Protein AF-0000000072984215 (afdb_homodimer)

Nearest PDB structures (foldseek):
  2jg5-assembly1_B  TM=8.956E-01  e=1.017E-36  Staphylococcus aureus
  2q5r-assembly1_B  TM=8.956E-01  e=1.220E-29  Staphylococcus aureus
  2f02-assembly1_A  TM=8.841E-01  e=4.744E-29  Enterococcus faecalis V583
  3n1c-assembly1_B  TM=8.968E-01  e=7.173E-29  Escherichia coli K-12
  2jg1-assembly2_C  TM=8.681E-01  e=6.008E-29  Staphylococcus aureus subsp. aureus NCTC 8325

Secondary structure (DSSP, 8-state):
-EEEEESS-EEEEEEEES---TTSEEE-SEEEEEEE-HHHHHHHHHHHTT--EEEEEEEEHHHHHHHHHHHHHTT--EEEEEESS---EEEEEEETTTTEEEEEEPPPPBPPHHHHHHHHHHHTT--TT-EEEEES---BT--TTHHHHHHHHHHHHTPEEEEE--STHHHHGGGG--SEE--BHHHHHHHTT--S---HHHHHHHHHHHHHHT-SEEEEE-GGG-EEEEESS-EEEEPPPP---S--TTHHHHHHHHHHHHHHTT--HHHHHHHHHHHHHHHHTSSS---STT-HHHHTT--EEEPP-/-EEEEESS-EEEEEEEES---TTSEEE-SEEEEEEE-HHHHHHHHHHHTT--EEEEEEEEHHHHHHHHHHHHHTT--EEEEEESS---EEEEEEETTTTEEEEEEPPPPBPPHHHHHHHHHHHTT--TT-EEEEES---BT--TTHHHHHHHHHHHHTPEEEEE--STHHHHGGGG--SEE--BHHHHHHHTT--S---HHHHHHHHHHHHHHT-SEEEEE-GGG-EEEEESS-EEEEPPPP---S--TTHHHHHHHHHHHHHHTT--HHHHHHHHHHHHHHHHTSSS---STT-HHHHTT--EEEPP-

Foldseek 3Di:
DEEEEFQAWEKEKEFEFQDDDPPDDGDTDDIDIDTDTLSLLLQLLLVLLPHAYEYEYEAEDVQVVVSCVVCVVSVHHYDYQYDYDGRYYWYWYQHNNVRDIDTGDDATDADEPVSVVVRVVVLLPDAQVYEYEYADDHGHNDDPCVLVVSLVSCVVRNYAYEYHYLDLVVLVSLQSQHAEYEEEQVSLCVNVVHDDDSDPVNVVVSLVVSQVSHYQKYWYQHPQQAIWIDGPPWIKGKGAFDDDFDAQPSLSSQLVSQLVSCVVVVHDNQVSSLQSRLQSNQQRRDPHRDSCPPSVVGSVRMDMDIDDD/DEEEEFQAWEKEKEFEFQDDDPPDDGDTDDIDIDTDTLSLLLQLLLVLLPHAYEYEYEAEDVQVVVSCVVCVVSVHHYDYQYDYDGRYYWYWYQHNNVRDIDTGDDATDADDPVSVVVRVVVLLPDAQVYEYEYADDHGHNDDPCVLVVSLVSCVVRNYAYEYHYLDLVVLVSLQSQHAEYEEEQVSLCVNVVHDDDSDPVNVVVSLVVSQVSRYQKYWYQHPQQAIWIDGPPWIKGKGAFDDDFDAQPSLSSQLVSQLVSCVVVVHDNQVSSLQSRLQSNQQRRDPHRDSCPPSVVRSVRMDMDIDDD

Structure (mmCIF, N/CA/C/O backbone):
data_AF-0000000072984215-model_v1
#
loop_
_entity.id
_entity.type
_entity.pdbx_description
1 polymer 'Tagatose-6-phosphate kinase'
#
loop_
_atom_site.group_PDB
_atom_site.id
_atom_site.type_symbol
_atom_site.label_atom_id
_atom_site.label_alt_id
_atom_site.label_comp_id
_atom_site.label_asym_id
_atom_site.label_entity_id
_atom_site.label_seq_id
_atom_site.pdbx_PDB_ins_code
_atom_site.Cartn_x
_atom_site.Cartn_y
_atom_site.Cartn_z
_atom_site.occupancy
_atom_site.B_iso_or_equiv
_atom_site.auth_seq_id
_atom_site.auth_comp_id
_atom_site.auth_asym_id
_atom_site.auth_atom_id
_atom_site.pdbx_PDB_model_num
ATOM 1 N N . MET A 1 1 ? 2.762 -19.547 -28.453 1 96.94 1 MET A N 1
ATOM 2 C CA . MET A 1 1 ? 3.031 -18.531 -27.438 1 96.94 1 MET A CA 1
ATOM 3 C C . MET A 1 1 ? 2.498 -18.969 -26.078 1 96.94 1 MET A C 1
ATOM 5 O O . MET A 1 1 ? 1.474 -19.656 -26 1 96.94 1 MET A O 1
ATOM 9 N N . ILE A 1 2 ? 3.223 -18.703 -25.016 1 98.75 2 ILE A N 1
ATOM 10 C CA . ILE A 1 2 ? 2.711 -18.969 -23.672 1 98.75 2 ILE A CA 1
ATOM 11 C C . ILE A 1 2 ? 2.059 -17.719 -23.109 1 98.75 2 ILE A C 1
ATOM 13 O O . ILE A 1 2 ? 2.637 -16.625 -23.172 1 98.75 2 ILE A O 1
ATOM 17 N N . TYR A 1 3 ? 0.87 -17.844 -22.641 1 98.94 3 TYR A N 1
ATOM 18 C CA . TYR A 1 3 ? 0.176 -16.797 -21.875 1 98.94 3 TYR A CA 1
ATOM 19 C C . TYR A 1 3 ? 0.024 -17.203 -20.422 1 98.94 3 TYR A C 1
ATOM 21 O O . TYR A 1 3 ? -0.275 -18.359 -20.109 1 98.94 3 TYR A O 1
ATOM 29 N N . THR A 1 4 ? 0.344 -16.344 -19.562 1 98.94 4 THR A N 1
ATOM 30 C CA . THR A 1 4 ? 0.013 -16.531 -18.156 1 98.94 4 THR A CA 1
ATOM 31 C C . THR A 1 4 ? -1.201 -15.695 -17.766 1 98.94 4 THR A C 1
ATOM 33 O O . THR A 1 4 ? -1.37 -14.57 -18.25 1 98.94 4 THR A O 1
ATOM 36 N N . LEU A 1 5 ? -2.014 -16.266 -16.953 1 98.88 5 LEU A N 1
ATOM 37 C CA . LEU A 1 5 ? -3.252 -15.609 -16.531 1 98.88 5 LEU A CA 1
ATOM 38 C C . LEU A 1 5 ? -3.291 -15.43 -15.023 1 98.88 5 LEU A C 1
ATOM 40 O O . LEU A 1 5 ? -3.268 -16.422 -14.273 1 98.88 5 LEU A O 1
ATOM 44 N N . THR A 1 6 ? -3.283 -14.242 -14.57 1 98.75 6 THR A N 1
ATOM 45 C CA . THR A 1 6 ? -3.408 -13.891 -13.156 1 98.75 6 THR A CA 1
ATOM 46 C C . THR A 1 6 ? -4.734 -13.18 -12.898 1 98.75 6 THR A C 1
ATOM 48 O O . THR A 1 6 ? -4.918 -12.031 -13.297 1 98.75 6 THR A O 1
ATOM 51 N N . LEU A 1 7 ? -5.586 -13.812 -12.125 1 98.75 7 LEU A N 1
ATOM 52 C CA . LEU A 1 7 ? -6.934 -13.281 -11.945 1 98.75 7 LEU A CA 1
ATOM 53 C C . LEU A 1 7 ? -7.07 -12.602 -10.586 1 98.75 7 LEU A C 1
ATOM 55 O O . LEU A 1 7 ? -8.141 -12.078 -10.25 1 98.75 7 LEU A O 1
ATOM 59 N N . ASN A 1 8 ? -6.039 -12.656 -9.789 1 98.38 8 ASN A N 1
ATOM 60 C CA . ASN A 1 8 ? -6.027 -12.008 -8.484 1 98.38 8 ASN A CA 1
ATOM 61 C C . ASN A 1 8 ? -4.629 -11.523 -8.109 1 98.38 8 ASN A C 1
ATOM 63 O O . ASN A 1 8 ? -4.082 -11.922 -7.082 1 98.38 8 ASN A O 1
ATOM 67 N N . PRO A 1 9 ? -4.027 -10.609 -8.953 1 98.5 9 PRO A N 1
ATOM 68 C CA . PRO A 1 9 ? -2.689 -10.102 -8.641 1 98.5 9 PRO A CA 1
ATOM 69 C C . PRO A 1 9 ? -2.648 -9.312 -7.336 1 98.5 9 PRO A C 1
ATOM 71 O O . PRO A 1 9 ? -3.697 -8.984 -6.773 1 98.5 9 PRO A O 1
ATOM 74 N N . ALA A 1 10 ? -1.465 -9.062 -6.84 1 98.12 10 ALA A N 1
ATOM 75 C CA . ALA A 1 10 ? -1.315 -8.375 -5.559 1 98.12 10 ALA A CA 1
ATOM 76 C C . ALA A 1 10 ? -0.015 -7.578 -5.512 1 98.12 10 ALA A C 1
ATOM 78 O O . ALA A 1 10 ? 0.895 -7.812 -6.312 1 98.12 10 ALA A O 1
ATOM 79 N N . ILE A 1 11 ? 0.032 -6.574 -4.715 1 98.12 11 ILE A N 1
ATOM 80 C CA . ILE A 1 11 ? 1.27 -5.992 -4.211 1 98.12 11 ILE A CA 1
ATOM 81 C C . ILE A 1 11 ? 1.55 -6.52 -2.803 1 98.12 11 ILE A C 1
ATOM 83 O O . ILE A 1 11 ? 0.64 -6.609 -1.976 1 98.12 11 ILE A O 1
ATOM 87 N N . ASP A 1 12 ? 2.738 -6.957 -2.559 1 96.56 12 ASP A N 1
ATOM 88 C CA . ASP A 1 12 ? 3.154 -7.355 -1.22 1 96.56 12 ASP A CA 1
ATOM 89 C C . ASP A 1 12 ? 3.961 -6.25 -0.542 1 96.56 12 ASP A C 1
ATOM 91 O O . ASP A 1 12 ? 5.004 -5.832 -1.052 1 96.56 12 ASP A O 1
ATOM 95 N N . LEU A 1 13 ? 3.449 -5.762 0.535 1 97.69 13 LEU A N 1
ATOM 96 C CA . LEU A 1 13 ? 4.145 -4.809 1.391 1 97.69 13 LEU A CA 1
ATOM 97 C C . LEU A 1 13 ? 4.859 -5.52 2.535 1 97.69 13 LEU A C 1
ATOM 99 O O . LEU A 1 13 ? 4.215 -6.156 3.371 1 97.69 13 LEU A O 1
ATOM 103 N N . PHE A 1 14 ? 6.172 -5.43 2.531 1 95.38 14 PHE A N 1
ATOM 104 C CA . PHE A 1 14 ? 6.984 -6.004 3.596 1 95.38 14 PHE A CA 1
ATOM 105 C C . PHE A 1 14 ? 7.398 -4.93 4.598 1 95.38 14 PHE A C 1
ATOM 107 O O . PHE A 1 14 ? 7.898 -3.873 4.211 1 95.38 14 PHE A O 1
ATOM 114 N N . ILE A 1 15 ? 7.195 -5.203 5.844 1 97.69 15 ILE A N 1
ATOM 115 C CA . ILE A 1 15 ? 7.52 -4.238 6.891 1 97.69 15 ILE A CA 1
ATOM 116 C C . ILE A 1 15 ? 8.398 -4.898 7.949 1 97.69 15 ILE A C 1
ATOM 118 O O . ILE A 1 15 ? 8.141 -6.039 8.352 1 97.69 15 ILE A O 1
ATOM 122 N N . LYS A 1 16 ? 9.445 -4.289 8.305 1 97.31 16 LYS A N 1
ATOM 123 C CA . LYS A 1 16 ? 10.266 -4.68 9.445 1 97.31 16 LYS A CA 1
ATOM 124 C C . LYS A 1 16 ? 10.094 -3.705 10.609 1 97.31 16 LYS A C 1
ATOM 126 O O . LYS A 1 16 ? 10.203 -2.49 10.422 1 97.31 16 LYS A O 1
ATOM 131 N N . THR A 1 17 ? 9.758 -4.172 11.805 1 98.38 17 THR A N 1
ATOM 132 C CA . THR A 1 17 ? 9.547 -3.34 12.984 1 98.38 17 THR A CA 1
ATOM 133 C C . THR A 1 17 ? 10.086 -4.027 14.234 1 98.38 17 THR A C 1
ATOM 135 O O . THR A 1 17 ? 10.141 -5.258 14.305 1 98.38 17 THR A O 1
ATOM 138 N N . GLN A 1 18 ? 10.539 -3.23 15.195 1 97.94 18 GLN A N 1
ATOM 139 C CA . GLN A 1 18 ? 11.055 -3.801 16.438 1 97.94 18 GLN A CA 1
ATOM 140 C C . GLN A 1 18 ? 9.922 -4.375 17.281 1 97.94 18 GLN A C 1
ATOM 142 O O . GLN A 1 18 ? 10.055 -5.469 17.844 1 97.94 18 GLN A O 1
ATOM 147 N N . GLN A 1 19 ? 8.875 -3.617 17.359 1 97.25 19 GLN A N 1
ATOM 148 C CA . GLN A 1 19 ? 7.707 -4.004 18.141 1 97.25 19 GLN A CA 1
ATOM 149 C C . GLN A 1 19 ? 6.414 -3.668 17.406 1 97.25 19 GLN A C 1
ATOM 151 O O . GLN A 1 19 ? 6.41 -2.854 16.484 1 97.25 19 GLN A O 1
ATOM 156 N N . MET A 1 20 ? 5.395 -4.309 17.828 1 97.31 20 MET A N 1
ATOM 157 C CA . MET A 1 20 ? 4.055 -4.055 17.312 1 97.31 20 MET A CA 1
ATOM 158 C C . MET A 1 20 ? 3.008 -4.172 18.422 1 97.31 20 MET A C 1
ATOM 160 O O . MET A 1 20 ? 2.531 -5.266 18.719 1 97.31 20 MET A O 1
ATOM 164 N N . ALA A 1 21 ? 2.688 -3.061 19.031 1 96.75 21 ALA A N 1
ATOM 165 C CA . ALA A 1 21 ? 1.721 -3.016 20.125 1 96.75 21 ALA A CA 1
ATOM 166 C C . ALA A 1 21 ? 0.372 -2.49 19.641 1 96.75 21 ALA A C 1
ATOM 168 O O . ALA A 1 21 ? 0.311 -1.648 18.734 1 96.75 21 ALA A O 1
ATOM 169 N N . PRO A 1 22 ? -0.726 -3.012 20.219 1 95.81 22 PRO A N 1
ATOM 170 C CA . PRO A 1 22 ? -2.057 -2.535 19.828 1 95.81 22 PRO A CA 1
ATOM 171 C C . PRO A 1 22 ? -2.346 -1.123 20.328 1 95.81 22 PRO A C 1
ATOM 173 O O . PRO A 1 22 ? -1.803 -0.707 21.359 1 95.81 22 PRO A O 1
ATOM 176 N N . ASN A 1 23 ? -3.152 -0.365 19.656 1 93.25 23 ASN A N 1
ATOM 177 C CA . ASN A 1 23 ? -3.752 0.912 20.016 1 93.25 23 ASN A CA 1
ATOM 178 C C . ASN A 1 23 ? -2.689 1.971 20.297 1 93.25 23 ASN A C 1
ATOM 180 O O . ASN A 1 23 ? -2.842 2.785 21.203 1 93.25 23 ASN A O 1
ATOM 184 N N . THR A 1 24 ? -1.594 1.773 19.672 1 92.94 24 THR A N 1
ATOM 185 C CA . THR A 1 24 ? -0.51 2.75 19.688 1 92.94 24 THR A CA 1
ATOM 186 C C . THR A 1 24 ? 0.132 2.877 18.312 1 92.94 24 THR A C 1
ATOM 188 O O . THR A 1 24 ? -0.095 2.041 17.438 1 92.94 24 THR A O 1
ATOM 191 N N . VAL A 1 25 ? 0.783 3.945 18.078 1 93.5 25 VAL A N 1
ATOM 192 C CA . VAL A 1 25 ? 1.522 4.121 16.844 1 93.5 25 VAL A CA 1
ATOM 193 C C . VAL A 1 25 ? 2.854 3.375 16.922 1 93.5 25 VAL A C 1
ATOM 195 O O . VAL A 1 25 ? 3.654 3.617 17.828 1 93.5 25 VAL A O 1
ATOM 198 N N . ASN A 1 26 ? 3.051 2.387 16.047 1 97.06 26 ASN A N 1
ATOM 199 C CA . ASN A 1 26 ? 4.324 1.692 15.898 1 97.06 26 ASN A CA 1
ATOM 200 C C . ASN A 1 26 ? 5.125 2.238 14.719 1 97.06 26 ASN A C 1
ATOM 202 O O . ASN A 1 26 ? 4.812 1.949 13.562 1 97.06 26 ASN A O 1
ATOM 206 N N . ARG A 1 27 ? 6.125 3.027 15.023 1 97.5 27 ARG A N 1
ATOM 207 C CA . ARG A 1 27 ? 7.023 3.471 13.969 1 97.5 27 ARG A CA 1
ATOM 208 C C . ARG A 1 27 ? 7.969 2.352 13.547 1 97.5 27 ARG A C 1
ATOM 210 O O . ARG A 1 27 ? 8.672 1.775 14.375 1 97.5 27 ARG A O 1
ATOM 217 N N . THR A 1 28 ? 7.996 2.023 12.281 1 98.44 28 THR A N 1
ATOM 218 C CA . THR A 1 28 ? 8.68 0.828 11.797 1 98.44 28 THR A CA 1
ATOM 219 C C . THR A 1 28 ? 10.086 1.166 11.312 1 98.44 28 THR A C 1
ATOM 221 O O . THR A 1 28 ? 10.445 2.34 11.203 1 98.44 28 THR A O 1
ATOM 224 N N . ASP A 1 29 ? 10.867 0.119 11.07 1 97.88 29 ASP A N 1
ATOM 225 C CA . ASP A 1 29 ? 12.273 0.286 10.703 1 97.88 29 ASP A CA 1
ATOM 226 C C . ASP A 1 29 ? 12.43 0.463 9.195 1 97.88 29 ASP A C 1
ATOM 228 O O . ASP A 1 29 ? 13.242 1.27 8.742 1 97.88 29 ASP A O 1
ATOM 232 N N . SER A 1 30 ? 11.711 -0.316 8.492 1 96.69 30 SER A N 1
ATOM 233 C CA . SER A 1 30 ? 11.828 -0.302 7.039 1 96.69 30 SER A CA 1
ATOM 234 C C . SER A 1 30 ? 10.625 -0.979 6.383 1 96.69 30 SER A C 1
ATOM 236 O O . SER A 1 30 ? 9.844 -1.654 7.051 1 96.69 30 SER A O 1
ATOM 238 N N . TYR A 1 31 ? 10.555 -0.738 5.098 1 96.88 31 TYR A N 1
ATOM 239 C CA . TYR A 1 31 ? 9.516 -1.377 4.297 1 96.88 31 TYR A CA 1
ATOM 240 C C . TYR A 1 31 ? 9.984 -1.595 2.863 1 96.88 31 TYR A C 1
ATOM 242 O O . TYR A 1 31 ? 10.961 -0.978 2.422 1 96.88 31 TYR A O 1
ATOM 250 N N . ASP A 1 32 ? 9.328 -2.518 2.211 1 94.19 32 ASP A N 1
ATOM 251 C CA . ASP A 1 32 ? 9.555 -2.785 0.795 1 94.19 32 ASP A CA 1
ATOM 252 C C . ASP A 1 32 ? 8.266 -3.199 0.098 1 94.19 32 ASP A C 1
ATOM 254 O O . ASP A 1 32 ? 7.328 -3.682 0.744 1 94.19 32 ASP A O 1
ATOM 258 N N . VAL A 1 33 ? 8.195 -2.922 -1.184 1 96.31 33 VAL A N 1
ATOM 259 C CA . VAL A 1 33 ? 7.02 -3.201 -1.994 1 96.31 33 VAL A CA 1
ATOM 260 C C . VAL A 1 33 ? 7.398 -4.094 -3.174 1 96.31 33 VAL A C 1
ATOM 262 O O . VAL A 1 33 ? 8.391 -3.838 -3.859 1 96.31 33 VAL A O 1
ATOM 265 N N . GLN A 1 34 ? 6.602 -5.137 -3.385 1 94.88 34 GLN A N 1
ATOM 266 C CA . GLN A 1 34 ? 6.891 -6.051 -4.488 1 94.88 34 GLN A CA 1
ATOM 267 C C . GLN A 1 34 ? 5.617 -6.43 -5.234 1 94.8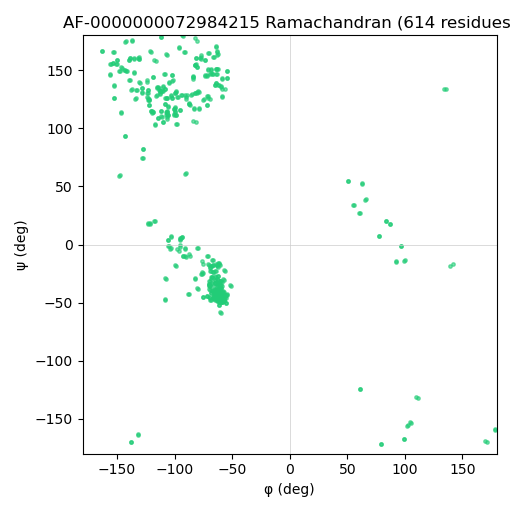8 34 GLN A C 1
ATOM 269 O O . GLN A 1 34 ? 4.582 -6.699 -4.617 1 94.88 34 GLN A O 1
ATOM 274 N N . ALA A 1 35 ? 5.715 -6.359 -6.59 1 96.88 35 ALA A N 1
ATOM 275 C CA . ALA A 1 35 ? 4.637 -6.938 -7.391 1 96.88 35 ALA A CA 1
ATOM 276 C C . ALA A 1 35 ? 4.57 -8.453 -7.207 1 96.88 35 ALA A C 1
ATOM 278 O O . ALA A 1 35 ? 5.602 -9.117 -7.117 1 96.88 35 ALA A O 1
ATOM 279 N N . ASN A 1 36 ? 3.348 -8.906 -7.082 1 95.5 36 ASN A N 1
ATOM 280 C CA . ASN A 1 36 ? 3.164 -10.344 -6.891 1 95.5 36 ASN A CA 1
ATOM 281 C C . ASN A 1 36 ? 1.928 -10.852 -7.629 1 95.5 36 ASN A C 1
ATOM 283 O O . ASN A 1 36 ? 1.178 -10.07 -8.211 1 95.5 36 ASN A O 1
ATOM 287 N N . GLY A 1 37 ? 1.731 -12.156 -7.598 1 96.5 37 GLY A N 1
ATOM 288 C CA . GLY A 1 37 ? 0.757 -12.953 -8.328 1 96.5 37 GLY A CA 1
ATOM 289 C C . GLY A 1 37 ? 1.353 -14.203 -8.945 1 96.5 37 GLY A C 1
ATOM 290 O O . GLY A 1 37 ? 2.395 -14.141 -9.602 1 96.5 37 GLY A O 1
ATOM 291 N N . LYS A 1 38 ? 0.629 -15.227 -8.734 1 97.69 38 LYS A N 1
ATOM 292 C CA . LYS A 1 38 ? 1.222 -16.484 -9.188 1 97.69 38 LYS A CA 1
ATOM 293 C C . LYS A 1 38 ? 1.538 -16.438 -10.68 1 97.69 38 LYS A C 1
ATOM 295 O O . LYS A 1 38 ? 2.635 -16.812 -11.102 1 97.69 38 LYS A O 1
ATOM 300 N N . GLY A 1 39 ? 0.593 -15.992 -11.461 1 98.44 39 GLY A N 1
ATOM 301 C CA . GLY A 1 39 ? 0.85 -15.867 -12.883 1 98.44 39 GLY A CA 1
ATOM 302 C C . GLY A 1 39 ? 1.941 -14.867 -13.211 1 98.44 39 GLY A C 1
ATOM 303 O O . GLY A 1 39 ? 2.721 -15.07 -14.141 1 98.44 39 GLY A O 1
ATOM 304 N N . VAL A 1 40 ? 1.969 -13.781 -12.523 1 98.56 40 VAL A N 1
ATOM 305 C CA . VAL A 1 40 ? 3.01 -12.766 -12.672 1 98.56 40 VAL A CA 1
ATOM 306 C C . VAL A 1 40 ? 4.379 -13.398 -12.43 1 98.56 40 VAL A C 1
ATOM 308 O O . VAL A 1 40 ? 5.305 -13.211 -13.227 1 98.56 40 VAL A O 1
ATOM 311 N N . ASN A 1 41 ? 4.48 -14.133 -11.359 1 98.12 41 ASN A N 1
ATOM 312 C CA . ASN A 1 41 ? 5.734 -14.797 -11.016 1 98.12 41 ASN A CA 1
ATOM 313 C C . ASN A 1 41 ? 6.152 -15.789 -12.094 1 98.12 41 ASN A C 1
ATOM 315 O O . ASN A 1 41 ? 7.32 -15.828 -12.484 1 98.12 41 ASN A O 1
ATOM 319 N N . VAL A 1 42 ? 5.211 -16.562 -12.578 1 98.75 42 VAL A N 1
ATOM 320 C CA . VAL A 1 42 ? 5.492 -17.547 -13.625 1 98.75 42 VAL A CA 1
ATOM 321 C C . VAL A 1 42 ? 6 -16.828 -14.875 1 98.75 42 VAL A C 1
ATOM 323 O O . VAL A 1 42 ? 6.965 -17.266 -15.5 1 98.75 42 VAL A O 1
ATOM 326 N N . SER A 1 43 ? 5.371 -15.719 -15.25 1 98.88 43 SER A N 1
ATOM 327 C CA . SER A 1 43 ? 5.781 -14.938 -16.406 1 98.88 43 SER A CA 1
ATOM 328 C C . SER A 1 43 ? 7.234 -14.484 -16.281 1 98.88 43 SER A C 1
ATOM 330 O O . SER A 1 43 ? 8.008 -14.594 -17.234 1 98.88 43 SER A O 1
ATOM 332 N N . CYS A 1 44 ? 7.574 -14 -15.125 1 98.62 44 CYS A N 1
ATOM 333 C CA . CYS A 1 44 ? 8.938 -13.523 -14.906 1 98.62 44 CYS A CA 1
ATOM 334 C C . CYS A 1 44 ? 9.938 -14.664 -15.039 1 98.62 44 CYS A C 1
ATOM 336 O O . CYS A 1 44 ? 10.992 -14.508 -15.656 1 98.62 44 CYS A O 1
ATOM 338 N N . ILE A 1 45 ? 9.625 -15.805 -14.469 1 98.69 45 ILE A N 1
ATOM 339 C CA . ILE A 1 45 ? 10.516 -16.953 -14.492 1 98.69 45 ILE A CA 1
ATOM 340 C C . ILE A 1 45 ? 10.68 -17.453 -15.93 1 98.69 45 ILE A C 1
ATOM 342 O O . ILE A 1 45 ? 11.797 -17.75 -16.375 1 98.69 45 ILE A O 1
ATOM 346 N N . LEU A 1 46 ? 9.547 -17.531 -16.703 1 98.88 46 LEU A N 1
ATOM 347 C CA . LEU A 1 46 ? 9.617 -17.922 -18.109 1 98.88 46 LEU A CA 1
ATOM 348 C C . LEU A 1 46 ? 10.562 -17 -18.875 1 98.88 46 LEU A C 1
ATOM 350 O O . LEU A 1 46 ? 11.43 -17.469 -19.609 1 98.88 46 LEU A O 1
ATOM 354 N N . LYS A 1 47 ? 10.406 -15.734 -18.625 1 98.81 47 LYS A N 1
ATOM 355 C CA . LYS A 1 47 ? 11.258 -14.766 -19.312 1 98.81 47 LYS A CA 1
ATOM 356 C C . LYS A 1 47 ? 12.727 -14.984 -18.969 1 98.81 47 LYS A C 1
ATOM 358 O O . LYS A 1 47 ? 13.586 -14.969 -19.859 1 98.81 47 LYS A O 1
ATOM 363 N N . ARG A 1 48 ? 13.016 -15.195 -17.734 1 98.31 48 ARG A N 1
ATOM 364 C CA . ARG A 1 48 ? 14.391 -15.398 -17.266 1 98.31 48 ARG A CA 1
ATOM 365 C C . ARG A 1 48 ? 14.977 -16.672 -17.859 1 98.31 48 ARG A C 1
ATOM 367 O O . ARG A 1 48 ? 16.203 -16.812 -17.984 1 98.31 48 ARG A O 1
ATOM 374 N N . ARG A 1 49 ? 14.148 -17.578 -18.25 1 98.31 49 ARG A N 1
ATOM 375 C CA . ARG A 1 49 ? 14.586 -18.844 -18.828 1 98.31 49 ARG A CA 1
ATOM 376 C C . ARG A 1 49 ? 14.602 -18.766 -20.344 1 98.31 49 ARG A C 1
ATOM 378 O O . ARG A 1 49 ? 14.688 -19.797 -21.016 1 98.31 49 ARG A O 1
ATOM 385 N N . GLY A 1 50 ? 14.359 -17.641 -20.875 1 98.31 50 GLY A N 1
ATOM 386 C CA . GLY A 1 50 ? 14.484 -17.406 -22.297 1 98.31 50 GLY A CA 1
ATOM 387 C C . GLY A 1 50 ? 13.227 -17.75 -23.078 1 98.31 50 GLY A C 1
ATOM 388 O O . GLY A 1 50 ? 13.281 -17.969 -24.281 1 98.31 50 GLY A O 1
ATOM 389 N N . VAL A 1 51 ? 12.102 -17.859 -22.422 1 98.62 51 VAL A N 1
ATOM 390 C CA . VAL A 1 51 ? 10.844 -18.172 -23.094 1 98.62 51 VAL A CA 1
ATOM 391 C C . VAL A 1 51 ? 9.961 -16.922 -23.141 1 98.62 51 VAL A C 1
ATOM 393 O O . VAL A 1 51 ? 9.555 -16.406 -22.094 1 98.62 51 VAL A O 1
ATOM 396 N N . ASP A 1 52 ? 9.719 -16.422 -24.281 1 98.31 52 ASP A N 1
ATOM 397 C CA . ASP A 1 52 ? 8.812 -15.289 -24.438 1 98.31 52 ASP A CA 1
ATOM 398 C C . ASP A 1 52 ? 7.387 -15.664 -24.031 1 98.31 52 ASP A C 1
ATOM 400 O O . ASP A 1 52 ? 6.922 -16.766 -24.312 1 98.31 52 ASP A O 1
ATOM 404 N N . ASN A 1 53 ? 6.746 -14.758 -23.344 1 98.81 53 ASN A N 1
ATOM 405 C CA . ASN A 1 53 ? 5.371 -14.961 -22.906 1 98.81 53 ASN A CA 1
ATOM 406 C C . ASN A 1 53 ? 4.629 -13.641 -22.75 1 98.81 53 ASN A C 1
ATOM 408 O O . ASN A 1 53 ? 5.234 -12.57 -22.828 1 98.81 53 ASN A O 1
ATOM 412 N N . THR A 1 54 ? 3.33 -13.719 -22.641 1 98.88 54 THR A N 1
ATOM 413 C CA . THR A 1 54 ? 2.471 -12.562 -22.391 1 98.88 54 THR A CA 1
ATOM 414 C C . THR A 1 54 ? 1.629 -12.781 -21.141 1 98.88 54 THR A C 1
ATOM 416 O O . THR A 1 54 ? 0.972 -13.812 -21 1 98.88 54 THR A O 1
ATOM 419 N N . ALA A 1 55 ? 1.716 -11.82 -20.25 1 98.94 55 ALA A N 1
ATOM 420 C CA . ALA A 1 55 ? 0.927 -11.906 -19.016 1 98.94 55 ALA A CA 1
ATOM 421 C C . ALA A 1 55 ? -0.435 -11.242 -19.203 1 98.94 55 ALA A C 1
ATOM 423 O O . ALA A 1 55 ? -0.519 -10.086 -19.641 1 98.94 55 ALA A O 1
ATOM 424 N N . LEU A 1 56 ? -1.481 -11.961 -18.906 1 98.94 56 LEU A N 1
ATOM 425 C CA . LEU A 1 56 ? -2.852 -11.461 -18.953 1 98.94 56 LEU A CA 1
ATOM 426 C C . LEU A 1 56 ? -3.492 -11.5 -17.578 1 98.94 56 LEU A C 1
ATOM 428 O O . LEU A 1 56 ? -3.047 -12.25 -16.703 1 98.94 56 LEU A O 1
ATOM 432 N N . GLY A 1 57 ? -4.484 -10.734 -17.406 1 98.81 57 GLY A N 1
ATOM 433 C CA . GLY A 1 57 ? -5.191 -10.805 -16.141 1 98.81 57 GLY A CA 1
ATOM 434 C C . GLY A 1 57 ? -6.195 -9.68 -15.945 1 98.81 57 GLY A C 1
ATOM 435 O O . GLY A 1 57 ? -6.605 -9.039 -16.922 1 98.81 57 GLY A O 1
ATOM 436 N N . VAL A 1 58 ? -6.688 -9.578 -14.703 1 98.88 58 VAL A N 1
ATOM 437 C CA . VAL A 1 58 ? -7.594 -8.516 -14.289 1 98.88 58 VAL A CA 1
ATOM 438 C C . VAL A 1 58 ? -7.102 -7.898 -12.977 1 98.88 58 VAL A C 1
ATOM 440 O O . VAL A 1 58 ? -6.305 -8.508 -12.258 1 98.88 58 VAL A O 1
ATOM 443 N N . GLY A 1 59 ? -7.566 -6.727 -12.695 1 98.5 59 GLY A N 1
ATOM 444 C CA . GLY A 1 59 ? -7.289 -6.016 -11.461 1 98.5 59 GLY A CA 1
ATOM 445 C C . GLY A 1 59 ? -7.93 -4.641 -11.406 1 98.5 59 GLY A C 1
ATOM 446 O O . GLY A 1 59 ? -8.977 -4.414 -12.008 1 98.5 59 GLY A O 1
ATOM 447 N N . ALA A 1 60 ? -7.391 -3.773 -10.523 1 98.38 60 ALA A N 1
ATOM 448 C CA . ALA A 1 60 ? -7.988 -2.449 -10.367 1 98.38 60 ALA A CA 1
ATOM 449 C C . ALA A 1 60 ? -6.973 -1.447 -9.828 1 98.38 60 ALA A C 1
ATOM 451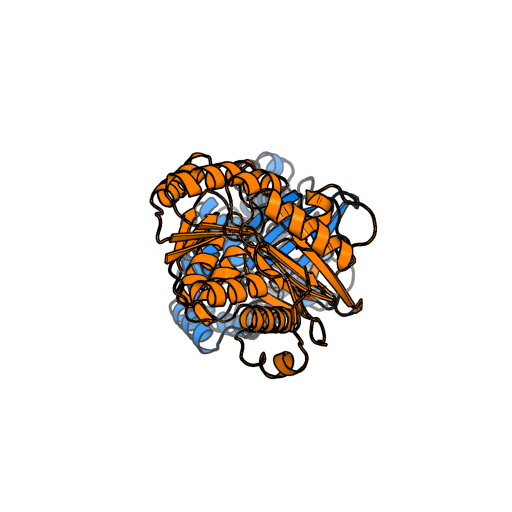 O O . ALA A 1 60 ? -6.047 -1.821 -9.102 1 98.38 60 ALA A O 1
ATOM 452 N N . GLY A 1 61 ? -7.098 -0.192 -10.273 1 97.5 61 GLY A N 1
ATOM 453 C CA . GLY A 1 61 ? -6.48 0.956 -9.625 1 97.5 61 GLY A CA 1
ATOM 454 C C . GLY A 1 61 ? -5.008 1.109 -9.961 1 97.5 61 GLY A C 1
ATOM 455 O O . GLY A 1 61 ? -4.488 0.403 -10.828 1 97.5 61 GLY A O 1
ATOM 456 N N . PHE A 1 62 ? -4.352 2.043 -9.258 1 97.81 62 PHE A N 1
ATOM 457 C CA . PHE A 1 62 ? -2.953 2.396 -9.461 1 97.81 62 PHE A CA 1
ATOM 458 C C . PHE A 1 62 ? -2.041 1.237 -9.078 1 97.81 62 PHE A C 1
ATOM 460 O O . PHE A 1 62 ? -0.932 1.113 -9.602 1 97.81 62 PHE A O 1
ATOM 467 N N . THR A 1 63 ? -2.572 0.389 -8.211 1 98.56 63 THR A N 1
ATOM 468 C CA . THR A 1 63 ? -1.794 -0.771 -7.793 1 98.56 63 THR A CA 1
ATOM 469 C C . THR A 1 63 ? -1.642 -1.765 -8.938 1 98.56 63 THR A C 1
ATOM 471 O O . THR A 1 63 ? -0.587 -2.385 -9.094 1 98.56 63 THR A O 1
ATOM 474 N N . LEU A 1 64 ? -2.674 -1.882 -9.742 1 98.69 64 LEU A N 1
ATOM 475 C CA . LEU A 1 64 ? -2.551 -2.727 -10.93 1 98.69 64 LEU A CA 1
ATOM 476 C C . LEU A 1 64 ? -1.566 -2.125 -11.922 1 98.69 64 LEU A C 1
ATOM 478 O O . LEU A 1 64 ? -0.8 -2.852 -12.562 1 98.69 64 LEU A O 1
ATOM 482 N N . ASP A 1 65 ? -1.615 -0.806 -12.07 1 98.44 65 ASP A N 1
ATOM 483 C CA . ASP A 1 65 ? -0.69 -0.128 -12.969 1 98.44 65 ASP A CA 1
ATOM 484 C C . ASP A 1 65 ? 0.76 -0.42 -12.594 1 98.44 65 ASP A C 1
ATOM 486 O O . ASP A 1 65 ? 1.604 -0.637 -13.461 1 98.44 65 ASP A O 1
ATOM 490 N N . TYR A 1 66 ? 1.023 -0.42 -11.359 1 98.5 66 TYR A N 1
ATOM 491 C CA . TYR A 1 66 ? 2.359 -0.74 -10.867 1 98.5 66 TYR A CA 1
ATOM 492 C C . TYR A 1 66 ? 2.773 -2.145 -11.289 1 98.5 66 TYR A C 1
ATOM 494 O O . TYR A 1 66 ? 3.9 -2.355 -11.75 1 98.5 66 TYR A O 1
ATOM 502 N N . ILE A 1 67 ? 1.87 -3.131 -11.148 1 98.69 67 ILE A N 1
ATOM 503 C CA . ILE A 1 67 ? 2.154 -4.523 -11.484 1 98.69 67 ILE A CA 1
ATOM 504 C C . ILE A 1 67 ? 2.41 -4.652 -12.984 1 98.69 67 ILE A C 1
ATOM 506 O O . ILE A 1 67 ? 3.359 -5.316 -13.406 1 98.69 67 ILE A O 1
ATOM 510 N N . ALA A 1 68 ? 1.589 -4.016 -13.797 1 98.75 68 ALA A N 1
ATOM 511 C CA . ALA A 1 68 ? 1.757 -4.035 -15.242 1 98.75 68 ALA A CA 1
ATOM 512 C C . ALA A 1 68 ? 3.09 -3.414 -15.656 1 98.75 68 ALA A C 1
ATOM 514 O O . ALA A 1 68 ? 3.799 -3.953 -16.5 1 98.75 68 ALA A O 1
ATOM 515 N N . ASP A 1 69 ? 3.445 -2.277 -15.047 1 98.25 69 ASP A N 1
ATOM 516 C CA . ASP A 1 69 ? 4.707 -1.604 -15.328 1 98.25 69 ASP A CA 1
ATOM 517 C C . ASP A 1 69 ? 5.898 -2.475 -14.922 1 98.25 69 ASP A C 1
ATOM 519 O O . ASP A 1 69 ? 6.918 -2.494 -15.617 1 98.25 69 ASP A O 1
ATOM 523 N N . PHE A 1 70 ? 5.766 -3.076 -13.828 1 98 70 PHE A N 1
ATOM 524 C CA . PHE A 1 70 ? 6.805 -3.986 -13.359 1 98 70 PHE A CA 1
ATOM 525 C C . PHE A 1 70 ? 7.09 -5.059 -14.406 1 98 70 PHE A C 1
ATOM 527 O O . PHE A 1 70 ? 8.25 -5.309 -14.75 1 98 70 PHE A O 1
ATOM 534 N N . LEU A 1 71 ? 6.008 -5.684 -14.875 1 98.75 71 LEU A N 1
ATOM 535 C CA . LEU A 1 71 ? 6.156 -6.711 -15.898 1 98.75 71 LEU A CA 1
ATOM 536 C C . LEU A 1 71 ? 6.848 -6.148 -17.141 1 98.75 71 LEU A C 1
ATOM 538 O O . LEU A 1 71 ? 7.727 -6.793 -17.703 1 98.75 71 LEU A O 1
ATOM 542 N N . THR A 1 72 ? 6.41 -4.973 -17.531 1 98.75 72 THR A N 1
ATOM 543 C CA . THR A 1 72 ? 7.043 -4.324 -18.672 1 98.75 72 THR A CA 1
ATOM 544 C C . THR A 1 72 ? 8.539 -4.145 -18.438 1 98.75 72 THR A C 1
ATOM 546 O O . THR A 1 72 ? 9.352 -4.41 -19.328 1 98.75 72 THR A O 1
ATOM 549 N N . GLN A 1 73 ? 8.898 -3.734 -17.266 1 97.69 73 GLN A N 1
ATOM 550 C CA . GLN A 1 73 ? 10.297 -3.533 -16.906 1 97.69 73 GLN A CA 1
ATOM 551 C C . GLN A 1 73 ? 11.062 -4.852 -16.922 1 97.69 73 GLN A C 1
ATOM 553 O O . GLN A 1 73 ? 12.258 -4.879 -17.203 1 97.69 73 GLN A O 1
ATOM 558 N N . GLN A 1 74 ? 10.359 -5.953 -16.625 1 97.56 74 GLN A N 1
ATOM 559 C CA . GLN A 1 74 ? 10.961 -7.281 -16.641 1 97.56 74 GLN A CA 1
ATOM 560 C C . GLN A 1 74 ? 11.039 -7.828 -18.062 1 97.56 74 GLN A C 1
ATOM 562 O O . GLN A 1 74 ? 11.508 -8.945 -18.281 1 97.56 74 GLN A O 1
ATOM 567 N N . GLY A 1 75 ? 10.516 -7.094 -19.062 1 98.44 75 GLY A N 1
ATOM 568 C CA . GLY A 1 75 ? 10.531 -7.527 -20.438 1 98.44 75 GLY A CA 1
ATOM 569 C C . GLY A 1 75 ? 9.383 -8.461 -20.781 1 98.44 75 GLY A C 1
ATOM 570 O O . GLY A 1 75 ? 9.469 -9.234 -21.734 1 98.44 75 GLY A O 1
ATOM 571 N N . VAL A 1 76 ? 8.344 -8.453 -20.016 1 98.81 76 VAL A N 1
ATOM 572 C CA . VAL A 1 76 ? 7.191 -9.312 -20.25 1 98.81 76 VAL A CA 1
ATOM 573 C C . VAL A 1 76 ? 6.027 -8.477 -20.797 1 98.81 76 VAL A C 1
ATOM 575 O O . VAL A 1 76 ? 5.41 -7.715 -20.047 1 98.81 76 VAL A O 1
ATOM 578 N N . PRO A 1 77 ? 5.707 -8.641 -22.094 1 98.81 77 PRO A N 1
ATOM 579 C CA . PRO A 1 77 ? 4.469 -8.016 -22.562 1 98.81 77 PRO A CA 1
ATOM 580 C C . PRO A 1 77 ? 3.25 -8.422 -21.734 1 98.81 77 PRO A C 1
ATOM 582 O O . PRO A 1 77 ? 3.156 -9.562 -21.281 1 98.81 77 PRO A O 1
ATOM 585 N N . ASN A 1 78 ? 2.32 -7.441 -21.531 1 98.81 78 ASN A N 1
ATOM 586 C CA . ASN A 1 78 ? 1.18 -7.762 -20.688 1 98.81 78 ASN A CA 1
ATOM 587 C C . ASN A 1 78 ? -0.037 -6.91 -21.031 1 98.81 78 ASN A C 1
ATOM 589 O O . ASN A 1 78 ? 0.095 -5.859 -21.672 1 98.81 78 ASN A O 1
ATOM 593 N N . HIS A 1 79 ? -1.121 -7.418 -20.703 1 98.75 79 HIS A N 1
ATOM 594 C CA . HIS A 1 79 ? -2.385 -6.699 -20.812 1 98.75 79 HIS A CA 1
ATOM 595 C C . HIS A 1 79 ? -3.346 -7.102 -19.703 1 98.75 79 HIS A C 1
ATOM 597 O O . HIS A 1 79 ? -3.793 -8.25 -19.656 1 98.75 79 HIS A O 1
ATOM 603 N N . PHE A 1 80 ? -3.643 -6.195 -18.828 1 98.81 80 PHE A N 1
ATOM 604 C CA . PHE A 1 80 ? -4.582 -6.414 -17.734 1 98.81 80 PHE A CA 1
ATOM 605 C C . PHE A 1 80 ? -5.84 -5.57 -17.922 1 98.81 80 PHE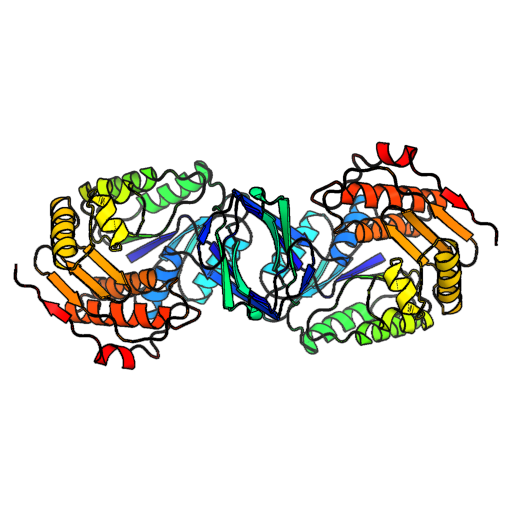 A C 1
ATOM 607 O O . PHE A 1 80 ? -5.75 -4.383 -18.25 1 98.81 80 PHE A O 1
ATOM 614 N N . TYR A 1 81 ? -6.953 -6.203 -17.812 1 98.81 81 TYR A N 1
ATOM 615 C CA . TYR A 1 81 ? -8.211 -5.469 -17.828 1 98.81 81 TYR A CA 1
ATOM 616 C C . TYR A 1 81 ? -8.539 -4.898 -16.453 1 98.81 81 TYR A C 1
ATOM 618 O O . TYR A 1 81 ? -8.422 -5.598 -15.453 1 98.81 81 TYR A O 1
ATOM 626 N N . LYS A 1 82 ? -8.867 -3.635 -16.453 1 97.88 82 LYS A N 1
ATOM 627 C CA . LYS A 1 82 ? -8.93 -2.889 -15.195 1 97.88 82 LYS A CA 1
ATOM 628 C C . LYS A 1 82 ? -10.375 -2.572 -14.82 1 97.88 82 LYS A C 1
ATOM 630 O O . LYS A 1 82 ? -11.172 -2.191 -15.672 1 97.88 82 LYS A O 1
ATOM 635 N N . ASP A 1 83 ? -10.719 -2.807 -13.539 1 97.88 83 ASP A N 1
ATOM 636 C CA . ASP A 1 83 ? -12 -2.418 -12.961 1 97.88 83 ASP A CA 1
ATOM 637 C C . ASP A 1 83 ? -11.828 -1.307 -11.93 1 97.88 83 ASP A C 1
ATOM 639 O O . ASP A 1 83 ? -10.734 -0.765 -11.773 1 97.88 83 ASP A O 1
ATOM 643 N N . ALA A 1 84 ? -13 -0.811 -11.312 1 95.31 84 ALA A N 1
ATOM 644 C CA . ALA A 1 84 ? -12.945 0.185 -10.25 1 95.31 84 ALA A CA 1
ATOM 645 C C . ALA A 1 84 ? -12.336 -0.401 -8.977 1 95.31 84 ALA A C 1
ATOM 647 O O . ALA A 1 84 ? -12.383 -1.613 -8.758 1 95.31 84 ALA A O 1
ATOM 648 N N . GLY A 1 85 ? -11.719 0.452 -8.25 1 95.31 85 GLY A N 1
ATOM 649 C CA . GLY A 1 85 ? -11.133 0.026 -6.992 1 95.31 85 GLY A CA 1
ATOM 650 C C . GLY A 1 85 ? -9.617 -0.093 -7.047 1 95.31 85 GLY A C 1
ATOM 651 O O . GLY A 1 85 ? -8.961 0.648 -7.781 1 95.31 85 GLY A O 1
ATOM 652 N N . PHE A 1 86 ? -9.086 -1.008 -6.145 1 97.5 86 PHE A N 1
ATOM 653 C CA . PHE A 1 86 ? -7.648 -1.209 -6.031 1 97.5 86 PHE A CA 1
ATOM 654 C C . PHE A 1 86 ? -7.309 -2.695 -6.023 1 97.5 86 PHE A C 1
ATOM 656 O O . PHE A 1 86 ? -8.023 -3.496 -5.414 1 97.5 86 PHE A O 1
ATOM 663 N N . THR A 1 87 ? -6.316 -3.051 -6.84 1 98.56 87 THR A N 1
ATOM 664 C CA . THR A 1 87 ? -5.715 -4.355 -6.605 1 98.56 87 THR A CA 1
ATOM 665 C C . THR A 1 87 ? -5.141 -4.441 -5.191 1 98.56 87 THR A C 1
ATOM 667 O O . THR A 1 87 ? -4.551 -3.479 -4.699 1 98.56 87 THR A O 1
ATOM 670 N N . ARG A 1 88 ? -5.262 -5.535 -4.625 1 98.56 88 ARG A N 1
ATOM 671 C CA . ARG A 1 88 ? -4.984 -5.746 -3.207 1 98.56 88 ARG A CA 1
ATOM 672 C C . ARG A 1 88 ? -3.51 -5.504 -2.896 1 98.56 88 ARG A C 1
ATOM 674 O O . ARG A 1 88 ? -2.641 -5.777 -3.727 1 98.56 88 ARG A O 1
ATOM 681 N N . ILE A 1 89 ? -3.262 -5 -1.69 1 98.62 89 ILE A N 1
ATOM 682 C CA . ILE A 1 89 ? -1.949 -4.891 -1.062 1 98.62 89 ILE A CA 1
ATOM 683 C C . ILE A 1 89 ? -1.891 -5.793 0.167 1 98.62 89 ILE A C 1
ATOM 685 O O . ILE A 1 89 ? -2.574 -5.543 1.163 1 98.62 89 ILE A O 1
ATOM 689 N N . ASN A 1 90 ? -1.138 -6.871 0.102 1 97.88 90 ASN A N 1
ATOM 690 C CA . ASN A 1 90 ? -0.908 -7.727 1.259 1 97.88 90 ASN A CA 1
ATOM 691 C C . ASN A 1 90 ? 0.171 -7.16 2.174 1 97.88 90 ASN A C 1
ATOM 693 O O . ASN A 1 90 ? 1.05 -6.422 1.723 1 97.88 90 ASN A O 1
ATOM 697 N N . VAL A 1 91 ? 0.084 -7.488 3.402 1 98.31 91 VAL A N 1
ATOM 698 C CA . VAL A 1 91 ? 1.035 -6.949 4.367 1 98.31 91 VAL A CA 1
ATOM 699 C C . VAL A 1 91 ? 1.758 -8.094 5.078 1 98.31 91 VAL A C 1
ATOM 701 O O . VAL A 1 91 ? 1.118 -8.977 5.648 1 98.31 91 VAL A O 1
ATOM 704 N N . PHE A 1 92 ? 3.021 -8.086 5.027 1 96 92 PHE A N 1
ATOM 705 C CA . PHE A 1 92 ? 3.896 -8.984 5.766 1 96 92 PHE A CA 1
ATOM 706 C C . PHE A 1 92 ? 4.773 -8.211 6.738 1 96 92 PHE A C 1
ATOM 708 O O . PHE A 1 92 ? 5.758 -7.586 6.336 1 96 92 PHE A O 1
ATOM 715 N N . ALA A 1 93 ? 4.441 -8.242 7.992 1 97.38 93 ALA A N 1
ATOM 716 C CA . ALA A 1 93 ? 5.16 -7.488 9.016 1 97.38 93 ALA A CA 1
ATOM 717 C C . ALA A 1 93 ? 6.023 -8.414 9.875 1 97.38 93 ALA A C 1
ATOM 719 O O . ALA A 1 93 ? 5.508 -9.281 10.57 1 97.38 93 ALA A O 1
ATOM 720 N N . ARG A 1 94 ? 7.273 -8.266 9.781 1 95.81 94 ARG A N 1
ATOM 721 C CA . ARG A 1 94 ? 8.219 -8.977 10.641 1 95.81 94 ARG A CA 1
ATOM 722 C C . ARG A 1 94 ? 8.477 -8.211 11.93 1 95.81 94 ARG A C 1
ATOM 724 O O . ARG A 1 94 ? 8.898 -7.051 11.898 1 95.81 94 ARG A O 1
ATOM 731 N N . VAL A 1 95 ? 8.211 -8.797 13.039 1 97.56 95 VAL A N 1
ATOM 732 C CA . VAL A 1 95 ? 8.484 -8.211 14.352 1 97.56 95 VAL A CA 1
ATOM 733 C C . VAL A 1 95 ? 9.773 -8.805 14.922 1 97.56 95 VAL A C 1
ATOM 735 O O . VAL A 1 95 ? 9.812 -9.977 15.305 1 97.56 95 VAL A O 1
ATOM 738 N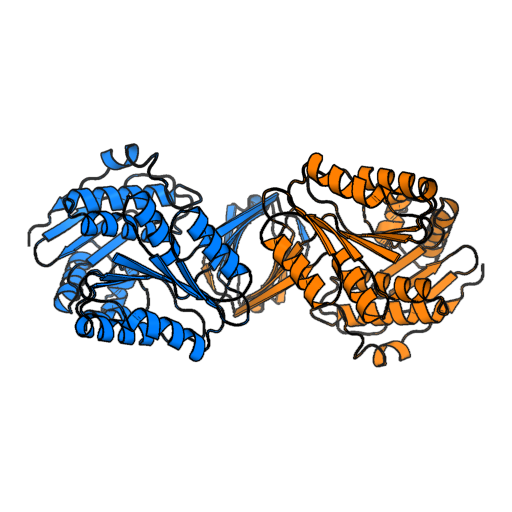 N . VAL A 1 96 ? 10.758 -8.039 15.133 1 96.75 96 VAL A N 1
ATOM 739 C CA . VAL A 1 96 ? 12.117 -8.492 15.422 1 96.75 96 VAL A CA 1
ATOM 740 C C . VAL A 1 96 ? 12.195 -9 16.859 1 96.75 96 VAL A C 1
ATOM 742 O O . VAL A 1 96 ? 12.719 -10.086 17.109 1 96.75 96 VAL A O 1
ATOM 745 N N . THR A 1 97 ? 11.625 -8.273 17.828 1 97.19 97 THR A N 1
ATOM 746 C CA . THR A 1 97 ? 11.805 -8.57 19.25 1 97.19 97 THR A CA 1
ATOM 747 C C . THR A 1 97 ? 11.219 -9.938 19.594 1 97.19 97 THR A C 1
ATOM 749 O O . THR A 1 97 ? 11.742 -10.648 20.453 1 97.19 97 THR A O 1
ATOM 752 N N . THR A 1 98 ? 10.148 -10.32 18.922 1 95.94 98 THR A N 1
ATOM 753 C CA . THR A 1 98 ? 9.492 -11.578 19.234 1 95.94 98 THR A CA 1
ATOM 754 C C . THR A 1 98 ? 9.781 -12.625 18.172 1 95.94 98 THR A C 1
ATOM 756 O O . THR A 1 98 ? 9.297 -13.758 18.25 1 95.94 98 THR A O 1
ATOM 759 N N . ASP A 1 99 ? 10.516 -12.258 17.172 1 94.06 99 ASP A N 1
ATOM 760 C CA . ASP A 1 99 ? 10.828 -13.133 16.047 1 94.06 99 ASP A CA 1
ATOM 761 C C . ASP A 1 99 ? 9.57 -13.766 15.461 1 94.06 99 ASP A C 1
ATOM 763 O O . ASP A 1 99 ? 9.477 -14.984 15.352 1 94.06 99 ASP A O 1
ATOM 767 N N . THR A 1 100 ? 8.609 -12.953 15.094 1 95.12 100 THR A N 1
ATOM 768 C CA . THR A 1 100 ? 7.34 -13.391 14.523 1 95.12 100 THR A CA 1
ATOM 769 C C . THR A 1 100 ? 7.012 -12.602 13.258 1 95.12 100 THR A C 1
ATOM 771 O O . THR A 1 100 ? 7.605 -11.555 13.008 1 95.12 100 THR A O 1
ATOM 774 N N . GLU A 1 101 ? 6.191 -13.156 12.492 1 94.81 101 GLU A N 1
ATOM 775 C CA . GLU A 1 101 ? 5.703 -12.508 11.281 1 94.81 101 GLU A CA 1
ATOM 776 C C . GLU A 1 101 ? 4.176 -12.516 11.227 1 94.81 101 GLU A C 1
ATOM 778 O O . GLU A 1 101 ? 3.543 -13.516 11.57 1 94.81 101 GLU A O 1
ATOM 783 N N . TYR A 1 102 ? 3.637 -11.438 10.898 1 96.81 102 TYR A N 1
ATOM 784 C CA . TYR A 1 102 ? 2.201 -11.32 10.672 1 96.81 102 TYR A CA 1
ATOM 785 C C . TYR A 1 102 ? 1.894 -11.148 9.195 1 96.81 102 TYR A C 1
ATOM 787 O O . TYR A 1 102 ? 2.379 -10.211 8.555 1 96.81 102 TYR A O 1
ATOM 795 N N . LYS A 1 103 ? 1.106 -12.094 8.672 1 96.75 103 LYS A N 1
ATOM 796 C CA . LYS A 1 103 ? 0.751 -12.078 7.254 1 96.75 103 LYS A CA 1
ATOM 797 C C . LYS A 1 103 ? -0.725 -11.742 7.062 1 96.75 103 LYS A C 1
ATOM 799 O O . LYS A 1 103 ? -1.599 -12.539 7.402 1 96.75 103 LYS A O 1
ATOM 804 N N . LEU A 1 104 ? -1.024 -10.539 6.621 1 98.25 104 LEU A N 1
ATOM 805 C CA . LEU A 1 104 ? -2.383 -10.133 6.285 1 98.25 104 LEU A CA 1
ATOM 806 C C . LEU A 1 104 ? -2.604 -10.172 4.777 1 98.25 104 LEU A C 1
ATOM 808 O O . LEU A 1 104 ? -2.012 -9.383 4.035 1 98.25 104 LEU A O 1
ATOM 812 N N . VAL A 1 105 ? -3.422 -11.062 4.32 1 97.62 105 VAL A N 1
ATOM 813 C CA . VAL A 1 105 ? -3.727 -11.234 2.902 1 97.62 105 VAL A CA 1
ATOM 814 C C . VAL A 1 105 ? -5.125 -10.695 2.605 1 97.62 105 VAL A C 1
ATOM 816 O O . VAL A 1 105 ? -6.121 -11.25 3.07 1 97.62 105 VAL A O 1
ATOM 819 N N . ASN A 1 106 ? -5.168 -9.586 1.854 1 98.44 106 ASN A N 1
ATOM 820 C CA . ASN A 1 106 ? -6.422 -8.906 1.566 1 98.44 106 ASN A CA 1
ATOM 821 C C . ASN A 1 106 ? -7.168 -9.57 0.411 1 98.44 106 ASN A C 1
ATOM 823 O O . ASN A 1 106 ? -6.559 -10.227 -0.43 1 98.44 106 ASN A O 1
ATOM 827 N N . PRO A 1 107 ? -8.445 -9.328 0.488 1 97.12 107 PRO A N 1
ATOM 828 C CA . PRO A 1 107 ? -9.195 -9.867 -0.649 1 97.12 107 PRO A CA 1
ATOM 829 C C . PRO A 1 107 ? -8.953 -9.086 -1.939 1 97.12 107 PRO A C 1
ATOM 831 O O . PRO A 1 107 ? -8.719 -7.879 -1.897 1 97.12 107 PRO A O 1
ATOM 834 N N . GLY A 1 108 ? -8.953 -9.75 -3.072 1 97.12 108 GLY A N 1
ATOM 835 C CA . GLY A 1 108 ? -8.859 -9.047 -4.348 1 97.12 108 GLY A CA 1
ATOM 836 C C . GLY A 1 108 ? -10.031 -8.133 -4.609 1 97.12 108 GLY A C 1
ATOM 837 O O . GLY A 1 108 ? -11.047 -8.195 -3.914 1 97.12 108 GLY A O 1
ATOM 838 N N . PRO A 1 109 ? -9.875 -7.199 -5.562 1 97.69 109 PRO A N 1
ATOM 839 C CA . PRO A 1 109 ? -10.961 -6.281 -5.898 1 97.69 109 PRO A CA 1
ATOM 840 C C . PRO A 1 109 ? -12.164 -6.992 -6.512 1 97.69 109 PRO A C 1
ATOM 842 O O . PRO A 1 109 ? -12.055 -8.141 -6.941 1 97.69 109 PRO A O 1
ATOM 845 N N . GLN A 1 110 ? -13.312 -6.277 -6.461 1 97.88 110 GLN A N 1
ATOM 846 C CA . GLN A 1 110 ? -14.484 -6.75 -7.195 1 97.88 110 GLN A CA 1
ATOM 847 C C . GLN A 1 110 ? -14.305 -6.566 -8.695 1 97.88 110 GLN A C 1
ATOM 849 O O . GLN A 1 110 ? -14.094 -5.445 -9.172 1 97.88 110 GLN A O 1
ATOM 854 N N . ILE A 1 111 ? -14.352 -7.629 -9.445 1 98.62 111 ILE A N 1
ATOM 855 C CA . ILE A 1 111 ? -14.25 -7.582 -10.898 1 98.62 111 ILE A CA 1
ATOM 856 C C . ILE A 1 111 ? -15.641 -7.75 -11.516 1 98.62 111 ILE A C 1
ATOM 858 O O . ILE A 1 111 ? -16.344 -8.719 -11.227 1 98.62 111 ILE A O 1
ATOM 862 N N . SER A 1 112 ? -16 -6.812 -12.359 1 98.62 112 SER A N 1
ATOM 863 C CA . SER A 1 112 ? -17.328 -6.84 -12.984 1 98.62 112 SER A CA 1
ATOM 864 C C . SER A 1 112 ? -17.406 -7.922 -14.055 1 98.62 112 SER A C 1
ATOM 866 O O . SER A 1 112 ? -16.375 -8.328 -14.609 1 98.62 112 SER A O 1
ATOM 868 N N . ALA A 1 113 ? -18.641 -8.312 -14.344 1 98.25 113 ALA A N 1
ATOM 869 C CA . ALA A 1 113 ? -18.859 -9.258 -15.438 1 98.25 113 ALA A CA 1
ATOM 870 C C . ALA A 1 113 ? -18.344 -8.695 -16.766 1 98.25 113 ALA A C 1
ATOM 872 O O . ALA A 1 113 ? -17.828 -9.438 -17.594 1 98.25 113 ALA A O 1
ATOM 873 N N . ASP A 1 114 ? -18.5 -7.406 -16.891 1 98.44 114 ASP A N 1
ATOM 874 C CA . ASP A 1 114 ? -18.047 -6.762 -18.125 1 98.44 114 ASP A CA 1
ATOM 875 C C . ASP A 1 114 ? -16.531 -6.875 -18.266 1 98.44 114 ASP A C 1
ATOM 877 O O . ASP A 1 114 ? -16.031 -7.242 -19.344 1 98.44 114 ASP A O 1
ATOM 881 N N . THR A 1 115 ? -15.812 -6.574 -17.25 1 98.62 115 THR A N 1
ATOM 882 C CA . THR A 1 115 ? -14.359 -6.668 -17.281 1 98.62 115 THR A CA 1
ATOM 883 C C . THR A 1 115 ? -13.914 -8.102 -17.547 1 98.62 115 THR A C 1
ATOM 885 O O . THR A 1 115 ? -13.023 -8.344 -18.359 1 98.62 115 THR A O 1
ATOM 888 N N . LEU A 1 116 ? -14.562 -9.023 -16.859 1 98.56 116 LEU A N 1
ATOM 889 C CA . LEU A 1 116 ? -14.219 -10.43 -17.031 1 98.56 116 LEU A CA 1
ATOM 890 C C . LEU A 1 116 ? -14.516 -10.883 -18.469 1 98.56 116 LEU A C 1
ATOM 892 O O . LEU A 1 116 ? -13.758 -11.664 -19.031 1 98.56 116 LEU A O 1
ATOM 896 N N . ASN A 1 117 ? -15.617 -10.398 -19 1 98.44 117 ASN A N 1
ATOM 897 C CA . ASN A 1 117 ? -15.992 -10.766 -20.359 1 98.44 117 ASN A CA 1
ATOM 898 C C . ASN A 1 117 ? -14.984 -10.234 -21.375 1 98.44 117 ASN A C 1
ATOM 900 O O . ASN A 1 117 ? -14.711 -10.891 -22.375 1 98.44 117 ASN A O 1
ATOM 904 N N . GLN A 1 118 ? -14.461 -9.086 -21.188 1 98.62 118 GLN A N 1
ATOM 905 C CA . GLN A 1 118 ? -13.438 -8.547 -22.062 1 98.62 118 GLN A CA 1
ATOM 906 C C . GLN A 1 118 ? -12.203 -9.445 -22.078 1 98.62 118 GLN A C 1
ATOM 908 O O . GLN A 1 118 ? -11.648 -9.734 -23.141 1 98.62 118 GLN A O 1
ATOM 913 N N . LEU A 1 119 ? -11.789 -9.828 -20.922 1 98.75 119 LEU A N 1
ATOM 914 C CA . LEU A 1 119 ? -10.664 -10.758 -20.828 1 98.75 119 LEU A CA 1
ATOM 915 C C . LEU A 1 119 ? -10.977 -12.07 -21.531 1 98.75 119 LEU A C 1
ATOM 917 O O . LEU A 1 119 ? -10.148 -12.594 -22.281 1 98.75 119 LEU A O 1
ATOM 921 N N . TYR A 1 120 ? -12.164 -12.578 -21.266 1 98.62 120 TYR A N 1
ATOM 922 C CA . TYR A 1 120 ? -12.562 -13.852 -21.859 1 98.62 120 TYR A CA 1
ATOM 923 C C . TYR A 1 120 ? -12.539 -13.766 -23.375 1 98.62 120 TYR A C 1
ATOM 925 O O . TYR A 1 120 ? -12.109 -14.703 -24.047 1 98.62 120 TYR A O 1
ATOM 933 N N . GLN A 1 121 ? -13.008 -12.68 -23.906 1 98.62 121 GLN A N 1
ATOM 934 C CA . GLN A 1 121 ? -12.992 -12.492 -25.359 1 98.62 121 GLN A CA 1
ATOM 935 C C . GLN A 1 121 ? -11.57 -12.594 -25.906 1 98.62 121 GLN A C 1
ATOM 937 O O . GLN A 1 121 ? -11.344 -13.195 -26.969 1 98.62 121 GLN A O 1
ATOM 942 N N . GLN A 1 122 ? -10.664 -11.992 -25.203 1 98.31 122 GLN A N 1
ATOM 943 C CA . GLN A 1 122 ? -9.266 -12.109 -25.609 1 98.31 122 GLN A CA 1
ATOM 944 C C . GLN A 1 122 ? -8.805 -13.562 -25.562 1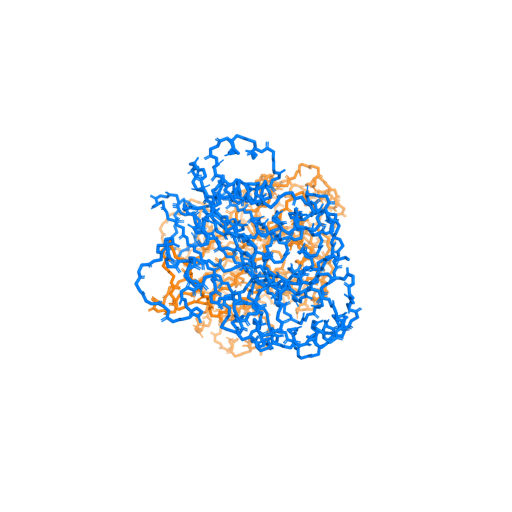 98.31 122 GLN A C 1
ATOM 946 O O . GLN A 1 122 ? -8.086 -14.016 -26.469 1 98.31 122 GLN A O 1
ATOM 951 N N . LEU A 1 123 ? -9.203 -14.289 -24.594 1 98.69 123 LEU A N 1
ATOM 952 C CA . LEU A 1 123 ? -8.781 -15.672 -24.406 1 98.69 123 LEU A CA 1
ATOM 953 C C . LEU A 1 123 ? -9.359 -16.562 -25.516 1 98.69 123 LEU A C 1
ATOM 955 O O . LEU A 1 123 ? -8.758 -17.578 -25.875 1 98.69 123 LEU A O 1
ATOM 959 N N . THR A 1 124 ? -10.508 -16.188 -26.031 1 98.5 124 THR A N 1
ATOM 960 C CA . THR A 1 124 ? -11.133 -16.969 -27.094 1 98.5 124 THR A CA 1
ATOM 961 C C . THR A 1 124 ? -10.297 -16.922 -28.375 1 98.5 124 THR A C 1
ATOM 963 O O . THR A 1 124 ? -10.523 -17.703 -29.297 1 98.5 124 THR A O 1
ATOM 966 N N . THR A 1 125 ? -9.352 -16.031 -28.422 1 98.38 125 THR A N 1
ATOM 967 C CA . THR A 1 125 ? -8.547 -15.898 -29.625 1 98.38 125 THR A CA 1
ATOM 968 C C . THR A 1 125 ? -7.359 -16.859 -29.594 1 98.38 125 THR A C 1
ATOM 970 O O . THR A 1 125 ? -6.648 -17 -30.594 1 98.38 125 THR A O 1
ATOM 973 N N . LEU A 1 126 ? -7.078 -17.516 -28.5 1 98.56 126 LEU A N 1
ATOM 974 C CA . LEU A 1 126 ? -5.969 -18.469 -28.406 1 98.56 126 LEU A CA 1
ATOM 975 C C . LEU A 1 126 ? -6.219 -19.688 -29.281 1 98.56 126 LEU A C 1
ATOM 977 O O . LEU A 1 126 ? -7.363 -20.109 -29.453 1 98.56 126 LEU A O 1
ATOM 981 N N . GLY A 1 127 ? -5.102 -20.188 -29.797 1 98.12 127 GLY A N 1
ATOM 982 C CA . GLY A 1 127 ? -5.223 -21.328 -30.703 1 98.12 127 GLY A CA 1
ATOM 983 C C . GLY A 1 127 ? -4.258 -22.453 -30.375 1 98.12 127 GLY A C 1
ATOM 984 O O . GLY A 1 127 ? -3.684 -22.484 -29.281 1 98.12 127 GLY A O 1
ATOM 985 N N . SER A 1 128 ? -4.07 -23.375 -31.359 1 97.75 128 SER A N 1
ATOM 986 C CA . SER A 1 128 ? -3.402 -24.641 -31.141 1 97.75 128 SER A CA 1
ATOM 987 C C . SER A 1 128 ? -1.918 -24.453 -30.844 1 97.75 128 SER A C 1
ATOM 989 O O . SER A 1 128 ? -1.271 -25.344 -30.281 1 97.75 128 SER A O 1
ATOM 991 N N . ASP A 1 129 ? -1.443 -23.281 -31.203 1 97.75 129 ASP A N 1
ATOM 992 C CA . ASP A 1 129 ? -0.019 -23.062 -30.984 1 97.75 129 ASP A CA 1
ATOM 993 C C . ASP A 1 129 ? 0.22 -22.359 -29.656 1 97.75 129 ASP A C 1
ATOM 995 O O . ASP A 1 129 ? 1.358 -22.031 -29.312 1 97.75 129 ASP A O 1
ATOM 999 N N . ASP A 1 130 ? -0.862 -22.141 -28.875 1 98.75 130 ASP A N 1
ATOM 1000 C CA . ASP A 1 130 ? -0.758 -21.344 -27.656 1 98.75 130 ASP A CA 1
ATOM 1001 C C . ASP A 1 130 ? -0.877 -22.219 -26.406 1 98.75 130 ASP A C 1
ATOM 1003 O O . ASP A 1 130 ? -1.515 -23.266 -26.438 1 98.75 130 ASP A O 1
ATOM 1007 N N . TRP A 1 131 ? -0.159 -21.812 -25.344 1 98.88 131 TRP A N 1
ATOM 1008 C CA . TRP A 1 131 ? -0.315 -22.328 -23.984 1 98.88 131 TRP A CA 1
ATOM 1009 C C . TRP A 1 131 ? -0.926 -21.266 -23.062 1 98.88 131 TRP A C 1
ATOM 1011 O O . TRP A 1 131 ? -0.582 -20.094 -23.156 1 98.88 131 TRP A O 1
ATOM 1021 N N . LEU A 1 132 ? -1.876 -21.656 -22.25 1 98.94 132 LEU A N 1
ATOM 1022 C CA . LEU A 1 132 ? -2.438 -20.781 -21.234 1 98.94 132 LEU A CA 1
ATOM 1023 C C . LEU A 1 132 ? -2.209 -21.344 -19.828 1 98.94 132 LEU A C 1
ATOM 1025 O O . LEU A 1 132 ? -2.719 -22.422 -19.5 1 98.94 132 LEU A O 1
ATOM 1029 N N . CYS A 1 133 ? -1.421 -20.656 -19.062 1 98.88 133 CYS A N 1
ATOM 1030 C CA . CYS A 1 133 ? -1.173 -21.031 -17.672 1 98.88 133 CYS A CA 1
ATOM 1031 C C . CYS A 1 133 ? -2.039 -20.219 -16.719 1 98.88 133 CYS A C 1
ATOM 1033 O O . CYS A 1 133 ? -1.829 -19.016 -16.562 1 98.88 133 CYS A O 1
ATOM 1035 N N . VAL A 1 134 ? -2.984 -20.828 -16.078 1 98.69 134 VAL A N 1
ATOM 1036 C CA . VAL A 1 134 ? -3.855 -20.188 -15.094 1 98.69 134 VAL A CA 1
ATOM 1037 C C . VAL A 1 134 ? -3.369 -20.516 -13.68 1 98.69 134 VAL A C 1
ATOM 1039 O O . VAL A 1 134 ? -3.387 -21.672 -13.258 1 98.69 134 VAL A O 1
ATOM 1042 N N . SER A 1 135 ? -2.945 -19.484 -13.031 1 97 135 SER A N 1
ATOM 1043 C CA . SER A 1 135 ? -2.334 -19.719 -11.727 1 97 135 SER A CA 1
ATOM 1044 C C . SER A 1 135 ? -2.93 -18.797 -10.664 1 97 135 SER A C 1
ATOM 1046 O O . SER A 1 135 ? -3.178 -17.609 -10.93 1 97 135 SER A O 1
ATOM 1048 N N . GLY A 1 136 ? -3.141 -19.391 -9.477 1 96 136 GLY A N 1
ATOM 1049 C CA . GLY A 1 136 ? -3.467 -18.562 -8.328 1 96 136 GLY A CA 1
ATOM 1050 C C . GLY A 1 136 ? -4.953 -18.531 -8.023 1 96 136 GLY A C 1
ATOM 1051 O O . GLY A 1 136 ? -5.715 -19.359 -8.523 1 96 136 GLY A O 1
ATOM 1052 N N . SER A 1 137 ? -5.371 -17.578 -7.148 1 96.5 137 SER A N 1
ATOM 1053 C CA . SER A 1 137 ? -6.75 -17.375 -6.719 1 96.5 137 SER A CA 1
ATOM 1054 C C . SER A 1 137 ? -7.469 -16.375 -7.609 1 96.5 137 SER A C 1
ATOM 1056 O O . SER A 1 137 ? -6.844 -15.734 -8.461 1 96.5 137 SER A O 1
ATOM 1058 N N . PHE A 1 138 ? -8.727 -16.391 -7.449 1 98 138 PHE A N 1
ATOM 1059 C CA . PHE A 1 138 ? -9.547 -15.469 -8.234 1 98 138 PHE A CA 1
ATOM 1060 C C . PHE A 1 138 ? -10.039 -14.305 -7.375 1 98 138 PHE A C 1
ATOM 1062 O O . PHE A 1 138 ? -10.398 -14.5 -6.211 1 98 138 PHE A O 1
ATOM 1069 N N . ALA A 1 139 ? -10.008 -13.109 -7.973 1 98.06 139 ALA A N 1
ATOM 1070 C CA . ALA A 1 139 ? -10.516 -11.93 -7.285 1 98.06 139 ALA A CA 1
ATOM 1071 C C . ALA A 1 139 ? -12.016 -12.055 -7.016 1 98.06 139 ALA A C 1
ATOM 1073 O O . ALA A 1 139 ? -12.672 -12.969 -7.527 1 98.06 139 ALA A O 1
ATOM 1074 N N . GLN A 1 140 ? -12.492 -11.078 -6.199 1 97.5 140 GLN A N 1
ATOM 1075 C CA . GLN A 1 140 ? -13.93 -11.047 -5.953 1 97.5 140 GLN A CA 1
ATOM 1076 C C . GLN A 1 140 ? -14.703 -10.805 -7.246 1 97.5 140 GLN A C 1
ATOM 1078 O O . GLN A 1 140 ? -14.266 -10.039 -8.102 1 97.5 140 GLN A O 1
ATOM 1083 N N . GLY A 1 141 ? -15.734 -11.5 -7.406 1 97.94 141 GLY A N 1
ATOM 1084 C CA . GLY A 1 141 ? -16.531 -11.367 -8.609 1 97.94 141 GLY A CA 1
ATOM 1085 C C . GLY A 1 141 ? -16.266 -12.445 -9.641 1 97.94 141 GLY A C 1
ATOM 1086 O O . GLY A 1 141 ? -17.031 -12.625 -10.586 1 97.94 141 GLY A O 1
ATOM 1087 N N . ILE A 1 142 ? -15.234 -13.18 -9.5 1 98.38 142 ILE A N 1
ATOM 1088 C CA . ILE A 1 142 ? -14.906 -14.281 -10.406 1 98.38 142 ILE A CA 1
ATOM 1089 C C . ILE A 1 142 ? -15.164 -15.617 -9.711 1 98.38 142 ILE A C 1
ATOM 1091 O O . ILE A 1 142 ? -14.445 -15.984 -8.781 1 98.38 142 ILE A O 1
ATOM 1095 N N . ALA A 1 143 ? -16.109 -16.281 -10.156 1 97.56 143 ALA A N 1
ATOM 1096 C CA . ALA A 1 143 ? -16.406 -17.594 -9.594 1 97.56 143 ALA A CA 1
ATOM 1097 C C . ALA A 1 143 ? -15.375 -18.641 -10.023 1 97.56 143 ALA A C 1
ATOM 1099 O O . ALA A 1 143 ? -14.898 -18.609 -11.164 1 97.56 143 ALA A O 1
ATOM 1100 N N . PRO A 1 144 ? -15.094 -19.562 -9.109 1 96.44 144 PRO A N 1
ATOM 1101 C CA . PRO A 1 144 ? -14.133 -20.609 -9.469 1 96.44 144 PRO A CA 1
ATOM 1102 C C . PRO A 1 144 ? -14.539 -21.375 -10.727 1 96.44 144 PRO A C 1
ATOM 1104 O O . PRO A 1 144 ? -13.68 -21.922 -11.422 1 96.44 144 PRO A O 1
ATOM 1107 N N . ALA A 1 145 ? -15.812 -21.375 -11.07 1 97.31 145 ALA A N 1
ATOM 1108 C CA . ALA A 1 145 ? -16.328 -22.047 -12.266 1 97.31 145 ALA A CA 1
ATOM 1109 C C . ALA A 1 145 ? -15.719 -21.453 -13.531 1 97.31 145 ALA A C 1
ATOM 1111 O O . ALA A 1 145 ? -15.797 -22.062 -14.602 1 97.31 145 ALA A O 1
ATOM 1112 N N . PHE A 1 146 ? -15.141 -20.312 -13.43 1 98.31 146 PHE A N 1
ATOM 1113 C CA . PHE A 1 146 ? -14.445 -19.719 -14.555 1 98.31 146 PHE A CA 1
ATOM 1114 C C . PHE A 1 146 ? -13.32 -20.625 -15.047 1 98.31 146 PHE A C 1
ATOM 1116 O O . PHE A 1 146 ? -13.031 -20.672 -16.25 1 98.31 146 PHE A O 1
ATOM 1123 N N . LEU A 1 147 ? -12.734 -21.344 -14.172 1 98 147 LEU A N 1
ATOM 1124 C CA . LEU A 1 147 ? -11.703 -22.312 -14.539 1 98 147 LEU A CA 1
ATOM 1125 C C . LEU A 1 147 ? -12.258 -23.375 -15.477 1 98 147 LEU A C 1
ATOM 1127 O O . LEU A 1 147 ? -11.578 -23.781 -16.422 1 98 147 LEU A O 1
ATOM 1131 N N . LEU A 1 148 ? -13.477 -23.781 -15.227 1 98.12 148 LEU A N 1
ATOM 1132 C CA . LEU A 1 148 ? -14.133 -24.781 -16.078 1 98.12 148 LEU A CA 1
ATOM 1133 C C . LEU A 1 148 ? -14.469 -24.188 -17.438 1 98.12 148 LEU A C 1
ATOM 1135 O O . LEU A 1 148 ? -14.406 -24.891 -18.453 1 98.12 148 LEU A O 1
ATOM 1139 N N . LYS A 1 149 ? -14.828 -22.922 -17.375 1 98.25 149 LYS A N 1
ATOM 1140 C CA . LYS A 1 149 ? -15.055 -22.234 -18.656 1 98.25 149 LYS A CA 1
ATOM 1141 C C . LYS A 1 149 ? -13.797 -22.234 -19.516 1 98.25 149 LYS A C 1
ATOM 1143 O O . LYS A 1 149 ? -13.867 -22.484 -20.719 1 98.25 149 LYS A O 1
ATOM 1148 N N . LEU A 1 150 ? -12.68 -22.016 -18.938 1 98.44 150 LEU A N 1
ATOM 1149 C CA . LEU A 1 150 ? -11.406 -22.047 -19.641 1 98.44 150 LEU A CA 1
ATOM 1150 C C . LEU A 1 150 ? -11.07 -23.469 -20.078 1 98.44 150 LEU A C 1
ATOM 1152 O O . LEU A 1 150 ? -10.547 -23.672 -21.188 1 98.44 150 LEU A O 1
ATOM 1156 N N . GLY A 1 151 ? -11.32 -24.422 -19.203 1 98.38 151 GLY A N 1
ATOM 1157 C CA . GLY A 1 151 ? -11.141 -25.812 -19.547 1 98.38 151 GLY A CA 1
ATOM 1158 C C . GLY A 1 151 ? -11.906 -26.219 -20.797 1 98.38 151 GLY A C 1
ATOM 1159 O O . GLY A 1 151 ? -11.359 -26.906 -21.672 1 98.38 151 GLY A O 1
ATOM 1160 N N . ALA A 1 152 ? -13.102 -25.75 -20.844 1 98.31 152 ALA A N 1
ATOM 1161 C CA . ALA A 1 152 ? -13.945 -26.094 -22 1 98.31 152 ALA A CA 1
ATOM 1162 C C . ALA A 1 152 ? -13.445 -25.406 -23.266 1 98.31 152 ALA A C 1
ATOM 1164 O O . ALA A 1 152 ? -13.523 -25.969 -24.359 1 98.31 152 ALA A O 1
ATOM 1165 N N . LEU A 1 153 ? -12.953 -24.281 -23.109 1 98.56 153 LEU A N 1
ATOM 1166 C CA . LEU A 1 153 ? -12.461 -23.484 -24.234 1 98.56 153 LEU A CA 1
ATOM 1167 C C . LEU A 1 153 ? -11.195 -24.094 -24.812 1 98.56 153 LEU A C 1
ATOM 1169 O O . LEU A 1 153 ? -10.945 -24 -26.016 1 98.56 153 LEU A O 1
ATOM 1173 N N . SER A 1 154 ? -10.375 -24.75 -24.016 1 98.56 154 SER A N 1
ATOM 1174 C CA . SER A 1 154 ? -9.062 -25.266 -24.391 1 98.56 154 SER A CA 1
ATOM 1175 C C . SER A 1 154 ? -9.156 -26.266 -25.531 1 98.56 154 SER A C 1
ATOM 1177 O O . SER A 1 154 ? -8.625 -26.047 -26.625 1 98.56 154 SER A O 1
ATOM 1179 N N . PRO A 1 155 ? -9.906 -27.375 -25.359 1 97.69 155 PRO A N 1
ATOM 1180 C CA . PRO A 1 155 ? -10.016 -28.312 -26.469 1 97.69 155 PRO A CA 1
ATOM 1181 C C . PRO A 1 155 ? -10.797 -27.75 -27.656 1 97.69 155 PRO A C 1
ATOM 1183 O O . PRO A 1 155 ? -10.547 -28.125 -28.797 1 97.69 155 PRO A O 1
ATOM 1186 N N . LYS A 1 156 ? -11.727 -26.812 -27.359 1 97.81 156 LYS A N 1
ATOM 1187 C CA . LYS A 1 156 ? -12.5 -26.203 -28.422 1 97.81 156 LYS A CA 1
ATOM 1188 C C . LYS A 1 156 ? -11.602 -25.406 -29.375 1 97.81 156 LYS A C 1
ATOM 1190 O O . LYS A 1 156 ? -11.727 -25.516 -30.594 1 97.81 156 LYS A O 1
ATOM 1195 N N . ASN A 1 157 ? -10.664 -24.672 -28.812 1 98.25 157 ASN A N 1
ATOM 1196 C CA . ASN A 1 157 ? -9.797 -23.797 -29.609 1 98.25 157 ASN A CA 1
ATOM 1197 C C . ASN A 1 157 ? -8.438 -24.438 -29.875 1 98.25 157 ASN A C 1
ATOM 1199 O O . ASN A 1 157 ? -7.676 -23.969 -30.719 1 98.25 157 ASN A O 1
ATOM 1203 N N . GLY A 1 158 ? -8.148 -25.453 -29.078 1 98.38 158 GLY A N 1
ATOM 1204 C CA . GLY A 1 158 ? -6.969 -26.266 -29.359 1 98.38 158 GLY A CA 1
ATOM 1205 C C . GLY A 1 158 ? -5.762 -25.844 -28.547 1 98.38 158 GLY A C 1
ATOM 1206 O O . GLY A 1 158 ? -4.684 -26.438 -28.672 1 98.38 158 GLY A O 1
ATOM 1207 N N . PHE A 1 159 ? -5.871 -24.797 -27.703 1 98.62 159 PHE A N 1
ATOM 1208 C CA . PHE A 1 159 ? -4.699 -24.391 -26.953 1 98.62 159 PHE A CA 1
ATOM 1209 C C . PHE A 1 159 ? -4.469 -25.328 -25.766 1 98.62 159 PHE A C 1
ATOM 1211 O O . PHE A 1 159 ? -5.375 -26.062 -25.359 1 98.62 159 PHE A O 1
ATOM 1218 N N . GLN A 1 160 ? -3.234 -25.359 -25.203 1 98.75 160 GLN A N 1
ATOM 1219 C CA . GLN A 1 160 ? -2.859 -26.188 -24.062 1 98.75 160 GLN A CA 1
ATOM 1220 C C . GLN A 1 160 ? -3.078 -25.438 -22.75 1 98.75 160 GLN A C 1
ATOM 1222 O O . GLN A 1 160 ? -2.627 -24.297 -22.594 1 98.75 160 GLN A O 1
ATOM 1227 N N . LEU A 1 161 ? -3.773 -26.094 -21.859 1 98.88 161 LEU A N 1
ATOM 1228 C CA . LEU A 1 161 ? -4.121 -25.469 -20.594 1 98.88 161 LEU A CA 1
ATOM 1229 C C . LEU A 1 161 ? -3.234 -25.984 -19.469 1 98.88 161 LEU A C 1
ATOM 1231 O O . LEU A 1 161 ? -3.016 -27.203 -19.359 1 98.88 161 LEU A O 1
ATOM 1235 N N . ILE A 1 162 ? -2.625 -25.094 -18.703 1 98.94 162 ILE A N 1
ATOM 1236 C CA . ILE A 1 162 ? -1.887 -25.406 -17.484 1 98.94 162 ILE A CA 1
ATOM 1237 C C . ILE A 1 162 ? -2.635 -24.828 -16.281 1 98.94 162 ILE A C 1
ATOM 1239 O O . ILE A 1 162 ? -3.043 -23.672 -16.281 1 98.94 162 ILE A O 1
ATOM 1243 N N . ILE A 1 163 ? -2.814 -25.641 -15.227 1 98.69 163 ILE A N 1
ATOM 1244 C CA . ILE A 1 163 ? -3.611 -25.234 -14.078 1 98.69 163 ILE A CA 1
ATOM 1245 C C . ILE A 1 163 ? -2.768 -25.312 -12.805 1 98.69 163 ILE A C 1
ATOM 1247 O O . ILE A 1 163 ? -2.258 -26.391 -12.469 1 98.69 163 ILE A O 1
ATOM 1251 N N . ASP A 1 164 ? -2.594 -24.266 -12.148 1 98 164 ASP A N 1
ATOM 1252 C CA . ASP A 1 164 ? -2.035 -24.172 -10.797 1 98 164 ASP A CA 1
ATOM 1253 C C . ASP A 1 164 ? -2.959 -23.375 -9.875 1 98 164 ASP A C 1
ATOM 1255 O O . ASP A 1 164 ? -2.773 -22.172 -9.68 1 98 164 ASP A O 1
ATOM 1259 N N . SER A 1 165 ? -3.936 -24 -9.352 1 94.75 165 SER A N 1
ATOM 1260 C CA . SER A 1 165 ? -4.953 -23.375 -8.508 1 94.75 165 SER A CA 1
ATOM 1261 C C . SER A 1 165 ? -5.391 -24.312 -7.387 1 94.75 165 SER A C 1
ATOM 1263 O O . SER A 1 165 ? -5.426 -25.531 -7.574 1 94.75 165 SER A O 1
ATOM 1265 N N . ALA A 1 166 ? -5.789 -23.766 -6.289 1 92 166 ALA A N 1
ATOM 1266 C CA . ALA A 1 166 ? -6.184 -24.562 -5.133 1 92 166 ALA A CA 1
ATOM 1267 C C . ALA A 1 166 ? -7.68 -24.859 -5.156 1 92 166 ALA A C 1
ATOM 1269 O O . ALA A 1 166 ? -8.195 -25.562 -4.281 1 92 166 ALA A O 1
ATOM 1270 N N . TYR A 1 167 ? -8.367 -24.328 -6.129 1 93.31 167 TYR A N 1
ATOM 1271 C CA . TYR A 1 167 ? -9.812 -24.5 -6.176 1 93.31 167 TYR A CA 1
ATOM 1272 C C . TYR A 1 167 ? -10.18 -25.953 -6.484 1 93.31 167 TYR A C 1
ATOM 1274 O O . TYR A 1 167 ? -9.531 -26.594 -7.309 1 93.31 167 TYR A O 1
ATOM 1282 N N . PRO A 1 168 ? -11.305 -26.375 -5.91 1 92.06 168 PRO A N 1
ATOM 1283 C CA . PRO A 1 168 ? -11.781 -27.734 -6.23 1 92.06 168 PRO A CA 1
ATOM 1284 C C . PRO A 1 168 ? -12.117 -27.891 -7.711 1 92.06 168 PRO A C 1
ATOM 1286 O O . PRO A 1 168 ? -12.031 -29 -8.242 1 92.06 168 PRO A O 1
ATOM 1289 N N . GLU A 1 169 ? -12.461 -26.859 -8.352 1 95.06 169 GLU A N 1
ATOM 1290 C CA . GLU A 1 169 ? -12.789 -26.875 -9.773 1 95.06 169 GLU A CA 1
ATOM 1291 C C . GLU A 1 169 ? -11.602 -27.344 -10.609 1 95.06 169 GLU A C 1
ATOM 1293 O O . GLU A 1 169 ? -11.773 -27.734 -11.766 1 95.06 169 GLU A O 1
ATOM 1298 N N . ALA A 1 170 ? -10.422 -27.312 -10.016 1 95.88 170 ALA A N 1
ATOM 1299 C CA . ALA A 1 170 ? -9.242 -27.812 -10.719 1 95.88 170 ALA A CA 1
ATOM 1300 C C . ALA A 1 170 ? -9.383 -29.297 -11.023 1 95.88 170 ALA A C 1
ATOM 1302 O O . ALA A 1 170 ? -8.93 -29.766 -12.07 1 95.88 170 ALA A O 1
ATOM 1303 N N . VAL A 1 171 ? -10.016 -30.016 -10.148 1 95.69 171 VAL A N 1
ATOM 1304 C CA . VAL A 1 171 ? -10.211 -31.453 -10.336 1 95.69 171 VAL A CA 1
ATOM 1305 C C . VAL A 1 171 ? -11.18 -31.688 -11.492 1 95.69 171 VAL A C 1
ATOM 1307 O O . VAL A 1 171 ? -10.914 -32.5 -12.375 1 95.69 171 VAL A O 1
ATOM 1310 N N . GLU A 1 172 ? -12.273 -30.969 -11.445 1 96.81 172 GLU A N 1
ATOM 1311 C CA . GLU A 1 172 ? -13.242 -31.094 -12.523 1 96.81 172 GLU A CA 1
ATOM 1312 C C . GLU A 1 172 ? -12.625 -30.719 -13.867 1 96.81 172 GLU A C 1
ATOM 1314 O O . GLU A 1 172 ? -12.992 -31.281 -14.906 1 96.81 172 GLU A O 1
ATOM 1319 N N . ALA A 1 173 ? -11.734 -29.844 -13.844 1 97.94 173 ALA A N 1
ATOM 1320 C CA . ALA A 1 173 ? -11.102 -29.344 -15.062 1 97.94 173 ALA A CA 1
ATOM 1321 C C . ALA A 1 173 ? -10.195 -30.406 -15.68 1 97.94 173 ALA A C 1
ATOM 1323 O O . ALA A 1 173 ? -9.812 -30.297 -16.844 1 97.94 173 ALA A O 1
ATOM 1324 N N . LEU A 1 174 ? -9.812 -31.453 -14.922 1 98.06 174 LEU A N 1
ATOM 1325 C CA . LEU A 1 174 ? -8.977 -32.531 -15.445 1 98.06 174 LEU A CA 1
ATOM 1326 C C . LEU A 1 174 ? -9.633 -33.188 -16.656 1 98.06 174 LEU A C 1
ATOM 1328 O O . LEU A 1 174 ? -8.945 -33.656 -17.562 1 98.06 174 LEU A O 1
ATOM 1332 N N . ALA A 1 175 ? -10.93 -33.156 -16.625 1 97.81 175 ALA A N 1
ATOM 1333 C CA . ALA A 1 175 ? -11.68 -33.812 -17.688 1 97.81 175 ALA A CA 1
ATOM 1334 C C . ALA A 1 175 ? -11.391 -33.156 -19.047 1 97.81 175 ALA A C 1
ATOM 1336 O O . ALA A 1 175 ? -11.609 -33.781 -20.094 1 97.81 175 ALA A O 1
ATOM 1337 N N . TYR A 1 176 ? -10.875 -31.969 -19.047 1 98.44 176 TYR A N 1
ATOM 1338 C CA . TYR A 1 176 ? -10.602 -31.234 -20.281 1 98.44 176 TYR A CA 1
ATOM 1339 C C . TYR A 1 176 ? -9.164 -31.469 -20.734 1 98.44 176 TYR A C 1
ATOM 1341 O O . TYR A 1 176 ? -8.672 -30.766 -21.625 1 98.44 176 TYR A O 1
ATOM 1349 N N . LYS A 1 177 ? -8.469 -32.344 -20.078 1 98.44 177 LYS A N 1
ATOM 1350 C CA . LYS A 1 177 ? -7.152 -32.844 -20.453 1 98.44 177 LYS A CA 1
ATOM 1351 C C . LYS A 1 177 ? -6.109 -31.75 -20.469 1 98.44 177 LYS A C 1
ATOM 1353 O O . LYS A 1 177 ? -5.391 -31.578 -21.453 1 98.44 177 LYS A O 1
ATOM 1358 N N . PRO A 1 178 ? -6.031 -31.016 -19.359 1 98.81 178 PRO A N 1
ATOM 1359 C CA . PRO A 1 178 ? -4.973 -30 -19.297 1 98.81 178 PRO A CA 1
ATOM 1360 C C . PRO A 1 178 ? -3.586 -30.578 -19.562 1 98.81 178 PRO A C 1
ATOM 1362 O O . PRO A 1 178 ? -3.324 -31.75 -19.234 1 98.81 178 PRO A O 1
ATOM 1365 N N . LEU A 1 179 ? -2.744 -29.719 -20.141 1 98.81 179 LEU A N 1
ATOM 1366 C CA . LEU A 1 179 ? -1.374 -30.125 -20.438 1 98.81 179 LEU A CA 1
ATOM 1367 C C . LEU A 1 179 ? -0.624 -30.469 -19.141 1 98.81 179 LEU A C 1
ATOM 1369 O O . LEU A 1 179 ? 0.141 -31.438 -19.109 1 98.81 179 LEU A O 1
ATOM 1373 N N . LEU A 1 180 ? -0.824 -29.656 -18.141 1 98.81 180 LEU A N 1
ATOM 1374 C CA . LEU A 1 180 ? -0.112 -29.812 -16.875 1 98.81 180 LEU A CA 1
ATOM 1375 C C . LEU A 1 180 ? -0.934 -29.25 -15.727 1 98.81 180 LEU A C 1
ATOM 1377 O O . LEU A 1 180 ? -1.543 -28.188 -15.844 1 98.81 180 LEU A O 1
ATOM 1381 N N . VAL A 1 181 ? -0.984 -29.953 -14.609 1 98.69 181 VAL A N 1
ATOM 1382 C CA . VAL A 1 181 ? -1.516 -29.453 -13.344 1 98.69 181 VAL A CA 1
ATOM 1383 C C . VAL A 1 181 ? -0.424 -29.469 -12.281 1 98.69 181 VAL A C 1
ATOM 1385 O O . VAL A 1 181 ? 0.432 -30.359 -12.281 1 98.69 181 VAL A O 1
ATOM 1388 N N . LYS A 1 182 ? -0.458 -28.469 -11.406 1 98.5 182 LYS A N 1
ATOM 1389 C CA . LYS A 1 182 ? 0.628 -28.344 -10.438 1 98.5 182 LYS A CA 1
ATOM 1390 C C . LYS A 1 182 ? 0.086 -28.219 -9.016 1 98.5 182 LYS A C 1
ATOM 1392 O O . LYS A 1 182 ? 0.279 -27.203 -8.359 1 98.5 182 LYS A O 1
ATOM 1397 N N . PRO A 1 183 ? -0.417 -29.25 -8.344 1 97.5 183 PRO A N 1
ATOM 1398 C CA . PRO A 1 183 ? -0.814 -29.219 -6.934 1 97.5 183 PRO A CA 1
ATOM 1399 C C . PRO A 1 183 ? 0.369 -29.391 -5.984 1 97.5 183 PRO A C 1
ATOM 1401 O O . PRO A 1 183 ? 1.451 -29.797 -6.41 1 97.5 183 PRO A O 1
ATOM 1404 N N . ASN A 1 184 ? 0.14 -28.984 -4.781 1 96 184 ASN A N 1
ATOM 1405 C CA . ASN A 1 184 ? 0.999 -29.484 -3.713 1 96 184 ASN A CA 1
ATOM 1406 C C . ASN A 1 184 ? 0.407 -30.734 -3.059 1 96 184 ASN A C 1
ATOM 1408 O O . ASN A 1 184 ? -0.643 -31.219 -3.477 1 96 184 ASN A O 1
ATOM 1412 N N . ASP A 1 185 ? 1.122 -31.266 -2.076 1 96.31 185 ASP A N 1
ATOM 1413 C CA . ASP A 1 185 ? 0.695 -32.5 -1.466 1 96.31 185 ASP A CA 1
ATOM 1414 C C . ASP A 1 185 ? -0.672 -32.375 -0.802 1 96.31 185 ASP A C 1
ATOM 1416 O O . ASP A 1 185 ? -1.548 -33.219 -0.975 1 96.31 185 ASP A O 1
ATOM 1420 N N . VAL A 1 186 ? -0.953 -31.266 -0.172 1 94.69 186 VAL A N 1
ATOM 1421 C CA . VAL A 1 186 ? -2.217 -31.047 0.522 1 94.69 186 VAL A CA 1
ATOM 1422 C C . VAL A 1 186 ? -3.35 -30.922 -0.494 1 94.69 186 VAL A C 1
ATOM 1424 O O . VAL A 1 186 ? -4.422 -31.5 -0.314 1 94.69 186 VAL A O 1
ATOM 1427 N N . GLU A 1 187 ? -3.105 -30.141 -1.516 1 95.19 187 GLU A N 1
ATOM 1428 C CA . GLU A 1 187 ? -4.098 -29.969 -2.57 1 95.19 187 GLU A CA 1
ATOM 1429 C C . GLU A 1 187 ? -4.438 -31.297 -3.24 1 95.19 187 GLU A C 1
ATOM 1431 O O . GLU A 1 187 ? -5.609 -31.609 -3.465 1 95.19 187 GLU A O 1
ATOM 1436 N N . LEU A 1 188 ? -3.422 -32.031 -3.521 1 96.5 188 LEU A N 1
ATOM 1437 C CA . LEU A 1 188 ? -3.631 -33.312 -4.184 1 96.5 188 LEU A CA 1
ATOM 1438 C C . LEU A 1 188 ? -4.422 -34.281 -3.293 1 96.5 188 LEU A C 1
ATOM 1440 O O . LEU A 1 188 ? -5.316 -34.969 -3.77 1 96.5 188 LEU A O 1
ATOM 1444 N N . MET A 1 189 ? -4.102 -34.312 -1.994 1 96.69 189 MET A N 1
ATOM 1445 C CA . MET A 1 189 ? -4.871 -35.094 -1.036 1 96.69 189 MET A CA 1
ATOM 1446 C C . MET A 1 189 ? -6.332 -34.656 -1.021 1 96.69 189 MET A C 1
ATOM 1448 O O . MET A 1 189 ? -7.238 -35.5 -1.038 1 96.69 189 MET A O 1
ATOM 1452 N N . ASN A 1 190 ? -6.555 -33.406 -1.078 1 95.44 190 ASN A N 1
ATOM 1453 C CA . ASN A 1 190 ? -7.902 -32.844 -1.045 1 95.44 190 ASN A CA 1
ATOM 1454 C C . ASN A 1 190 ? -8.672 -33.156 -2.33 1 95.44 190 ASN A C 1
ATOM 1456 O O . ASN A 1 190 ? -9.875 -33.375 -2.297 1 95.44 190 ASN A O 1
ATOM 1460 N N . TRP A 1 191 ? -7.938 -33.094 -3.461 1 94.44 191 TRP A N 1
ATOM 1461 C CA . TRP A 1 191 ? -8.547 -33.375 -4.758 1 94.44 191 TRP A CA 1
ATOM 1462 C C . TRP A 1 191 ? -9.297 -34.688 -4.742 1 94.44 191 TRP A C 1
ATOM 1464 O O . TRP A 1 191 ? -10.359 -34.844 -5.355 1 94.44 191 TRP A O 1
ATOM 1474 N N . PHE A 1 192 ? -8.773 -35.625 -4.023 1 94.81 192 PHE A N 1
ATOM 1475 C CA . PHE A 1 192 ? -9.344 -36.969 -4.094 1 94.81 192 PHE A CA 1
ATOM 1476 C C . PHE A 1 192 ? -9.812 -37.438 -2.719 1 94.81 192 PHE A C 1
ATOM 1478 O O . PHE A 1 192 ? -9.898 -38.625 -2.457 1 94.81 192 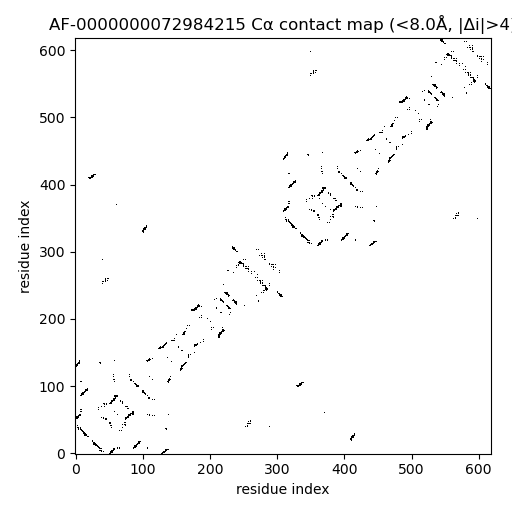PHE A O 1
ATOM 1485 N N . HIS A 1 193 ? -9.992 -36.469 -1.772 1 95.06 193 HIS A N 1
ATOM 1486 C CA . HIS A 1 193 ? -10.539 -36.719 -0.442 1 95.06 193 HIS A CA 1
ATOM 1487 C C . HIS A 1 193 ? -9.734 -37.781 0.296 1 95.06 193 HIS A C 1
ATOM 1489 O O . HIS A 1 193 ? -10.305 -38.688 0.916 1 95.06 193 HIS A O 1
ATOM 1495 N N . GLN A 1 194 ? -8.469 -37.75 0.005 1 93.69 194 GLN A N 1
ATOM 1496 C CA . GLN A 1 194 ? -7.559 -38.656 0.672 1 93.69 194 GLN A CA 1
ATOM 1497 C C . GLN A 1 194 ? -7.195 -38.188 2.068 1 93.69 194 GLN A C 1
ATOM 1499 O O . GLN A 1 194 ? -6.895 -37 2.256 1 93.69 194 GLN A O 1
ATOM 1504 N N . THR A 1 195 ? -7.293 -39.094 3.053 1 93.75 195 THR A N 1
ATOM 1505 C CA . THR A 1 195 ? -6.91 -38.781 4.422 1 93.75 195 THR A CA 1
ATOM 1506 C C . THR A 1 195 ? -5.598 -39.469 4.793 1 93.75 195 THR A C 1
ATOM 1508 O O . THR A 1 195 ? -5.137 -40.344 4.082 1 93.75 195 THR A O 1
ATOM 1511 N N . GLY A 1 196 ? -4.977 -39.031 5.816 1 91.44 196 GLY A N 1
ATOM 1512 C CA . GLY A 1 196 ? -3.754 -39.656 6.289 1 91.44 196 GLY A CA 1
ATOM 1513 C C . GLY A 1 196 ? -2.504 -38.875 5.902 1 91.44 196 GLY A C 1
ATOM 1514 O O . GLY A 1 196 ? -2.547 -37.656 5.719 1 91.44 196 GLY A O 1
ATOM 1515 N N . GLU A 1 197 ? -1.444 -39.625 5.844 1 92.31 197 GLU A N 1
ATOM 1516 C CA . GLU A 1 197 ? -0.152 -39.031 5.578 1 92.31 197 GLU A CA 1
ATOM 1517 C C . GLU A 1 197 ? 0.081 -38.844 4.082 1 92.31 197 GLU A C 1
ATOM 1519 O O . GLU A 1 197 ? -0.284 -39.719 3.285 1 92.31 197 GLU A O 1
ATOM 1524 N N . ALA A 1 198 ? 0.695 -37.812 3.682 1 92.94 198 ALA A N 1
ATOM 1525 C CA . ALA A 1 198 ? 1.061 -37.531 2.295 1 92.94 198 ALA A CA 1
ATOM 1526 C C . ALA A 1 198 ? 2.451 -38.094 1.975 1 92.94 198 ALA A C 1
ATOM 1528 O O . ALA A 1 198 ? 3.35 -37.312 1.605 1 92.94 198 ALA A O 1
ATOM 1529 N N . ASP A 1 199 ? 2.588 -39.375 2.08 1 94.81 199 ASP A N 1
ATOM 1530 C CA . ASP A 1 199 ? 3.881 -39.938 1.746 1 94.81 199 ASP A CA 1
ATOM 1531 C C . ASP A 1 199 ? 4.027 -40.125 0.238 1 94.81 199 ASP A C 1
ATOM 1533 O O . ASP A 1 199 ? 3.08 -39.906 -0.516 1 94.81 199 ASP A O 1
ATOM 1537 N N . LEU A 1 200 ? 5.207 -40.594 -0.172 1 95.88 200 LEU A N 1
ATOM 1538 C CA . LEU A 1 200 ? 5.531 -40.656 -1.593 1 95.88 200 LEU A CA 1
ATOM 1539 C C . LEU A 1 200 ? 4.625 -41.656 -2.314 1 95.88 200 LEU A C 1
ATOM 1541 O O . LEU A 1 200 ? 4.16 -41.375 -3.426 1 95.88 200 LEU A O 1
ATOM 1545 N N . THR A 1 201 ? 4.418 -42.781 -1.751 1 95.5 201 THR A N 1
ATOM 1546 C CA . THR A 1 201 ? 3.564 -43.781 -2.361 1 95.5 201 THR A CA 1
ATOM 1547 C C . THR A 1 201 ? 2.158 -43.25 -2.596 1 95.5 201 THR A C 1
ATOM 1549 O O . THR A 1 201 ? 1.58 -43.438 -3.666 1 95.5 201 THR A O 1
ATOM 1552 N N . THR A 1 202 ? 1.632 -42.594 -1.58 1 96.88 202 THR A N 1
ATOM 1553 C CA . THR A 1 202 ? 0.315 -41.969 -1.696 1 96.88 202 THR A CA 1
ATOM 1554 C C . THR A 1 202 ? 0.307 -40.906 -2.803 1 96.88 202 THR A C 1
ATOM 1556 O O . THR A 1 202 ? -0.627 -40.844 -3.604 1 96.88 202 THR A O 1
ATOM 1559 N N . MET A 1 203 ? 1.308 -40.094 -2.896 1 97.5 203 MET A N 1
ATOM 1560 C CA . MET A 1 203 ? 1.403 -39.031 -3.904 1 97.5 203 MET A CA 1
ATOM 1561 C C . MET A 1 203 ? 1.427 -39.625 -5.309 1 97.5 203 MET A C 1
ATOM 1563 O O . MET A 1 203 ? 0.775 -39.094 -6.219 1 97.5 203 MET A O 1
ATOM 1567 N N . ILE A 1 204 ? 2.172 -40.719 -5.461 1 97.19 204 ILE A N 1
ATOM 1568 C CA . ILE A 1 204 ? 2.26 -41.375 -6.762 1 97.19 204 ILE A CA 1
ATOM 1569 C C . ILE A 1 204 ? 0.897 -41.938 -7.145 1 97.19 204 ILE A C 1
ATOM 1571 O O . ILE A 1 204 ? 0.446 -41.781 -8.281 1 97.19 204 ILE A O 1
ATOM 1575 N N . THR A 1 205 ? 0.237 -42.531 -6.184 1 97 205 THR A N 1
ATOM 1576 C CA . THR A 1 205 ? -1.084 -43.094 -6.426 1 97 205 THR A CA 1
ATOM 1577 C C . THR A 1 205 ? -2.072 -42 -6.844 1 97 205 THR A C 1
ATOM 1579 O O . THR A 1 205 ? -2.795 -42.156 -7.828 1 97 205 THR A O 1
ATOM 1582 N N . LEU A 1 206 ? -2.074 -40.969 -6.066 1 97.62 206 LEU A N 1
ATOM 1583 C CA . LEU A 1 206 ? -2.994 -39.875 -6.359 1 97.62 206 LEU A CA 1
ATOM 1584 C C . LEU A 1 206 ? -2.625 -39.188 -7.672 1 97.62 206 LEU A C 1
ATOM 1586 O O . LEU A 1 206 ? -3.502 -38.719 -8.406 1 97.62 206 LEU A O 1
ATOM 1590 N N . GLY A 1 207 ? -1.325 -39.125 -7.977 1 97.5 207 GLY A N 1
ATOM 1591 C CA . GLY A 1 207 ? -0.887 -38.594 -9.273 1 97.5 207 GLY A CA 1
ATOM 1592 C C . GLY A 1 207 ? -1.429 -39.406 -10.438 1 97.5 207 GLY A C 1
ATOM 1593 O O . GLY A 1 207 ? -1.871 -38.844 -11.438 1 97.5 207 GLY A O 1
ATOM 1594 N N . HIS A 1 208 ? -1.386 -40.719 -10.297 1 97.19 208 HIS A N 1
ATOM 1595 C CA . HIS A 1 208 ? -1.94 -41.594 -11.336 1 97.19 208 HIS A CA 1
ATOM 1596 C C . HIS A 1 208 ? -3.438 -41.344 -11.508 1 97.19 208 HIS A C 1
ATOM 1598 O O . HIS A 1 208 ? -3.953 -41.375 -12.625 1 97.19 208 HIS A O 1
ATOM 1604 N N . ARG A 1 209 ? -4.102 -41.094 -10.383 1 97.5 209 ARG A N 1
ATOM 1605 C CA . ARG A 1 209 ? -5.527 -40.781 -10.461 1 97.5 209 ARG A CA 1
ATOM 1606 C C . ARG A 1 209 ? -5.777 -39.5 -11.25 1 97.5 209 ARG A C 1
ATOM 1608 O O . ARG A 1 209 ? -6.742 -39.438 -12.016 1 97.5 209 ARG A O 1
ATOM 1615 N N . ALA A 1 210 ? -4.953 -38.562 -11.031 1 98.06 210 ALA A N 1
ATOM 1616 C CA . ALA A 1 210 ? -5.07 -37.312 -11.773 1 98.06 210 ALA A CA 1
ATOM 1617 C C . ALA A 1 210 ? -4.844 -37.531 -13.266 1 98.06 210 ALA A C 1
ATOM 1619 O O . ALA A 1 210 ? -5.543 -36.938 -14.102 1 98.06 210 ALA A O 1
ATOM 1620 N N . LEU A 1 211 ? -3.848 -38.406 -13.617 1 98.12 211 LEU A N 1
ATOM 1621 C CA . LEU A 1 211 ? -3.588 -38.75 -15.008 1 98.12 211 LEU A CA 1
ATOM 1622 C C . LEU A 1 211 ? -4.785 -39.469 -15.625 1 98.12 211 LEU A C 1
ATOM 1624 O O . LEU A 1 211 ? -5.195 -39.156 -16.75 1 98.12 211 LEU A O 1
ATOM 1628 N N . GLU A 1 212 ? -5.309 -40.344 -14.867 1 97.94 212 GLU A N 1
ATOM 1629 C CA . GLU A 1 212 ? -6.473 -41.094 -15.336 1 97.94 212 GLU A CA 1
ATOM 1630 C C . GLU A 1 212 ? -7.672 -40.156 -15.531 1 97.94 212 GLU A C 1
ATOM 1632 O O . GLU A 1 212 ? -8.492 -40.375 -16.438 1 97.94 212 GLU A O 1
ATOM 1637 N N . ALA A 1 213 ? -7.715 -39.188 -14.703 1 97.75 213 ALA A N 1
ATOM 1638 C CA . ALA A 1 213 ? -8.828 -38.25 -14.766 1 97.75 213 ALA A CA 1
ATOM 1639 C C . ALA A 1 213 ? -8.672 -37.281 -15.938 1 97.75 213 ALA A C 1
ATOM 1641 O O . ALA A 1 213 ? -9.609 -36.562 -16.297 1 97.75 213 ALA A O 1
ATOM 1642 N N . GLY A 1 214 ? -7.434 -37.25 -16.5 1 98.19 214 GLY A N 1
ATOM 1643 C CA . GLY A 1 214 ? -7.348 -36.5 -17.75 1 98.19 214 GLY A CA 1
ATOM 1644 C C . GLY A 1 214 ? -6.086 -35.656 -17.875 1 98.19 214 GLY A C 1
ATOM 1645 O O . GLY A 1 214 ? -5.723 -35.219 -18.969 1 98.19 214 GLY A O 1
ATOM 1646 N N . ALA A 1 215 ? -5.406 -35.375 -16.781 1 98.5 215 ALA A N 1
ATOM 1647 C CA . ALA A 1 215 ? -4.184 -34.594 -16.844 1 98.5 215 ALA A CA 1
ATOM 1648 C C . ALA A 1 215 ? -3.135 -35.281 -17.719 1 98.5 215 ALA A C 1
ATOM 1650 O O . ALA A 1 215 ? -2.928 -36.5 -17.625 1 98.5 215 ALA A O 1
ATOM 1651 N N . GLN A 1 216 ? -2.492 -34.5 -18.578 1 98.69 216 GLN A N 1
ATOM 1652 C CA . GLN A 1 216 ? -1.427 -35.062 -19.391 1 98.69 216 GLN A CA 1
ATOM 1653 C C . GLN A 1 216 ? -0.122 -35.156 -18.609 1 98.69 216 GLN A C 1
ATOM 1655 O O . GLN A 1 216 ? 0.666 -36.094 -18.812 1 98.69 216 GLN A O 1
ATOM 1660 N N . ASN A 1 217 ? 0.142 -34.188 -17.797 1 98.69 217 ASN A N 1
ATOM 1661 C CA . ASN A 1 217 ? 1.271 -34.094 -16.875 1 98.69 217 ASN A CA 1
ATOM 1662 C C . ASN A 1 217 ? 0.836 -33.594 -15.492 1 98.69 217 ASN A C 1
ATOM 1664 O O . ASN A 1 217 ? -0.09 -32.781 -15.383 1 98.69 217 ASN A O 1
ATOM 1668 N N . ILE A 1 218 ? 1.508 -34.062 -14.453 1 98.69 218 ILE A N 1
ATOM 1669 C CA . ILE A 1 218 ? 1.278 -33.531 -13.109 1 98.69 218 ILE A CA 1
ATOM 1670 C C . ILE A 1 218 ? 2.617 -33.25 -12.43 1 98.69 218 ILE A C 1
ATOM 1672 O O . ILE A 1 218 ? 3.533 -34.094 -12.492 1 98.69 218 ILE A O 1
ATOM 1676 N N . LEU A 1 219 ? 2.801 -32.094 -11.969 1 98.81 219 LEU A N 1
ATOM 1677 C CA . LEU A 1 219 ? 3.943 -31.641 -11.18 1 98.81 219 LEU A CA 1
ATOM 1678 C C . LEU A 1 219 ? 3.531 -31.344 -9.742 1 98.81 219 LEU A C 1
ATOM 1680 O O . LEU A 1 219 ? 2.834 -30.375 -9.477 1 98.81 219 LEU A O 1
ATOM 1684 N N . VAL A 1 220 ? 3.945 -32.156 -8.797 1 98.44 220 VAL A N 1
ATOM 1685 C CA . VAL A 1 220 ? 3.529 -32.031 -7.402 1 98.44 220 VAL A CA 1
ATOM 1686 C C . VAL A 1 220 ? 4.672 -31.453 -6.566 1 98.44 220 VAL A C 1
ATOM 1688 O O . VAL A 1 220 ? 5.762 -32.031 -6.512 1 98.44 220 VAL A O 1
ATOM 1691 N N . SER A 1 221 ? 4.43 -30.359 -6 1 97.62 221 SER A N 1
ATOM 1692 C CA . SER A 1 221 ? 5.406 -29.812 -5.059 1 97.62 221 SER A CA 1
ATOM 1693 C C . SER A 1 221 ? 5.281 -30.469 -3.689 1 97.62 221 SER A C 1
ATOM 1695 O O . SER A 1 221 ? 4.18 -30.562 -3.139 1 97.62 221 SER A O 1
ATOM 1697 N N . LEU A 1 222 ? 6.355 -30.906 -3.127 1 95.88 222 LEU A N 1
ATOM 1698 C CA . LEU A 1 222 ? 6.355 -31.656 -1.868 1 95.88 222 LEU A CA 1
ATOM 1699 C C . LEU A 1 222 ? 7.121 -30.891 -0.793 1 95.88 222 LEU A C 1
ATOM 1701 O O . LEU A 1 222 ? 7.676 -31.484 0.128 1 95.88 222 LEU A O 1
ATOM 1705 N N . GLY A 1 223 ? 7.293 -29.609 -0.973 1 92.12 223 GLY A N 1
ATOM 1706 C CA . GLY A 1 223 ? 8.008 -28.781 -0.012 1 92.12 223 GLY A CA 1
ATOM 1707 C C . GLY A 1 223 ? 9.445 -29.203 0.185 1 92.12 223 GLY A C 1
ATOM 1708 O O . GLY A 1 223 ? 10.203 -29.328 -0.782 1 92.12 223 GLY A O 1
ATOM 1709 N N . ALA A 1 224 ? 9.766 -29.469 1.441 1 92.19 224 ALA A N 1
ATOM 1710 C CA . ALA A 1 224 ? 11.133 -29.828 1.798 1 92.19 224 ALA A CA 1
ATOM 1711 C C . ALA A 1 224 ? 11.477 -31.234 1.294 1 92.19 224 ALA A C 1
ATOM 1713 O O . ALA A 1 224 ? 12.648 -31.609 1.264 1 92.19 224 ALA A O 1
ATOM 1714 N N . ALA A 1 225 ? 10.508 -31.938 0.835 1 94.69 225 ALA A N 1
ATOM 1715 C CA . ALA A 1 225 ? 10.75 -33.281 0.329 1 94.69 225 ALA A CA 1
ATOM 1716 C C . ALA A 1 225 ? 11.062 -33.281 -1.165 1 94.69 225 ALA A C 1
ATOM 1718 O O . ALA A 1 225 ? 11.469 -34.281 -1.736 1 94.69 225 ALA A O 1
ATOM 1719 N N . GLY A 1 226 ? 10.859 -32.156 -1.819 1 97.38 226 GLY A N 1
ATOM 1720 C CA . GLY A 1 226 ? 11.188 -32.062 -3.232 1 97.38 226 GLY A CA 1
ATOM 1721 C C . GLY A 1 226 ? 9.969 -31.938 -4.121 1 97.38 226 GLY A C 1
ATOM 1722 O O . GLY A 1 226 ? 9.109 -31.078 -3.898 1 97.38 226 GLY A O 1
ATOM 1723 N N . ALA A 1 227 ? 9.961 -32.781 -5.18 1 98.5 227 ALA A N 1
ATOM 1724 C CA . ALA A 1 227 ? 8.859 -32.719 -6.137 1 98.5 227 ALA A CA 1
ATOM 1725 C C . ALA A 1 227 ? 8.688 -34.031 -6.875 1 98.5 227 ALA A C 1
ATOM 1727 O O . ALA A 1 227 ? 9.609 -34.844 -6.902 1 98.5 227 ALA A O 1
ATOM 1728 N N . LEU A 1 228 ? 7.535 -34.25 -7.328 1 98.5 228 LEU A N 1
ATOM 1729 C CA . LEU A 1 228 ? 7.133 -35.406 -8.117 1 98.5 228 LEU A CA 1
ATOM 1730 C C . LEU A 1 228 ? 6.559 -34.969 -9.461 1 98.5 228 LEU A C 1
ATOM 1732 O O . LEU A 1 228 ? 5.73 -34.062 -9.523 1 98.5 228 LEU A O 1
ATOM 1736 N N . PHE A 1 229 ? 7.129 -35.5 -10.562 1 98.75 229 PHE A N 1
ATOM 1737 C CA . PHE A 1 229 ? 6.562 -35.312 -11.891 1 98.75 229 PHE A CA 1
ATOM 1738 C C . PHE A 1 229 ? 6.094 -36.656 -12.469 1 98.75 229 PHE A C 1
ATOM 1740 O O . PHE A 1 229 ? 6.793 -37.656 -12.359 1 98.75 229 PHE A O 1
ATOM 1747 N N . MET A 1 230 ? 4.898 -36.594 -13.047 1 98.5 230 MET A N 1
ATOM 1748 C CA . MET A 1 230 ? 4.387 -37.812 -13.664 1 98.5 230 MET A CA 1
ATOM 1749 C C . MET A 1 230 ? 3.688 -37.5 -14.984 1 98.5 230 MET A C 1
ATOM 1751 O O . MET A 1 230 ? 3.025 -36.469 -15.109 1 98.5 230 MET A O 1
ATOM 1755 N N . ASN A 1 231 ? 3.844 -38.312 -15.938 1 98.19 231 ASN A N 1
ATOM 1756 C CA . ASN A 1 231 ? 2.949 -38.469 -17.078 1 98.19 231 ASN A CA 1
ATOM 1757 C C . ASN A 1 231 ? 2.725 -39.938 -17.438 1 98.19 231 ASN A C 1
ATOM 1759 O O . ASN A 1 231 ? 2.996 -40.812 -16.625 1 98.19 231 ASN A O 1
ATOM 1763 N N . GLN A 1 232 ? 2.098 -40.188 -18.562 1 95.5 232 GLN A N 1
ATOM 1764 C CA . GLN A 1 232 ? 1.758 -41.562 -18.906 1 95.5 232 GLN A CA 1
ATOM 1765 C C . GLN A 1 232 ? 3.014 -42.406 -19.094 1 95.5 232 GLN A C 1
ATOM 1767 O O . GLN A 1 232 ? 2.971 -43.625 -18.953 1 95.5 232 GLN A O 1
ATOM 1772 N N . ASP A 1 233 ? 4.129 -41.781 -19.266 1 95.94 233 ASP A N 1
ATOM 1773 C CA . ASP A 1 233 ? 5.328 -42.5 -19.672 1 95.94 233 ASP A CA 1
ATOM 1774 C C . ASP A 1 233 ? 6.324 -42.625 -18.516 1 95.94 233 ASP A C 1
ATOM 1776 O O . ASP A 1 233 ? 7.121 -43.562 -18.469 1 95.94 233 ASP A O 1
ATOM 1780 N N . VAL A 1 234 ? 6.301 -41.656 -17.641 1 97.44 234 VAL A N 1
ATOM 1781 C CA . VAL A 1 234 ? 7.387 -41.656 -16.672 1 97.44 234 VAL A CA 1
ATOM 1782 C C . VAL A 1 234 ? 6.895 -41.094 -15.344 1 97.44 234 VAL A C 1
ATOM 1784 O O . VAL A 1 234 ? 5.938 -40.312 -15.312 1 97.44 234 VAL A O 1
ATOM 1787 N N . THR A 1 235 ? 7.426 -41.531 -14.273 1 98.31 235 THR A N 1
ATOM 1788 C CA . THR A 1 235 ? 7.336 -41 -12.914 1 98.31 235 THR A CA 1
ATOM 1789 C C . THR A 1 235 ? 8.719 -40.625 -12.391 1 98.31 235 THR A C 1
ATOM 1791 O O . THR A 1 235 ? 9.594 -41.5 -12.25 1 98.31 235 THR A O 1
ATOM 1794 N N . LEU A 1 236 ? 8.906 -39.344 -12.195 1 98.69 236 LEU A N 1
ATOM 1795 C CA . LEU A 1 236 ? 10.172 -38.812 -11.695 1 98.69 236 LEU A CA 1
ATOM 1796 C C . LEU A 1 236 ? 10 -38.219 -10.305 1 98.69 236 LEU A C 1
ATOM 1798 O O . LEU A 1 236 ? 9.008 -37.531 -10.039 1 98.69 236 LEU A O 1
ATOM 1802 N N . VAL A 1 237 ? 10.914 -38.531 -9.398 1 98.44 237 VAL A N 1
ATOM 1803 C CA . VAL A 1 237 ? 10.945 -37.938 -8.055 1 98.44 237 VAL A CA 1
ATOM 1804 C C . VAL A 1 237 ? 12.297 -37.281 -7.812 1 98.44 237 VAL A C 1
ATOM 1806 O O . VAL A 1 237 ? 13.344 -37.844 -8.141 1 98.44 237 VAL A O 1
ATOM 1809 N N . GLY A 1 238 ? 12.258 -36.094 -7.367 1 98.5 238 GLY A N 1
ATOM 1810 C CA . GLY A 1 238 ? 13.477 -35.375 -6.98 1 98.5 238 GLY A CA 1
ATOM 1811 C C . GLY A 1 238 ? 13.445 -34.875 -5.551 1 98.5 238 GLY A C 1
ATOM 1812 O O . GLY A 1 238 ? 12.422 -34.375 -5.082 1 98.5 238 GLY A O 1
ATOM 1813 N N . ASN A 1 239 ? 14.617 -35 -4.871 1 98.06 239 ASN A N 1
ATOM 1814 C CA . ASN A 1 239 ? 14.719 -34.438 -3.521 1 98.06 239 ASN A CA 1
ATOM 1815 C C . ASN A 1 239 ? 15.016 -32.938 -3.547 1 98.06 239 ASN A C 1
ATOM 1817 O O . ASN A 1 239 ? 15.57 -32.438 -4.52 1 98.06 239 ASN A O 1
ATOM 1821 N N . ALA A 1 240 ? 14.602 -32.25 -2.465 1 97.38 240 ALA A N 1
ATOM 1822 C CA . ALA A 1 240 ? 14.953 -30.828 -2.312 1 97.38 240 ALA A CA 1
ATOM 1823 C C . ALA A 1 240 ? 16.344 -30.672 -1.705 1 97.38 240 ALA A C 1
ATOM 1825 O O . ALA A 1 240 ? 16.75 -31.484 -0.866 1 97.38 240 ALA A O 1
ATOM 1826 N N . PRO A 1 241 ? 17.094 -29.656 -2.123 1 97 241 PRO A N 1
ATOM 1827 C CA . PRO A 1 241 ? 18.359 -29.359 -1.443 1 97 241 PRO A CA 1
ATOM 1828 C C . PRO A 1 241 ? 18.156 -28.797 -0.044 1 97 241 PRO A C 1
ATOM 1830 O O . PRO A 1 241 ? 17.047 -28.391 0.305 1 97 241 PRO A O 1
ATOM 1833 N N . LYS A 1 242 ? 19.219 -28.797 0.744 1 94.69 242 LYS A N 1
ATOM 1834 C CA . LYS A 1 242 ? 19.203 -28.172 2.064 1 94.69 242 LYS A CA 1
ATOM 1835 C C . LYS A 1 242 ? 19.453 -26.672 1.968 1 94.69 242 LYS A C 1
ATOM 1837 O O . LYS A 1 242 ? 20.5 -26.25 1.464 1 94.69 242 LYS A O 1
ATOM 1842 N N . ILE A 1 243 ? 18.438 -25.953 2.377 1 92 243 ILE A N 1
ATOM 1843 C CA . ILE A 1 243 ? 18.594 -24.5 2.346 1 92 243 ILE A CA 1
ATOM 1844 C C . ILE A 1 243 ? 18.078 -23.891 3.648 1 92 243 ILE A C 1
ATOM 1846 O O . ILE A 1 243 ? 17.328 -24.531 4.383 1 92 243 ILE A O 1
ATOM 1850 N N . ALA A 1 244 ? 18.516 -22.594 4.035 1 88.88 244 ALA A N 1
ATOM 1851 C CA . ALA A 1 244 ? 17.875 -21.766 5.062 1 88.88 244 ALA A CA 1
ATOM 1852 C C . ALA A 1 244 ? 16.672 -21.031 4.504 1 88.88 244 ALA A C 1
ATOM 1854 O O . ALA A 1 244 ? 16.828 -20.031 3.783 1 88.88 244 ALA A O 1
ATOM 1855 N N . VAL A 1 245 ? 15.555 -21.5 4.855 1 82.88 245 VAL A N 1
ATOM 1856 C CA . VAL A 1 245 ? 14.32 -20.953 4.281 1 82.88 245 VAL A CA 1
ATOM 1857 C C . VAL A 1 245 ? 14.062 -19.562 4.828 1 82.88 245 VAL A C 1
ATOM 1859 O O . VAL A 1 245 ? 14.094 -19.344 6.043 1 82.88 245 VAL A O 1
ATOM 1862 N N . LEU A 1 246 ? 13.852 -18.656 3.939 1 75 246 LEU A N 1
ATOM 1863 C CA . LEU A 1 246 ? 13.523 -17.297 4.301 1 75 246 LEU A CA 1
ATOM 1864 C C . LEU A 1 246 ? 12.055 -16.984 4 1 75 246 LEU A C 1
ATOM 1866 O O . LEU A 1 246 ? 11.367 -16.375 4.816 1 75 246 LEU A O 1
ATOM 1870 N N . ASN A 1 247 ? 11.633 -17.359 2.82 1 77.38 247 ASN A N 1
ATOM 1871 C CA . ASN A 1 247 ? 10.297 -17.094 2.305 1 77.38 247 ASN A CA 1
ATOM 1872 C C . ASN A 1 247 ? 9.867 -18.141 1.285 1 77.38 247 ASN A C 1
ATOM 1874 O O . ASN A 1 247 ? 10.523 -18.328 0.262 1 77.38 247 ASN A O 1
ATOM 1878 N N . THR A 1 248 ? 8.742 -18.688 1.58 1 77.56 248 THR A N 1
ATOM 1879 C CA . THR A 1 248 ? 8.344 -19.75 0.655 1 77.56 248 THR A CA 1
ATOM 1880 C C . THR A 1 248 ? 7.461 -19.188 -0.454 1 77.56 248 THR A C 1
ATOM 1882 O O . THR A 1 248 ? 7.145 -19.891 -1.418 1 77.56 248 THR A O 1
ATOM 1885 N N . ALA A 1 249 ? 7.078 -17.953 -0.242 1 80.62 249 ALA A N 1
ATOM 1886 C CA . ALA A 1 249 ? 6.242 -17.328 -1.261 1 80.62 249 ALA A CA 1
ATOM 1887 C C . ALA A 1 249 ? 6.953 -17.297 -2.611 1 80.62 249 ALA A C 1
ATOM 1889 O O . ALA A 1 249 ? 8.125 -16.922 -2.693 1 80.62 249 ALA A O 1
ATOM 1890 N N . GLY A 1 250 ? 6.262 -17.812 -3.65 1 91.94 250 GLY A N 1
ATOM 1891 C CA . GLY A 1 250 ? 6.793 -17.781 -5.004 1 91.94 250 GLY A CA 1
ATOM 1892 C C . GLY A 1 250 ? 7.582 -19.031 -5.367 1 91.94 250 GLY A C 1
ATOM 1893 O O . GLY A 1 250 ? 7.867 -19.266 -6.543 1 91.94 250 GLY A O 1
ATOM 1894 N N . ALA A 1 251 ? 7.945 -19.828 -4.359 1 94.5 251 ALA A N 1
ATOM 1895 C CA . ALA A 1 251 ? 8.75 -21.016 -4.625 1 94.5 251 ALA A CA 1
ATOM 1896 C C . ALA A 1 251 ? 8.039 -21.969 -5.578 1 94.5 251 ALA A C 1
ATOM 1898 O O . ALA A 1 251 ? 8.633 -22.453 -6.543 1 94.5 251 ALA A O 1
ATOM 1899 N N . GLY A 1 252 ? 6.793 -22.203 -5.277 1 96.12 252 GLY A N 1
ATOM 1900 C CA . GLY A 1 252 ? 6.004 -23.062 -6.152 1 96.12 252 GLY A CA 1
ATOM 1901 C C . GLY A 1 252 ? 5.828 -22.484 -7.547 1 96.12 252 GLY A C 1
ATOM 1902 O O . GLY A 1 252 ? 5.883 -23.219 -8.539 1 96.12 252 GLY A O 1
ATOM 1903 N N . ASP A 1 253 ? 5.602 -21.203 -7.656 1 97.56 253 ASP A N 1
ATOM 1904 C CA . ASP A 1 253 ? 5.469 -20.516 -8.945 1 97.56 253 ASP A CA 1
ATOM 1905 C C . ASP A 1 253 ? 6.758 -20.625 -9.758 1 97.56 253 ASP A C 1
ATOM 1907 O O . ASP A 1 253 ? 6.719 -20.812 -10.977 1 97.56 253 ASP A O 1
ATOM 1911 N N . THR A 1 254 ? 7.844 -20.453 -9.023 1 98.06 254 THR A N 1
ATOM 1912 C CA . THR A 1 254 ? 9.156 -20.562 -9.656 1 98.06 254 THR A CA 1
ATOM 1913 C C . THR A 1 254 ? 9.367 -21.969 -10.203 1 98.06 254 THR A C 1
ATOM 1915 O O . THR A 1 254 ? 9.852 -22.141 -11.32 1 98.06 254 THR A O 1
ATOM 1918 N N . MET A 1 255 ? 9.016 -22.922 -9.383 1 98.38 255 MET A N 1
ATOM 1919 C CA . MET A 1 255 ? 9.117 -24.312 -9.828 1 98.38 255 MET A CA 1
ATOM 1920 C C . MET A 1 255 ? 8.297 -24.531 -11.094 1 98.38 255 MET A C 1
ATOM 1922 O O . MET A 1 255 ? 8.797 -25.094 -12.07 1 98.38 255 MET A O 1
ATOM 1926 N N . LEU A 1 256 ? 7.098 -24.078 -11.07 1 98.75 256 LEU A N 1
ATOM 1927 C CA . LEU A 1 256 ? 6.207 -24.234 -12.211 1 98.75 256 LEU A CA 1
ATOM 1928 C C . LEU A 1 256 ? 6.766 -23.531 -13.438 1 98.75 256 LEU A C 1
ATOM 1930 O O . LEU A 1 256 ? 6.871 -24.125 -14.516 1 98.75 256 LEU A O 1
ATOM 1934 N N . GLY A 1 257 ? 7.129 -22.266 -13.312 1 98.88 257 GLY A N 1
ATOM 1935 C CA . GLY A 1 257 ? 7.664 -21.516 -14.438 1 98.88 257 GLY A CA 1
ATOM 1936 C C . GLY A 1 257 ? 8.898 -22.141 -15.047 1 98.88 257 GLY A C 1
ATOM 1937 O O . GLY A 1 257 ? 9.023 -22.219 -16.266 1 98.88 257 GLY A O 1
ATOM 1938 N N . THR A 1 258 ? 9.781 -22.609 -14.203 1 98.81 258 THR A N 1
ATOM 1939 C CA . THR A 1 258 ? 11.016 -23.234 -14.664 1 98.81 258 THR A CA 1
ATOM 1940 C C . THR A 1 258 ? 10.703 -24.547 -15.398 1 98.81 258 THR A C 1
ATOM 1942 O O . THR A 1 258 ? 11.258 -24.812 -16.469 1 98.81 258 THR A O 1
ATOM 1945 N N . PHE A 1 259 ? 9.867 -25.312 -14.852 1 98.88 259 PHE A N 1
ATOM 1946 C CA . PHE A 1 259 ? 9.508 -26.562 -15.484 1 98.88 259 PHE A CA 1
ATOM 1947 C C . PHE A 1 259 ? 8.82 -26.328 -16.828 1 98.88 259 PHE A C 1
ATOM 1949 O O . PHE A 1 259 ? 9.133 -26.984 -17.812 1 98.88 259 PHE A O 1
ATOM 1956 N N . LEU A 1 260 ? 7.871 -25.375 -16.859 1 98.88 260 LEU A N 1
ATOM 1957 C CA . LEU A 1 260 ? 7.16 -25.047 -18.094 1 98.88 260 LEU A CA 1
ATOM 1958 C C . LEU A 1 260 ? 8.133 -24.609 -19.188 1 98.88 260 LEU A C 1
ATOM 1960 O O . LEU A 1 260 ? 7.965 -24.969 -20.344 1 98.88 260 LEU A O 1
ATOM 1964 N N . ALA A 1 261 ? 9.109 -23.828 -18.797 1 98.81 261 ALA A N 1
ATOM 1965 C CA . ALA A 1 261 ? 10.109 -23.391 -19.766 1 98.81 261 ALA A CA 1
ATOM 1966 C C . ALA A 1 261 ? 10.82 -24.594 -20.391 1 98.81 261 ALA A C 1
ATOM 1968 O O . ALA A 1 261 ? 10.961 -24.672 -21.609 1 98.81 261 ALA A O 1
ATOM 1969 N N . GLY A 1 262 ? 11.289 -25.5 -19.531 1 98.69 262 GLY A N 1
ATOM 1970 C CA . GLY A 1 262 ? 11.945 -26.703 -20.031 1 98.69 262 GLY A CA 1
ATOM 1971 C C . GLY A 1 262 ? 11.055 -27.547 -20.906 1 98.69 262 GLY A C 1
ATOM 1972 O O . GLY A 1 262 ? 11.492 -28.062 -21.938 1 98.69 262 GLY A O 1
ATOM 1973 N N . LEU A 1 263 ? 9.828 -27.703 -20.469 1 98.5 263 LEU A N 1
ATOM 1974 C CA . LEU A 1 263 ? 8.867 -28.453 -21.25 1 98.5 263 LEU A CA 1
ATOM 1975 C C . LEU A 1 263 ? 8.641 -27.812 -22.609 1 98.5 263 LEU A C 1
ATOM 1977 O O . LEU A 1 263 ? 8.641 -28.484 -23.641 1 98.5 263 LEU A O 1
ATOM 1981 N N . TYR A 1 264 ? 8.453 -26.469 -22.609 1 98.5 264 TYR A N 1
ATOM 1982 C CA . TYR A 1 264 ? 8.203 -25.688 -23.812 1 98.5 264 TYR A CA 1
ATOM 1983 C C . TYR A 1 264 ? 9.383 -25.766 -24.781 1 98.5 264 TYR A C 1
ATOM 1985 O O . TYR A 1 264 ? 9.203 -25.797 -26 1 98.5 264 TYR A O 1
ATOM 1993 N N . GLN A 1 265 ? 10.562 -25.922 -24.203 1 98.31 265 GLN A N 1
ATOM 1994 C CA . GLN A 1 265 ? 11.797 -25.953 -24.984 1 98.31 265 GLN A CA 1
ATOM 1995 C C . GLN A 1 265 ? 12.211 -27.391 -25.312 1 98.31 265 GLN A C 1
ATOM 1997 O O . GLN A 1 265 ? 13.266 -27.625 -25.906 1 98.31 265 GLN A O 1
ATOM 2002 N N . HIS A 1 266 ? 11.516 -28.312 -24.875 1 98 266 HIS A N 1
ATOM 2003 C CA . HIS A 1 266 ? 11.719 -29.734 -25.156 1 98 266 HIS A CA 1
ATOM 2004 C C . HIS A 1 266 ? 13.023 -30.219 -24.547 1 98 266 HIS A C 1
ATOM 2006 O O . HIS A 1 266 ? 13.75 -31 -25.172 1 98 266 HIS A O 1
ATOM 2012 N N . HIS A 1 267 ? 13.273 -29.719 -23.391 1 98.25 267 HIS A N 1
ATOM 2013 C CA . HIS A 1 267 ? 14.414 -30.234 -22.641 1 98.25 267 HIS A CA 1
ATOM 2014 C C . HIS A 1 267 ? 14.094 -31.578 -22 1 98.25 267 HIS A C 1
ATOM 2016 O O . HIS A 1 267 ? 12.93 -31.969 -21.906 1 98.25 267 HIS A O 1
ATOM 2022 N N . ASP A 1 268 ? 15.18 -32.281 -21.594 1 98.25 268 ASP A N 1
ATOM 2023 C CA . ASP A 1 268 ? 15.008 -33.562 -20.891 1 98.25 268 ASP A CA 1
ATOM 2024 C C . ASP A 1 268 ? 14.188 -33.375 -19.609 1 98.25 268 ASP A C 1
ATOM 2026 O O . ASP A 1 268 ? 14.43 -32.438 -18.844 1 98.25 268 ASP A O 1
ATOM 2030 N N . LEU A 1 269 ? 13.227 -34.25 -19.391 1 98.31 269 LEU A N 1
ATOM 2031 C CA . LEU A 1 269 ? 12.266 -34.094 -18.312 1 98.31 269 LEU A CA 1
ATOM 2032 C C . LEU A 1 269 ? 12.961 -34.188 -16.953 1 98.31 269 LEU A C 1
ATOM 2034 O O . LEU A 1 269 ? 12.625 -33.438 -16.031 1 98.31 269 LEU A O 1
ATOM 2038 N N . ALA A 1 270 ? 13.891 -35.062 -16.844 1 98.31 270 ALA A N 1
ATOM 2039 C CA . ALA A 1 270 ? 14.594 -35.219 -15.57 1 98.31 270 ALA A CA 1
ATOM 2040 C C . ALA A 1 270 ? 15.422 -33.969 -15.242 1 98.31 270 ALA A C 1
ATOM 2042 O O . ALA A 1 270 ? 15.406 -33.5 -14.109 1 98.31 270 ALA A O 1
ATOM 2043 N N . GLU A 1 271 ? 16.141 -33.5 -16.234 1 98.06 271 GLU A N 1
ATOM 2044 C CA . GLU A 1 271 ? 16.938 -32.312 -16.047 1 98.06 271 GLU A CA 1
ATOM 2045 C C . GLU A 1 271 ? 16.047 -31.094 -15.766 1 98.06 271 GLU A C 1
ATOM 2047 O O . GLU A 1 271 ? 16.422 -30.219 -14.977 1 98.06 271 GLU A O 1
ATOM 2052 N N . THR A 1 272 ? 14.938 -31.031 -16.453 1 98.56 272 THR A N 1
ATOM 2053 C CA . THR A 1 272 ? 13.969 -29.953 -16.234 1 98.56 272 THR A CA 1
ATOM 2054 C C . THR A 1 272 ? 13.445 -29.969 -14.805 1 98.56 272 THR A C 1
ATOM 2056 O O . THR A 1 272 ? 13.383 -28.922 -14.148 1 98.56 272 THR A O 1
ATOM 2059 N N . LEU A 1 273 ? 13.086 -31.156 -14.297 1 98.81 273 LEU A N 1
ATOM 2060 C CA . LEU A 1 273 ? 12.602 -31.281 -12.93 1 98.81 273 LEU A CA 1
ATOM 2061 C C . LEU A 1 273 ? 13.68 -30.875 -11.93 1 98.81 273 LEU A C 1
ATOM 2063 O O . LEU A 1 273 ? 13.406 -30.172 -10.953 1 98.81 273 LEU A O 1
ATOM 2067 N N . LYS A 1 274 ? 14.867 -31.312 -12.227 1 98.62 274 LYS A N 1
ATOM 2068 C CA . LYS A 1 274 ? 16 -31 -11.367 1 98.62 274 LYS A CA 1
ATOM 2069 C C . LYS A 1 274 ? 16.188 -29.484 -11.234 1 98.62 274 LYS A C 1
ATOM 2071 O O . LYS A 1 274 ? 16.297 -28.969 -10.125 1 98.62 274 LYS A O 1
ATOM 2076 N N . LEU A 1 275 ? 16.203 -28.844 -12.344 1 98.5 275 LEU A N 1
ATOM 2077 C CA . LEU A 1 275 ? 16.375 -27.391 -12.344 1 98.5 275 LEU A CA 1
ATOM 2078 C C . LEU A 1 275 ? 15.195 -26.703 -11.664 1 98.5 275 LEU A C 1
ATOM 2080 O O . LEU A 1 275 ? 15.375 -25.703 -10.961 1 98.5 275 LEU A O 1
ATOM 2084 N N . ALA A 1 276 ? 13.984 -27.156 -11.914 1 98.75 276 ALA A N 1
ATOM 2085 C CA . ALA A 1 276 ? 12.781 -26.578 -11.312 1 98.75 276 ALA A CA 1
ATOM 2086 C C . ALA A 1 276 ? 12.844 -26.641 -9.789 1 98.75 276 ALA A C 1
ATOM 2088 O O . ALA A 1 276 ? 12.5 -25.688 -9.102 1 98.75 276 ALA A O 1
ATOM 2089 N N . ILE A 1 277 ? 13.289 -27.781 -9.258 1 98.38 277 ILE A N 1
ATOM 2090 C CA . ILE A 1 277 ? 13.422 -27.953 -7.816 1 98.38 277 ILE A CA 1
ATOM 2091 C C . ILE A 1 277 ? 14.477 -26.984 -7.273 1 98.38 277 ILE A C 1
ATOM 2093 O O . ILE A 1 277 ? 14.25 -26.312 -6.266 1 98.38 277 ILE A O 1
ATOM 2097 N N . ALA A 1 278 ? 15.57 -26.906 -7.98 1 98.19 278 ALA A N 1
ATOM 2098 C CA . ALA A 1 278 ? 16.641 -26 -7.562 1 98.19 278 ALA A CA 1
ATOM 2099 C C . ALA A 1 278 ? 16.172 -24.562 -7.555 1 98.19 278 ALA A C 1
ATOM 2101 O O . ALA A 1 278 ? 16.438 -23.812 -6.609 1 98.19 278 ALA A O 1
ATOM 2102 N N . ALA A 1 279 ? 15.508 -24.203 -8.609 1 98 279 ALA A N 1
ATOM 2103 C CA . ALA A 1 279 ? 15.023 -22.828 -8.75 1 98 279 ALA A CA 1
ATOM 2104 C C . ALA A 1 279 ? 14.008 -22.5 -7.656 1 98 279 ALA A C 1
ATOM 2106 O O . ALA A 1 279 ? 14.07 -21.422 -7.051 1 98 279 ALA A O 1
ATOM 2107 N N . GLY A 1 280 ? 13.039 -23.391 -7.441 1 97.5 280 GLY A N 1
ATOM 2108 C CA . GLY A 1 280 ? 12.086 -23.188 -6.355 1 97.5 280 GLY A CA 1
ATOM 2109 C C . GLY A 1 280 ? 12.758 -23.031 -5.004 1 97.5 280 GLY A C 1
ATOM 2110 O O . GLY A 1 280 ? 12.383 -22.156 -4.219 1 97.5 280 GLY A O 1
ATOM 2111 N N . SER A 1 281 ? 13.727 -23.859 -4.75 1 96.75 281 SER A N 1
ATOM 2112 C CA . SER A 1 281 ? 14.469 -23.797 -3.494 1 96.75 281 SER A CA 1
ATOM 2113 C C . SER A 1 281 ? 15.266 -22.516 -3.373 1 96.75 281 SER A C 1
ATOM 2115 O O . SER A 1 281 ? 15.352 -21.922 -2.289 1 96.75 281 SER A O 1
ATOM 2117 N N . ASP A 1 282 ? 15.852 -22.109 -4.457 1 96.38 282 ASP A N 1
ATOM 2118 C CA . ASP A 1 282 ? 16.594 -20.859 -4.469 1 96.38 282 ASP A CA 1
ATOM 2119 C C . ASP A 1 282 ? 15.688 -19.672 -4.137 1 96.38 282 ASP A C 1
ATOM 2121 O O . ASP A 1 282 ? 16.094 -18.75 -3.42 1 96.38 282 ASP A O 1
ATOM 2125 N N . THR A 1 283 ? 14.5 -19.672 -4.68 1 95.25 283 THR A N 1
ATOM 2126 C CA . THR A 1 283 ? 13.508 -18.641 -4.371 1 95.25 283 THR A CA 1
ATOM 2127 C C . THR A 1 283 ? 13.18 -18.641 -2.879 1 95.25 283 THR A C 1
ATOM 2129 O O . THR A 1 283 ? 13.055 -17.578 -2.266 1 95.25 283 THR A O 1
ATOM 2132 N N . ALA A 1 284 ? 13.125 -19.766 -2.248 1 92.25 284 ALA A N 1
ATOM 2133 C CA . ALA A 1 284 ? 12.719 -19.906 -0.853 1 92.25 284 ALA A CA 1
ATOM 2134 C C . ALA A 1 284 ? 13.766 -19.312 0.086 1 92.25 284 ALA A C 1
ATOM 2136 O O . ALA A 1 284 ? 13.477 -19.047 1.254 1 92.25 284 ALA A O 1
ATOM 2137 N N . ARG A 1 285 ? 14.93 -19.172 -0.381 1 91.31 285 ARG A N 1
ATOM 2138 C CA . ARG A 1 285 ? 15.969 -18.625 0.494 1 91.31 285 ARG A CA 1
ATOM 2139 C C . ARG A 1 285 ? 16.25 -17.172 0.176 1 91.31 285 ARG A C 1
ATOM 2141 O O . ARG A 1 285 ? 17.234 -16.594 0.662 1 91.31 285 ARG A O 1
ATOM 2148 N N . GLN A 1 286 ? 15.422 -16.594 -0.718 1 86.88 286 GLN A N 1
ATOM 2149 C CA . GLN A 1 286 ? 15.555 -15.211 -1.138 1 86.88 286 GLN A CA 1
ATOM 2150 C C . GLN A 1 286 ? 14.297 -14.414 -0.819 1 86.88 286 GLN A C 1
ATOM 2152 O O . GLN A 1 286 ? 13.25 -14.992 -0.523 1 86.88 286 GLN A O 1
ATOM 2157 N N . ALA A 1 287 ? 14.422 -13.078 -0.895 1 78.62 287 ALA A N 1
ATOM 2158 C CA . ALA A 1 287 ? 13.297 -12.188 -0.631 1 78.62 287 ALA A CA 1
ATOM 2159 C C . ALA A 1 287 ? 12.328 -12.164 -1.81 1 78.62 287 ALA A C 1
ATOM 2161 O O . ALA A 1 287 ? 11.141 -11.883 -1.638 1 78.62 287 ALA A O 1
ATOM 2162 N N . TRP A 1 288 ? 12.867 -12.5 -2.947 1 83.69 288 TRP A N 1
ATOM 2163 C CA . TRP A 1 288 ? 12.102 -12.508 -4.188 1 83.69 288 TRP A CA 1
ATOM 2164 C C . TRP A 1 288 ? 12.406 -13.75 -5.016 1 83.69 288 TRP A C 1
ATOM 2166 O O . TRP A 1 288 ? 13.258 -14.555 -4.645 1 83.69 288 TRP A O 1
ATOM 2176 N N . ILE A 1 289 ? 11.664 -13.867 -6.113 1 92.44 289 ILE A N 1
ATOM 2177 C CA . ILE A 1 289 ? 11.867 -15.031 -6.973 1 92.44 289 ILE A CA 1
ATOM 2178 C C . ILE A 1 289 ? 13.289 -15.023 -7.527 1 92.44 289 ILE A C 1
ATOM 2180 O O . ILE A 1 289 ? 13.859 -13.961 -7.773 1 92.44 289 ILE A O 1
ATOM 2184 N N . THR A 1 290 ? 13.844 -16.125 -7.801 1 94.38 290 THR A N 1
ATOM 2185 C CA . THR A 1 290 ? 15.234 -16.359 -8.172 1 94.38 290 THR A CA 1
ATOM 2186 C C . THR A 1 290 ? 15.57 -15.68 -9.492 1 94.38 290 THR A C 1
ATOM 2188 O O . THR A 1 290 ? 14.711 -15.555 -10.367 1 94.38 290 THR A O 1
ATOM 2191 N N . ASP A 1 291 ? 16.797 -15.32 -9.617 1 94.5 291 ASP A N 1
ATOM 2192 C CA . ASP A 1 291 ? 17.359 -14.938 -10.906 1 94.5 291 ASP A CA 1
ATOM 2193 C C . ASP A 1 291 ? 18.266 -16.031 -11.461 1 94.5 291 ASP A C 1
ATOM 2195 O O . ASP A 1 291 ? 18.984 -15.82 -12.445 1 94.5 291 ASP A O 1
ATOM 2199 N N . PHE A 1 292 ? 18.375 -17.141 -10.805 1 96.12 292 PHE A N 1
ATOM 2200 C CA . PHE A 1 292 ? 19.078 -18.359 -11.203 1 96.12 292 PHE A CA 1
ATOM 2201 C C . PHE A 1 292 ? 20.578 -18.203 -11.016 1 96.12 292 PHE A C 1
ATOM 2203 O O . PHE A 1 292 ? 21.344 -19.094 -11.406 1 96.12 292 PHE A O 1
ATOM 2210 N N . SER A 1 293 ? 21 -17.125 -10.422 1 93.81 293 SER A N 1
ATOM 2211 C CA . SER A 1 293 ? 22.438 -16.875 -10.281 1 93.81 293 SER A CA 1
ATOM 2212 C C . SER A 1 293 ? 23.078 -17.859 -9.305 1 93.81 293 SER A C 1
ATOM 2214 O O . SER A 1 293 ? 24.266 -18.141 -9.398 1 93.81 293 SER A O 1
ATOM 2216 N N . ASN A 1 294 ? 22.312 -18.422 -8.438 1 90.81 294 ASN A N 1
ATOM 2217 C CA . ASN A 1 294 ? 22.875 -19.266 -7.391 1 90.81 294 ASN A CA 1
ATOM 2218 C C . ASN A 1 294 ? 22.266 -20.672 -7.422 1 90.81 294 ASN A C 1
ATOM 2220 O O . ASN A 1 294 ? 22.328 -21.391 -6.43 1 90.81 294 ASN A O 1
ATOM 2224 N N . THR A 1 295 ? 21.672 -21.047 -8.5 1 94.44 295 THR A N 1
ATOM 2225 C CA . THR A 1 295 ? 20.984 -22.328 -8.594 1 94.44 295 THR A CA 1
ATOM 2226 C C . THR A 1 295 ? 22 -23.469 -8.758 1 94.44 295 THR A C 1
ATOM 2228 O O . THR A 1 295 ? 21.734 -24.609 -8.367 1 94.44 295 THR A O 1
ATOM 2231 N N . ASP A 1 296 ? 23.172 -23.234 -9.281 1 93.69 296 ASP A N 1
ATOM 2232 C CA . ASP A 1 296 ? 24.172 -24.266 -9.57 1 93.69 296 ASP A CA 1
ATOM 2233 C C . ASP A 1 296 ? 24.578 -25.016 -8.305 1 93.69 296 ASP A C 1
ATOM 2235 O O . ASP A 1 296 ? 24.734 -26.234 -8.312 1 93.69 296 ASP A O 1
ATOM 2239 N N . GLU A 1 297 ? 24.75 -24.25 -7.281 1 94 297 GLU A N 1
ATOM 2240 C CA . GLU A 1 297 ? 25.188 -24.859 -6.027 1 94 297 GLU A CA 1
ATOM 2241 C C . GLU A 1 297 ? 24.141 -25.812 -5.492 1 94 297 GLU A C 1
ATOM 2243 O O . GLU A 1 297 ? 24.469 -26.781 -4.793 1 94 297 GLU A O 1
ATOM 2248 N N . LEU A 1 298 ? 22.906 -25.578 -5.805 1 96.81 298 LEU A N 1
ATOM 2249 C CA . LEU A 1 298 ? 21.812 -26.422 -5.328 1 96.81 298 LEU A CA 1
ATOM 2250 C C . LEU A 1 298 ? 21.656 -27.672 -6.188 1 96.81 298 LEU A C 1
ATOM 2252 O O . LEU A 1 298 ? 21.266 -28.719 -5.691 1 96.81 298 LEU A O 1
ATOM 2256 N N . LEU A 1 299 ? 22 -27.594 -7.434 1 97.44 299 LEU A N 1
ATOM 2257 C CA . LEU A 1 299 ? 21.828 -28.672 -8.391 1 97.44 299 LEU A CA 1
ATOM 2258 C C . LEU A 1 299 ? 22.609 -29.922 -7.961 1 97.44 299 LEU A C 1
ATOM 2260 O O . LEU A 1 299 ? 22.141 -31.047 -8.141 1 97.44 299 LEU A O 1
ATOM 2264 N N . GLY A 1 300 ? 23.734 -29.688 -7.355 1 95.69 300 GLY A N 1
ATOM 2265 C CA . GLY A 1 300 ? 24.578 -30.797 -6.938 1 95.69 300 GLY A CA 1
ATOM 2266 C C . GLY A 1 300 ? 23.953 -31.641 -5.836 1 95.69 300 GLY A C 1
ATOM 2267 O O . GLY A 1 300 ? 24.328 -32.781 -5.645 1 95.69 300 GLY A O 1
ATOM 2268 N N . GLN A 1 301 ? 22.984 -31.125 -5.164 1 97.56 301 GLN A N 1
ATOM 2269 C CA . GLN A 1 301 ? 22.359 -31.797 -4.031 1 97.56 301 GLN A CA 1
ATOM 2270 C C . GLN A 1 301 ? 21.094 -32.531 -4.457 1 97.56 301 GLN A C 1
ATOM 2272 O O . GLN A 1 301 ? 20.484 -33.25 -3.654 1 97.56 301 GLN A O 1
ATOM 2277 N N . ILE A 1 302 ? 20.703 -32.375 -5.664 1 98.38 302 ILE A N 1
ATOM 2278 C CA . ILE A 1 302 ? 19.422 -32.906 -6.105 1 98.38 302 ILE A CA 1
ATOM 2279 C C . ILE A 1 302 ? 19.625 -34.125 -6.977 1 98.38 302 ILE A C 1
ATOM 2281 O O . ILE A 1 302 ? 20.406 -34.125 -7.93 1 98.38 302 ILE A O 1
ATOM 2285 N N . LYS A 1 303 ? 19 -35.188 -6.641 1 98.19 303 LYS A N 1
ATOM 2286 C CA . LYS A 1 303 ? 18.984 -36.406 -7.41 1 98.19 303 LYS A CA 1
ATOM 2287 C C . LYS A 1 303 ? 17.578 -36.719 -7.918 1 98.19 303 LYS A C 1
ATOM 2289 O O . LYS A 1 303 ? 16.609 -36.688 -7.156 1 98.19 303 LYS A O 1
ATOM 2294 N N . ILE A 1 304 ? 17.453 -36.969 -9.211 1 98.44 304 ILE A N 1
ATOM 2295 C CA . ILE A 1 304 ? 16.188 -37.375 -9.812 1 98.44 304 ILE A CA 1
ATOM 2296 C C . ILE A 1 304 ? 16.141 -38.875 -9.984 1 98.44 304 ILE A C 1
ATOM 2298 O O . ILE A 1 304 ? 17.062 -39.469 -10.531 1 98.44 304 ILE A O 1
ATOM 2302 N N . ARG A 1 305 ? 15.094 -39.5 -9.469 1 97.75 305 ARG A N 1
ATOM 2303 C CA . ARG A 1 305 ? 14.883 -40.938 -9.602 1 97.75 305 ARG A CA 1
ATOM 2304 C C . ARG A 1 305 ? 13.68 -41.25 -10.477 1 97.75 305 ARG A C 1
ATOM 2306 O O . ARG A 1 305 ? 12.656 -40.562 -10.391 1 97.75 305 ARG A O 1
ATOM 2313 N N . LYS A 1 306 ? 13.891 -42.125 -11.367 1 96.88 306 LYS A N 1
ATOM 2314 C CA . LYS A 1 306 ? 12.773 -42.656 -12.141 1 96.88 306 LYS A CA 1
ATOM 2315 C C . LYS A 1 306 ? 12.117 -43.844 -11.422 1 96.88 306 LYS A C 1
ATOM 2317 O O . LYS A 1 306 ? 12.781 -44.812 -11.094 1 96.88 306 LYS A O 1
ATOM 2322 N N . MET A 1 307 ? 10.875 -43.656 -11.148 1 93.06 307 MET A N 1
ATOM 2323 C CA . MET A 1 307 ? 10.156 -44.688 -10.438 1 93.06 307 MET A CA 1
ATOM 2324 C C . MET A 1 307 ? 9.633 -45.75 -11.414 1 93.06 307 MET A C 1
ATOM 2326 O O . MET A 1 307 ? 9.227 -45.406 -12.531 1 93.06 307 MET A O 1
ATOM 2330 N N . GLU A 1 308 ? 9.922 -47 -11.094 1 78.44 308 GLU A N 1
ATOM 2331 C CA . GLU A 1 308 ? 9.453 -48.094 -11.922 1 78.44 308 GLU A CA 1
ATOM 2332 C C . GLU A 1 308 ? 7.945 -48.281 -11.789 1 78.44 308 GLU A C 1
ATOM 2334 O O . GLU A 1 308 ? 7.379 -48.062 -10.719 1 78.44 308 GLU A O 1
ATOM 2339 N N . GLY A 1 309 ? 7.156 -48.281 -12.984 1 59.69 309 GLY A N 1
ATOM 2340 C CA . GLY A 1 309 ? 5.73 -48.562 -13.016 1 59.69 309 GLY A CA 1
ATOM 2341 C C . GLY A 1 309 ? 5.367 -49.875 -12.375 1 59.69 309 GLY A C 1
ATOM 2342 O O . GLY A 1 309 ? 6.215 -50.781 -12.234 1 59.69 309 GLY A O 1
ATOM 2343 N N . MET B 1 1 ? -1.261 33.625 -3.355 1 96.81 1 MET B N 1
ATOM 2344 C CA . MET B 1 1 ? -1.566 32.219 -3.516 1 96.81 1 MET B CA 1
ATOM 2345 C C . MET B 1 1 ? -1.118 31.406 -2.295 1 96.81 1 MET B C 1
ATOM 2347 O O . MET B 1 1 ? -0.111 31.75 -1.668 1 96.81 1 MET B O 1
ATOM 2351 N N . ILE B 1 2 ? -1.893 30.438 -1.865 1 98.75 2 ILE B N 1
ATOM 2352 C CA . ILE B 1 2 ? -1.461 29.562 -0.782 1 98.75 2 ILE B CA 1
ATOM 2353 C C . ILE B 1 2 ? -0.81 28.297 -1.361 1 98.75 2 ILE B C 1
ATOM 2355 O O . ILE B 1 2 ? -1.353 27.688 -2.277 1 98.75 2 ILE B O 1
ATOM 2359 N N . TYR B 1 3 ? 0.349 27.984 -0.9 1 98.94 3 TYR B N 1
ATOM 2360 C CA . TYR B 1 3 ? 1.028 26.734 -1.184 1 98.94 3 TYR B CA 1
ATOM 2361 C C . TYR B 1 3 ? 1.093 25.859 0.061 1 98.94 3 TYR B C 1
ATOM 2363 O O . TYR B 1 3 ? 1.344 26.344 1.163 1 98.94 3 TYR B O 1
ATOM 2371 N N . THR B 1 4 ? 0.749 24.641 -0.09 1 98.88 4 THR B N 1
ATOM 2372 C CA . THR B 1 4 ? 1.001 23.656 0.966 1 98.88 4 THR B CA 1
ATOM 2373 C C . THR B 1 4 ? 2.213 22.797 0.627 1 98.88 4 THR B C 1
ATOM 2375 O O . THR B 1 4 ? 2.438 22.469 -0.538 1 98.88 4 THR B O 1
ATOM 2378 N N . LEU B 1 5 ? 2.977 22.516 1.627 1 98.88 5 LEU B N 1
ATOM 2379 C CA . LEU B 1 5 ? 4.207 21.75 1.449 1 98.88 5 LEU B CA 1
ATOM 2380 C C . LEU B 1 5 ? 4.168 20.469 2.268 1 98.88 5 LEU B C 1
ATOM 2382 O O . LEU B 1 5 ? 4.082 20.516 3.498 1 98.88 5 LEU B O 1
ATOM 2386 N N . THR B 1 6 ? 4.164 19.359 1.623 1 98.75 6 THR B N 1
ATOM 2387 C CA . THR B 1 6 ? 4.223 18.047 2.246 1 98.75 6 THR B CA 1
ATOM 2388 C C . THR B 1 6 ? 5.551 17.359 1.935 1 98.75 6 THR B C 1
ATOM 2390 O O . THR B 1 6 ? 5.785 16.938 0.801 1 98.75 6 THR B O 1
ATOM 2393 N N . LEU B 1 7 ? 6.352 17.141 2.967 1 98.75 7 LEU B N 1
ATOM 2394 C CA . LEU B 1 7 ? 7.699 16.625 2.74 1 98.75 7 LEU B CA 1
ATOM 2395 C C . LEU B 1 7 ? 7.781 15.141 3.082 1 98.75 7 LEU B C 1
ATOM 2397 O O . LEU B 1 7 ? 8.844 14.531 2.945 1 98.75 7 LEU B O 1
ATOM 2401 N N . ASN B 1 8 ? 6.699 14.586 3.564 1 98.38 8 ASN B N 1
ATOM 2402 C CA . ASN B 1 8 ? 6.637 13.164 3.887 1 98.38 8 ASN B CA 1
ATOM 2403 C C . ASN B 1 8 ? 5.238 12.602 3.668 1 98.38 8 ASN B C 1
ATOM 2405 O O . ASN B 1 8 ? 4.625 12.07 4.598 1 98.38 8 ASN B O 1
ATOM 2409 N N . PRO B 1 9 ? 4.703 12.695 2.408 1 98.5 9 PRO B N 1
ATOM 2410 C CA . PRO B 1 9 ? 3.367 12.156 2.135 1 98.5 9 PRO B CA 1
ATOM 2411 C C . PRO B 1 9 ? 3.281 10.648 2.34 1 98.5 9 PRO B C 1
ATOM 2413 O O . PRO B 1 9 ? 4.309 9.984 2.49 1 98.5 9 PRO B O 1
ATOM 2416 N N . ALA B 1 10 ? 2.078 10.141 2.404 1 98.12 10 ALA B N 1
ATOM 2417 C CA . ALA B 1 10 ? 1.88 8.719 2.672 1 98.12 10 ALA B CA 1
ATOM 2418 C C . ALA B 1 10 ? 0.598 8.211 2.018 1 98.12 10 ALA B C 1
ATOM 2420 O O . ALA B 1 10 ? -0.277 9 1.657 1 98.12 10 ALA B O 1
ATOM 2421 N N . ILE B 1 11 ? 0.536 6.953 1.741 1 98.06 11 ILE B N 1
ATOM 2422 C CA . ILE B 1 11 ? -0.711 6.223 1.542 1 98.06 11 ILE B CA 1
ATOM 2423 C C . ILE B 1 11 ? -1.079 5.469 2.818 1 98.06 11 ILE B C 1
ATOM 2425 O O . ILE B 1 11 ? -0.217 4.863 3.459 1 98.06 11 ILE B O 1
ATOM 2429 N N . ASP B 1 12 ? -2.283 5.59 3.248 1 96.56 12 ASP B N 1
ATOM 2430 C CA . ASP B 1 12 ? -2.781 4.816 4.379 1 96.56 12 ASP B CA 1
ATOM 2431 C C . ASP B 1 12 ? -3.594 3.613 3.906 1 96.56 12 ASP B C 1
ATOM 2433 O O . ASP B 1 12 ? -4.598 3.771 3.207 1 96.56 12 ASP B O 1
ATOM 2437 N N . LEU B 1 13 ? -3.133 2.453 4.23 1 97.75 13 LEU B N 1
ATOM 2438 C CA . LEU B 1 13 ? -3.848 1.204 3.992 1 97.75 13 LEU B CA 1
ATOM 2439 C C . LEU B 1 13 ? -4.637 0.783 5.227 1 97.75 13 LEU B C 1
ATOM 2441 O O . LEU B 1 13 ? -4.055 0.521 6.281 1 97.75 13 LEU B O 1
ATOM 2445 N N . PHE B 1 14 ? -5.938 0.766 5.078 1 95.44 14 PHE B N 1
ATOM 2446 C CA . PHE B 1 14 ? -6.82 0.319 6.148 1 95.44 14 PHE B CA 1
ATOM 2447 C C . PHE B 1 14 ? -7.258 -1.124 5.922 1 95.44 14 PHE B C 1
ATOM 2449 O O . PHE B 1 14 ? -7.703 -1.479 4.828 1 95.44 14 PHE B O 1
ATOM 2456 N N . ILE B 1 15 ? -7.133 -1.925 6.934 1 97.75 15 ILE B N 1
ATOM 2457 C CA . ILE B 1 15 ? -7.492 -3.336 6.824 1 97.75 15 ILE B CA 1
ATOM 2458 C C . ILE B 1 15 ? -8.438 -3.717 7.961 1 97.75 15 ILE B C 1
ATOM 2460 O O . ILE B 1 15 ? -8.242 -3.311 9.109 1 97.75 15 ILE B O 1
ATOM 2464 N N . LYS B 1 16 ? -9.5 -4.344 7.652 1 97.25 16 LYS B N 1
ATOM 2465 C CA . LYS B 1 16 ? -10.391 -4.965 8.633 1 97.25 16 LYS B CA 1
ATOM 2466 C C . LYS B 1 16 ? -10.25 -6.484 8.617 1 97.25 16 LYS B C 1
ATOM 2468 O O . LYS B 1 16 ? -10.312 -7.109 7.555 1 97.25 16 LYS B O 1
ATOM 2473 N N . THR B 1 17 ? -9.977 -7.141 9.758 1 98.38 17 THR B N 1
ATOM 2474 C CA . THR B 1 17 ? -9.812 -8.586 9.867 1 98.38 17 THR B CA 1
ATOM 2475 C C . THR B 1 17 ? -10.438 -9.109 11.164 1 98.38 17 THR B C 1
ATOM 2477 O O . THR B 1 17 ? -10.516 -8.383 12.156 1 98.38 17 THR B O 1
ATOM 2480 N N . GLN B 1 18 ? -10.922 -10.336 11.125 1 97.94 18 GLN B N 1
ATOM 2481 C CA . GLN B 1 18 ? -11.516 -10.922 12.32 1 97.94 18 GLN B CA 1
ATOM 2482 C C . GLN B 1 18 ? -10.453 -11.25 13.359 1 97.94 18 GLN B C 1
ATOM 2484 O O . GLN B 1 18 ? -10.633 -10.977 14.547 1 97.94 18 GLN B O 1
ATOM 2489 N N . GLN B 1 19 ? -9.391 -11.82 12.875 1 97.31 19 GLN B N 1
ATOM 2490 C CA . GLN B 1 19 ? -8.273 -12.211 13.734 1 97.31 19 GLN B CA 1
ATOM 2491 C C . GLN B 1 19 ? -6.934 -11.891 13.078 1 97.31 19 GLN B C 1
ATOM 2493 O O . GLN B 1 19 ? -6.863 -11.695 11.859 1 97.31 19 GLN B O 1
ATOM 2498 N N . MET B 1 20 ? -5.957 -11.828 13.891 1 97.38 20 MET B N 1
ATOM 2499 C CA . MET B 1 20 ? -4.586 -11.617 13.43 1 97.38 20 MET B CA 1
ATOM 2500 C C . MET B 1 20 ? -3.602 -12.422 14.273 1 97.38 20 MET B C 1
ATOM 2502 O O . MET B 1 20 ? -3.164 -11.969 15.328 1 97.38 20 MET B O 1
ATOM 2506 N N . ALA B 1 21 ? -3.289 -13.602 13.82 1 96.81 21 ALA B N 1
ATOM 2507 C CA . ALA B 1 21 ? -2.381 -14.5 14.531 1 96.81 21 ALA B CA 1
ATOM 2508 C C . ALA B 1 21 ? -0.994 -14.492 13.891 1 96.81 21 ALA B C 1
ATOM 2510 O O . ALA B 1 21 ? -0.861 -14.328 12.68 1 96.81 21 ALA B O 1
ATOM 2511 N N . PRO B 1 22 ? 0.05 -14.641 14.727 1 95.88 22 PRO B N 1
ATOM 2512 C CA . PRO B 1 22 ? 1.412 -14.672 14.188 1 95.88 22 PRO B CA 1
ATOM 2513 C C . PRO B 1 22 ? 1.714 -15.961 13.422 1 95.88 22 PRO B C 1
ATOM 2515 O O . PRO B 1 22 ? 1.137 -17.016 13.719 1 95.88 22 PRO B O 1
ATOM 2518 N N . ASN B 1 23 ? 2.57 -15.922 12.445 1 93.31 23 ASN B N 1
ATOM 2519 C CA . ASN B 1 23 ? 3.184 -17.031 11.719 1 93.31 23 ASN B CA 1
ATOM 2520 C C . ASN B 1 23 ? 2.135 -17.875 11.016 1 93.31 23 ASN B C 1
ATOM 2522 O O . ASN B 1 23 ? 2.264 -19.109 10.961 1 93.31 23 ASN B O 1
ATOM 2526 N N . THR B 1 24 ? 1.069 -17.25 10.711 1 93.06 24 THR B N 1
ATOM 2527 C CA . THR B 1 24 ? 0.009 -17.859 9.914 1 93.06 24 THR B CA 1
ATOM 2528 C C . THR B 1 24 ? -0.555 -16.859 8.906 1 93.06 24 THR B C 1
ATOM 2530 O O . THR B 1 24 ? -0.305 -15.656 9.016 1 93.06 24 THR B O 1
ATOM 2533 N N . VAL B 1 25 ? -1.157 -17.328 7.895 1 93.5 25 VAL B N 1
ATOM 2534 C CA . VAL B 1 25 ? -1.826 -16.469 6.934 1 93.5 25 VAL B CA 1
ATOM 2535 C C . VAL B 1 25 ? -3.18 -16.031 7.488 1 93.5 25 VAL B C 1
ATOM 2537 O O . VAL B 1 25 ? -4.023 -16.859 7.82 1 93.5 25 VAL B O 1
ATOM 2540 N N . ASN B 1 26 ? -3.357 -14.719 7.707 1 97.12 26 ASN B N 1
ATOM 2541 C CA . ASN B 1 26 ? -4.641 -14.133 8.086 1 97.12 26 ASN B CA 1
ATOM 2542 C C . ASN B 1 26 ? -5.363 -13.547 6.879 1 97.12 26 ASN B C 1
ATOM 2544 O O . ASN B 1 26 ? -4.996 -12.477 6.391 1 97.12 26 ASN B O 1
ATOM 2548 N N . ARG B 1 27 ? -6.359 -14.258 6.402 1 97.5 27 ARG B N 1
ATOM 2549 C CA . ARG B 1 27 ? -7.188 -13.695 5.344 1 97.5 27 ARG B CA 1
ATOM 2550 C C . ARG B 1 27 ? -8.133 -12.633 5.895 1 97.5 27 ARG B C 1
ATOM 2552 O O . ARG B 1 27 ? -8.891 -12.898 6.828 1 97.5 27 ARG B O 1
ATOM 2559 N N . THR B 1 28 ? -8.102 -11.445 5.352 1 98.44 28 THR B N 1
ATOM 2560 C CA . THR B 1 28 ? -8.789 -10.305 5.938 1 98.44 28 THR B CA 1
ATOM 2561 C C . THR B 1 28 ? -10.156 -10.109 5.297 1 98.44 28 THR B C 1
ATOM 2563 O O . THR B 1 28 ? -10.477 -10.75 4.293 1 98.44 28 THR B O 1
ATOM 2566 N N . ASP B 1 29 ? -10.945 -9.242 5.898 1 97.88 29 ASP B N 1
ATOM 2567 C CA . ASP B 1 29 ? -12.328 -9.031 5.461 1 97.88 29 ASP B CA 1
ATOM 2568 C C . ASP B 1 29 ? -12.398 -7.965 4.367 1 97.88 29 ASP B C 1
ATOM 2570 O O . ASP B 1 29 ? -13.164 -8.102 3.41 1 97.88 29 ASP B O 1
ATOM 2574 N N . SER B 1 30 ? -11.656 -6.949 4.574 1 96.75 30 SER B N 1
ATOM 2575 C CA . SER B 1 30 ? -11.695 -5.824 3.641 1 96.75 30 SER B CA 1
ATOM 2576 C C . SER B 1 30 ? -10.477 -4.922 3.812 1 96.75 30 SER B C 1
ATOM 2578 O O . SER B 1 30 ? -9.742 -5.039 4.797 1 96.75 30 SER B O 1
ATOM 2580 N N . TYR B 1 31 ? -10.336 -4.082 2.82 1 96.94 31 TYR B N 1
ATOM 2581 C CA . TYR B 1 31 ? -9.266 -3.088 2.861 1 96.94 31 TYR B CA 1
ATOM 2582 C C . TYR B 1 31 ? -9.672 -1.825 2.109 1 96.94 31 TYR B C 1
ATOM 2584 O O . TYR B 1 31 ? -10.609 -1.844 1.308 1 96.94 31 TYR B O 1
ATOM 2592 N N . ASP B 1 32 ? -9 -0.757 2.451 1 94.31 32 ASP B N 1
ATOM 2593 C CA . ASP B 1 32 ? -9.156 0.517 1.757 1 94.31 32 ASP B CA 1
ATOM 2594 C C . ASP B 1 32 ? -7.844 1.289 1.71 1 94.31 32 ASP B C 1
ATOM 2596 O O . ASP B 1 32 ? -6.957 1.069 2.539 1 94.31 32 ASP B O 1
ATOM 2600 N N . VAL B 1 33 ? -7.707 2.107 0.694 1 96.38 33 VAL B N 1
ATOM 2601 C CA . VAL B 1 33 ? -6.496 2.883 0.462 1 96.38 33 VAL B CA 1
ATOM 2602 C C . VAL B 1 33 ? -6.836 4.371 0.393 1 96.38 33 VAL B C 1
ATOM 2604 O O . VAL B 1 33 ? -7.789 4.762 -0.283 1 96.38 33 VAL B O 1
ATOM 2607 N N . GLN B 1 34 ? -6.051 5.176 1.106 1 94.88 34 GLN B N 1
ATOM 2608 C CA . GLN B 1 34 ? -6.305 6.613 1.104 1 94.88 34 GLN B CA 1
ATOM 2609 C C . GLN B 1 34 ? -5.004 7.402 0.995 1 94.88 34 GLN B C 1
ATOM 2611 O O . GLN B 1 34 ? -4.016 7.07 1.648 1 94.88 34 GLN B O 1
ATOM 2616 N N . ALA B 1 35 ? -5.023 8.398 0.081 1 96.94 35 ALA B N 1
ATOM 2617 C CA . ALA B 1 35 ? -3.924 9.359 0.08 1 96.94 35 ALA B CA 1
ATOM 2618 C C . ALA B 1 35 ? -3.904 10.172 1.371 1 96.94 35 ALA B C 1
ATO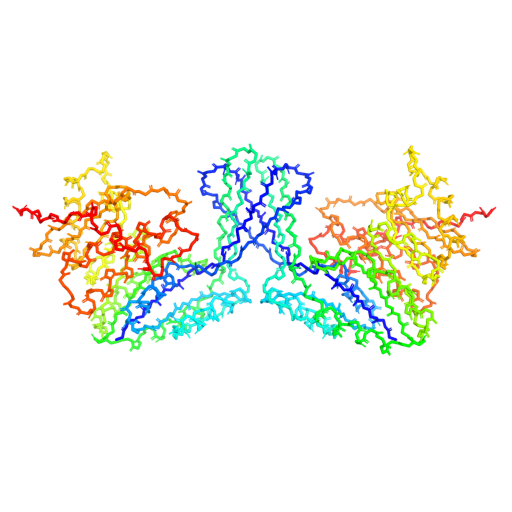M 2620 O O . ALA B 1 35 ? -4.957 10.555 1.889 1 96.94 35 ALA B O 1
ATOM 2621 N N . ASN B 1 36 ? -2.705 10.344 1.875 1 95.44 36 ASN B N 1
ATOM 2622 C CA . ASN B 1 36 ? -2.57 11.102 3.117 1 95.44 36 ASN B CA 1
ATOM 2623 C C . ASN B 1 36 ? -1.312 11.961 3.115 1 95.44 36 ASN B C 1
ATOM 2625 O O . ASN B 1 36 ? -0.497 11.883 2.195 1 95.44 36 ASN B O 1
ATOM 2629 N N . GLY B 1 37 ? -1.162 12.773 4.141 1 96.56 37 GLY B N 1
ATOM 2630 C CA . GLY B 1 37 ? -0.169 13.812 4.355 1 96.56 37 GLY B CA 1
ATOM 2631 C C . GLY B 1 37 ? -0.761 15.102 4.898 1 96.56 37 GLY B C 1
ATOM 2632 O O . GLY B 1 37 ? -1.767 15.594 4.383 1 96.56 37 GLY B O 1
ATOM 2633 N N . LYS B 1 38 ? -0.075 15.57 5.871 1 97.69 38 LYS B N 1
ATOM 2634 C CA . LYS B 1 38 ? -0.673 16.734 6.523 1 97.69 38 LYS B CA 1
ATOM 2635 C C . LYS B 1 38 ? -0.907 17.859 5.527 1 97.69 38 LYS B C 1
ATOM 2637 O O . LYS B 1 38 ? -1.987 18.453 5.496 1 97.69 38 LYS B O 1
ATOM 2642 N N . GLY B 1 39 ? 0.082 18.156 4.738 1 98.44 39 GLY B N 1
ATOM 2643 C CA . GLY B 1 39 ? -0.094 19.188 3.727 1 98.44 39 GLY B CA 1
ATOM 2644 C C . GLY B 1 39 ? -1.14 18.844 2.688 1 98.44 39 GLY B C 1
ATOM 2645 O O . GLY B 1 39 ? -1.872 19.703 2.213 1 98.44 39 GLY B O 1
ATOM 2646 N N . VAL B 1 40 ? -1.176 17.625 2.283 1 98.56 40 VAL B N 1
ATOM 2647 C CA . VAL B 1 40 ? -2.182 17.125 1.352 1 98.56 40 VAL B CA 1
ATOM 2648 C C . VAL B 1 40 ? -3.578 17.359 1.918 1 98.56 40 VAL B C 1
ATOM 2650 O O . VAL B 1 40 ? -4.453 17.875 1.223 1 98.56 40 VAL B O 1
ATOM 2653 N N . ASN B 1 41 ? -3.754 17 3.158 1 98.12 41 ASN B N 1
ATOM 2654 C CA . ASN B 1 41 ? -5.043 17.188 3.82 1 98.12 41 ASN B CA 1
ATOM 2655 C C . ASN B 1 41 ? -5.43 18.672 3.887 1 98.12 41 ASN B C 1
ATOM 2657 O O . ASN B 1 41 ? -6.574 19.031 3.613 1 98.12 41 ASN B O 1
ATOM 2661 N N . VAL B 1 42 ? -4.477 19.5 4.234 1 98.75 42 VAL B N 1
ATOM 2662 C CA . VAL B 1 42 ? -4.727 20.938 4.312 1 98.75 42 VAL B CA 1
ATOM 2663 C C . VAL B 1 42 ? -5.148 21.469 2.945 1 98.75 42 VAL B C 1
ATOM 2665 O O . VAL B 1 42 ? -6.086 22.266 2.84 1 98.75 42 VAL B O 1
ATOM 2668 N N . SER B 1 43 ? -4.477 21.047 1.882 1 98.88 43 SER B N 1
ATOM 2669 C CA . SER B 1 43 ? -4.805 21.469 0.523 1 98.88 43 SER B CA 1
ATOM 2670 C C . SER B 1 43 ? -6.25 21.109 0.172 1 98.88 43 SER B C 1
ATOM 2672 O O . SER B 1 43 ? -6.973 21.938 -0.391 1 98.88 43 SER B O 1
ATOM 2674 N N . CYS B 1 44 ? -6.641 19.906 0.509 1 98.56 44 CYS B N 1
ATOM 2675 C CA . CYS B 1 44 ? -8 19.469 0.213 1 98.56 44 CYS B CA 1
ATOM 2676 C C . CYS B 1 44 ? -9.023 20.328 0.958 1 98.56 44 CYS B C 1
ATOM 2678 O O . CYS B 1 44 ? -10.039 20.734 0.386 1 98.56 44 CYS B O 1
ATOM 2680 N N . ILE B 1 45 ? -8.773 20.594 2.219 1 98.69 45 ILE B N 1
ATOM 2681 C CA . ILE B 1 45 ? -9.688 21.375 3.047 1 98.69 45 ILE B CA 1
ATOM 2682 C C . ILE B 1 45 ? -9.789 22.797 2.514 1 98.69 45 ILE B C 1
ATOM 2684 O O . ILE B 1 45 ? -10.883 23.359 2.408 1 98.69 45 ILE B O 1
ATOM 2688 N N . LEU B 1 46 ? -8.617 23.422 2.148 1 98.88 46 LEU B N 1
ATOM 2689 C CA . LEU B 1 46 ? -8.617 24.75 1.556 1 98.88 46 LEU B CA 1
ATOM 2690 C C . LEU B 1 46 ? -9.5 24.797 0.314 1 98.88 46 LEU B C 1
ATOM 2692 O O . LEU B 1 46 ? -10.336 25.688 0.169 1 98.88 46 LEU B O 1
ATOM 2696 N N . LYS B 1 47 ? -9.328 23.797 -0.507 1 98.81 47 LYS B N 1
ATOM 2697 C CA . LYS B 1 47 ? -10.125 23.734 -1.733 1 98.81 47 LYS B CA 1
ATOM 2698 C C . LYS B 1 47 ? -11.609 23.641 -1.422 1 98.81 47 LYS B C 1
ATOM 2700 O O . LYS B 1 47 ? -12.422 24.328 -2.043 1 98.81 47 LYS B O 1
ATOM 2705 N N . ARG B 1 48 ? -11.977 22.828 -0.491 1 98.25 48 ARG B N 1
ATOM 2706 C CA . ARG B 1 48 ? -13.375 22.641 -0.114 1 98.25 48 ARG B CA 1
ATOM 2707 C C . ARG B 1 48 ? -13.961 23.906 0.471 1 98.25 48 ARG B C 1
ATOM 2709 O O . ARG B 1 48 ? -15.18 24.125 0.431 1 98.25 48 ARG B O 1
ATOM 2716 N N . ARG B 1 49 ? -13.125 24.75 0.971 1 98.25 49 ARG B N 1
ATOM 2717 C CA . ARG B 1 49 ? -13.562 26.016 1.56 1 98.25 49 ARG B CA 1
ATOM 2718 C C . ARG B 1 49 ? -13.5 27.156 0.54 1 98.25 49 ARG B C 1
ATOM 2720 O O . ARG B 1 49 ? -13.586 28.328 0.903 1 98.25 49 ARG B O 1
ATOM 2727 N N . GLY B 1 50 ? -13.203 26.844 -0.658 1 98.31 50 GLY B N 1
ATOM 2728 C CA . GLY B 1 50 ? -13.25 27.797 -1.75 1 98.31 50 GLY B CA 1
ATOM 2729 C C . GLY B 1 50 ? -11.961 28.578 -1.904 1 98.31 50 GLY B C 1
ATOM 2730 O O . GLY B 1 50 ? -11.953 29.672 -2.5 1 98.31 50 GLY B O 1
ATOM 2731 N N . VAL B 1 51 ? -10.867 28.125 -1.342 1 98.62 51 VAL B N 1
ATOM 2732 C CA . VAL B 1 51 ? -9.586 28.812 -1.467 1 98.62 51 VAL B CA 1
ATOM 2733 C C . VAL B 1 51 ? -8.672 28.031 -2.414 1 98.62 51 VAL B C 1
ATOM 2735 O O . VAL B 1 51 ? -8.305 26.891 -2.129 1 98.62 51 VAL B O 1
ATOM 2738 N N . ASP B 1 52 ? -8.352 28.594 -3.508 1 98.31 52 ASP B N 1
ATOM 2739 C CA . ASP B 1 52 ? -7.414 27.984 -4.434 1 98.31 52 ASP B CA 1
ATOM 2740 C C . ASP B 1 52 ? -6.023 27.859 -3.812 1 98.31 52 ASP B C 1
ATOM 2742 O O . ASP B 1 52 ? -5.574 28.766 -3.115 1 98.31 52 ASP B O 1
ATOM 2746 N N . ASN B 1 53 ? -5.398 26.75 -4.051 1 98.81 53 ASN B N 1
ATOM 2747 C CA . ASN B 1 53 ? -4.055 26.5 -3.537 1 98.81 53 ASN B CA 1
ATOM 2748 C C . ASN B 1 53 ? -3.287 25.516 -4.422 1 98.81 53 ASN B C 1
ATOM 2750 O O . ASN B 1 53 ? -3.859 24.922 -5.34 1 98.81 53 ASN B O 1
ATOM 2754 N N . THR B 1 54 ? -2.004 25.453 -4.223 1 98.88 54 THR B N 1
ATOM 2755 C CA . THR B 1 54 ? -1.128 24.516 -4.918 1 98.88 54 THR B CA 1
ATOM 2756 C C . THR B 1 54 ? -0.358 23.656 -3.918 1 98.88 54 THR B C 1
ATOM 2758 O O . THR B 1 54 ? 0.268 24.188 -2.994 1 98.88 54 THR B O 1
ATOM 2761 N N . ALA B 1 55 ? -0.469 22.359 -4.098 1 98.94 55 ALA B N 1
ATOM 2762 C CA . ALA B 1 55 ? 0.251 21.438 -3.219 1 98.94 55 ALA B CA 1
ATOM 2763 C C . ALA B 1 55 ? 1.636 21.125 -3.775 1 98.94 55 ALA B C 1
ATOM 2765 O O . ALA B 1 55 ? 1.771 20.734 -4.938 1 98.94 55 ALA B O 1
ATOM 2766 N N . LEU B 1 56 ? 2.648 21.344 -2.979 1 98.94 56 LEU B N 1
ATOM 2767 C CA . LEU B 1 56 ? 4.031 21.031 -3.32 1 98.94 56 LEU B CA 1
ATOM 2768 C C . LEU B 1 56 ? 4.594 19.969 -2.379 1 98.94 56 LEU B C 1
ATOM 2770 O O . LEU B 1 56 ? 4.082 19.781 -1.273 1 98.94 56 LEU B O 1
ATOM 2774 N N . GLY B 1 57 ? 5.598 19.297 -2.809 1 98.81 57 GLY B N 1
ATOM 2775 C CA . GLY B 1 57 ? 6.227 18.344 -1.917 1 98.81 57 GLY B CA 1
ATOM 2776 C C . GLY B 1 57 ? 7.25 17.469 -2.611 1 98.81 57 GLY B C 1
ATOM 2777 O O . GLY B 1 57 ? 7.73 17.797 -3.697 1 98.81 57 GLY B O 1
ATOM 2778 N N . VAL B 1 58 ? 7.688 16.438 -1.878 1 98.81 58 VAL B N 1
ATOM 2779 C CA . VAL B 1 58 ? 8.602 15.422 -2.389 1 98.81 58 VAL B CA 1
ATOM 2780 C C . VAL B 1 58 ? 8.055 14.031 -2.072 1 98.81 58 VAL B C 1
ATOM 2782 O O . VAL B 1 58 ? 7.199 13.883 -1.194 1 98.81 58 VAL B O 1
ATOM 2785 N N . GLY B 1 59 ? 8.539 13.055 -2.771 1 98.5 59 GLY B N 1
ATOM 2786 C CA . GLY B 1 59 ? 8.211 11.656 -2.557 1 98.5 59 GLY B CA 1
ATOM 2787 C C . GLY B 1 59 ? 8.883 10.727 -3.551 1 98.5 59 GLY B C 1
ATOM 2788 O O . GLY B 1 59 ? 9.977 11.023 -4.039 1 98.5 59 GLY B O 1
ATOM 2789 N N . ALA B 1 60 ? 8.312 9.516 -3.705 1 98.31 60 ALA B N 1
ATOM 2790 C CA . ALA B 1 60 ? 8.938 8.547 -4.602 1 98.31 60 ALA B CA 1
ATOM 2791 C C . ALA B 1 60 ? 7.918 7.523 -5.094 1 98.31 60 ALA B C 1
ATOM 2793 O O . ALA B 1 60 ? 6.949 7.219 -4.395 1 98.31 60 ALA B O 1
ATOM 2794 N N . GLY B 1 61 ? 8.102 7.066 -6.34 1 97.5 61 GLY B N 1
ATOM 2795 C CA . GLY B 1 61 ? 7.48 5.855 -6.855 1 97.5 61 GLY B CA 1
ATOM 2796 C C . GLY B 1 61 ? 6.035 6.055 -7.27 1 97.5 61 GLY B C 1
ATOM 2797 O O . GLY B 1 61 ? 5.535 7.184 -7.289 1 97.5 61 GLY B O 1
ATOM 2798 N N . PHE B 1 62 ? 5.367 4.938 -7.594 1 97.81 62 PHE B N 1
ATOM 2799 C CA . PHE B 1 62 ? 3.988 4.906 -8.07 1 97.81 62 PHE B CA 1
ATOM 2800 C C . PHE B 1 62 ? 3.027 5.355 -6.977 1 97.81 62 PHE B C 1
ATOM 2802 O O . PHE B 1 62 ? 1.942 5.867 -7.266 1 97.81 62 PHE B O 1
ATOM 2809 N N . THR B 1 63 ? 3.498 5.203 -5.746 1 98.56 63 THR B N 1
ATOM 2810 C CA . THR B 1 63 ? 2.672 5.625 -4.621 1 98.56 63 THR B CA 1
ATOM 2811 C C . THR B 1 63 ? 2.555 7.145 -4.574 1 98.56 63 THR B C 1
ATOM 2813 O O . THR B 1 63 ? 1.496 7.684 -4.242 1 98.56 63 THR B O 1
ATOM 2816 N N . LEU B 1 64 ? 3.623 7.82 -4.938 1 98.69 64 LEU B N 1
ATOM 2817 C CA . LEU B 1 64 ? 3.541 9.273 -5.035 1 98.69 64 LEU B CA 1
ATOM 2818 C C . LEU B 1 64 ? 2.625 9.695 -6.18 1 98.69 64 LEU B C 1
ATOM 2820 O O . LEU B 1 64 ? 1.876 10.664 -6.055 1 98.69 64 LEU B O 1
ATOM 2824 N N . ASP B 1 65 ? 2.707 8.969 -7.289 1 98.44 65 ASP B N 1
ATOM 2825 C CA . ASP B 1 65 ? 1.847 9.266 -8.43 1 98.44 65 ASP B CA 1
ATOM 2826 C C . ASP B 1 65 ? 0.373 9.188 -8.039 1 98.44 65 ASP B C 1
ATOM 2828 O O . ASP B 1 65 ? -0.432 10.023 -8.469 1 98.44 65 ASP B O 1
ATOM 2832 N N . TYR B 1 66 ? 0.05 8.25 -7.273 1 98.5 66 TYR B N 1
ATOM 2833 C CA . TYR B 1 66 ? -1.316 8.102 -6.789 1 98.5 66 TYR B CA 1
ATOM 2834 C C . TYR B 1 66 ? -1.744 9.328 -5.988 1 98.5 66 TYR B C 1
ATOM 2836 O O . TYR B 1 66 ? -2.852 9.836 -6.168 1 98.5 66 TYR B O 1
ATOM 2844 N N . ILE B 1 67 ? -0.877 9.828 -5.086 1 98.69 67 ILE B N 1
ATOM 2845 C CA . ILE B 1 67 ? -1.179 10.969 -4.234 1 98.69 67 ILE B CA 1
ATOM 2846 C C . ILE B 1 67 ? -1.356 12.219 -5.098 1 98.69 67 ILE B C 1
ATOM 2848 O O . ILE B 1 67 ? -2.299 12.992 -4.895 1 98.69 67 ILE B O 1
ATOM 2852 N N . ALA B 1 68 ? -0.475 12.422 -6.059 1 98.75 68 ALA B N 1
ATOM 2853 C CA . ALA B 1 68 ? -0.565 13.562 -6.965 1 98.75 68 ALA B CA 1
ATOM 2854 C C . ALA B 1 68 ? -1.858 13.516 -7.773 1 98.75 68 ALA B C 1
ATOM 2856 O O . ALA B 1 68 ? -2.533 14.539 -7.934 1 98.75 68 ALA B O 1
ATOM 2857 N N . ASP B 1 69 ? -2.215 12.336 -8.289 1 98.25 69 ASP B N 1
ATOM 2858 C CA . ASP B 1 69 ? -3.443 12.156 -9.055 1 98.25 69 ASP B CA 1
ATOM 2859 C C . ASP B 1 69 ? -4.676 12.43 -8.195 1 98.25 69 ASP B C 1
ATOM 2861 O O . ASP B 1 69 ? -5.66 13 -8.672 1 98.25 69 ASP B O 1
ATOM 2865 N N . PHE B 1 70 ? -4.617 11.953 -7.027 1 98.06 70 PHE B N 1
ATOM 2866 C CA . PHE B 1 70 ? -5.703 12.195 -6.082 1 98.06 70 PHE B CA 1
ATOM 2867 C C . PHE B 1 70 ? -5.957 13.695 -5.926 1 98.06 70 PHE B C 1
ATOM 2869 O O . PHE B 1 70 ? -7.102 14.141 -6.016 1 98.06 70 PHE B O 1
ATOM 2876 N N . LEU B 1 71 ? -4.871 14.43 -5.676 1 98.75 71 LEU B N 1
ATOM 2877 C CA . LEU B 1 71 ? -4.992 15.875 -5.535 1 98.75 71 LEU B CA 1
ATOM 2878 C C . LEU B 1 71 ? -5.602 16.5 -6.789 1 98.75 71 LEU B C 1
ATOM 2880 O O . LEU B 1 71 ? -6.465 17.375 -6.699 1 98.75 71 LEU B O 1
ATOM 2884 N N . THR B 1 72 ? -5.117 16.047 -7.93 1 98.75 72 THR B N 1
ATOM 2885 C CA . THR B 1 72 ? -5.672 16.531 -9.188 1 98.75 72 THR B CA 1
ATOM 2886 C C . THR B 1 72 ? -7.172 16.266 -9.258 1 98.75 72 THR B C 1
ATOM 2888 O O . THR B 1 72 ? -7.941 17.141 -9.656 1 98.75 72 THR B O 1
ATOM 2891 N N . GLN B 1 73 ? -7.582 15.102 -8.852 1 97.75 73 GLN B N 1
ATOM 2892 C CA . GLN B 1 73 ? -8.992 14.734 -8.859 1 97.75 73 GLN B CA 1
ATOM 2893 C C . GLN B 1 73 ? -9.789 15.602 -7.891 1 97.75 73 GLN B C 1
ATOM 2895 O O . GLN B 1 73 ? -10.977 15.867 -8.117 1 97.75 73 GLN B O 1
ATOM 2900 N N . GLN B 1 74 ? -9.133 16.047 -6.809 1 97.56 74 GLN B N 1
ATOM 2901 C CA . GLN B 1 74 ? -9.766 16.922 -5.828 1 97.56 74 GLN B CA 1
ATOM 2902 C C . GLN B 1 74 ? -9.781 18.375 -6.312 1 97.56 74 GLN B C 1
ATOM 2904 O O . GLN B 1 74 ? -10.266 19.266 -5.605 1 97.56 74 GLN B O 1
ATOM 2909 N N . GLY B 1 75 ? -9.188 18.656 -7.477 1 98.38 75 GLY B N 1
ATOM 2910 C CA . GLY B 1 75 ? -9.141 20 -8.023 1 98.38 75 GLY B CA 1
ATOM 2911 C C . GLY B 1 75 ? -8 20.828 -7.453 1 98.38 75 GLY B C 1
ATOM 2912 O O . GLY B 1 75 ? -8.062 22.062 -7.461 1 98.38 75 GLY B O 1
ATOM 2913 N N . VAL B 1 76 ? -7.008 20.203 -6.91 1 98.81 76 VAL B N 1
ATOM 2914 C CA . VAL B 1 76 ? -5.867 20.922 -6.336 1 98.81 76 VAL B CA 1
ATOM 2915 C C . VAL B 1 76 ? -4.656 20.766 -7.254 1 98.81 76 VAL B C 1
ATOM 2917 O O . VAL B 1 76 ? -4.055 19.703 -7.336 1 98.81 76 VAL B O 1
ATOM 2920 N N . PRO B 1 77 ? -4.27 21.875 -7.93 1 98.81 77 PRO B N 1
ATOM 2921 C CA . PRO B 1 77 ? -2.992 21.812 -8.648 1 98.81 77 PRO B CA 1
ATOM 2922 C C . PRO B 1 77 ? -1.829 21.406 -7.746 1 98.81 77 PRO B C 1
ATOM 2924 O O . PRO B 1 77 ? -1.789 21.781 -6.57 1 98.81 77 PRO B O 1
ATOM 2927 N N . ASN B 1 78 ? -0.889 20.594 -8.336 1 98.81 78 ASN B N 1
ATOM 2928 C CA . ASN B 1 78 ? 0.195 20.109 -7.484 1 98.81 78 ASN B CA 1
ATOM 2929 C C . ASN B 1 78 ? 1.449 19.812 -8.297 1 98.81 78 ASN B C 1
ATOM 2931 O O . ASN B 1 78 ? 1.378 19.641 -9.516 1 98.81 78 ASN B O 1
ATOM 2935 N N . HIS B 1 79 ? 2.504 19.859 -7.641 1 98.75 79 HIS B N 1
ATOM 2936 C CA . HIS B 1 79 ? 3.789 19.438 -8.195 1 98.75 79 HIS B CA 1
ATOM 2937 C C . HIS B 1 79 ? 4.676 18.812 -7.129 1 98.75 79 HIS B C 1
ATOM 2939 O O . HIS B 1 79 ? 5.086 19.484 -6.18 1 98.75 79 HIS B O 1
ATOM 2945 N N . PHE B 1 80 ? 4.949 17.562 -7.266 1 98.81 80 PHE B N 1
ATOM 2946 C CA . PHE B 1 80 ? 5.824 16.828 -6.355 1 98.81 80 PHE B CA 1
ATOM 2947 C C . PHE B 1 80 ? 7.109 16.406 -7.062 1 98.81 80 PHE B C 1
ATOM 2949 O O . PHE B 1 80 ? 7.07 15.906 -8.188 1 98.81 80 PHE B O 1
ATOM 2956 N N . TYR B 1 81 ? 8.203 16.703 -6.438 1 98.81 81 TYR B N 1
ATOM 2957 C CA . TYR B 1 81 ? 9.484 16.219 -6.949 1 98.81 81 TYR B CA 1
ATOM 2958 C C . TYR B 1 81 ? 9.75 14.789 -6.508 1 98.81 81 TYR B C 1
ATOM 2960 O O . TYR B 1 81 ? 9.57 14.453 -5.332 1 98.81 81 TYR B O 1
ATOM 2968 N N . LYS B 1 82 ? 10.102 13.977 -7.473 1 97.88 82 LYS B N 1
ATOM 2969 C CA . LYS B 1 82 ? 10.117 12.531 -7.254 1 97.88 82 LYS B CA 1
ATOM 2970 C C . LYS B 1 82 ? 11.555 12 -7.191 1 97.88 82 LYS B C 1
ATOM 2972 O O . LYS B 1 82 ? 12.406 12.406 -7.984 1 97.88 82 LYS B O 1
ATOM 2977 N N . ASP B 1 83 ? 11.82 11.148 -6.176 1 97.88 83 ASP B N 1
ATOM 2978 C CA . ASP B 1 83 ? 13.086 10.43 -6.047 1 97.88 83 ASP B CA 1
ATOM 2979 C C . ASP B 1 83 ? 12.891 8.93 -6.266 1 97.88 83 ASP B C 1
ATOM 2981 O O . ASP B 1 83 ? 11.805 8.492 -6.652 1 97.88 83 ASP B O 1
ATOM 2985 N N . ALA B 1 84 ? 14.031 8.125 -6.195 1 95.25 84 ALA B N 1
ATOM 2986 C CA . ALA B 1 84 ? 13.953 6.668 -6.301 1 95.25 84 ALA B CA 1
ATOM 2987 C C . ALA B 1 84 ? 13.258 6.066 -5.086 1 95.25 84 ALA B C 1
ATOM 2989 O O . ALA B 1 84 ? 13.242 6.664 -4.008 1 95.25 84 ALA B O 1
ATOM 2990 N N . GLY B 1 85 ? 12.633 4.965 -5.332 1 95.25 85 GLY B N 1
ATOM 2991 C CA . GLY B 1 85 ? 11.969 4.266 -4.242 1 95.25 85 GLY B CA 1
ATOM 2992 C C . GLY B 1 85 ? 10.461 4.426 -4.266 1 95.25 85 GLY B C 1
ATOM 2993 O O . GLY B 1 85 ? 9.859 4.543 -5.336 1 95.25 85 GLY B O 1
ATOM 2994 N N . PHE B 1 86 ? 9.859 4.316 -3.002 1 97.44 86 PHE B N 1
ATOM 2995 C CA . PHE B 1 86 ? 8.414 4.398 -2.854 1 97.44 86 PHE B CA 1
ATOM 2996 C C . PHE B 1 86 ? 8.031 5.336 -1.711 1 97.44 86 PHE B C 1
ATOM 2998 O O . PHE B 1 86 ? 8.695 5.352 -0.671 1 97.44 86 PHE B O 1
ATOM 3005 N N . THR B 1 87 ? 7.07 6.215 -2.008 1 98.56 87 THR B N 1
ATOM 3006 C CA . THR B 1 87 ? 6.422 6.871 -0.877 1 98.56 87 THR B CA 1
ATOM 3007 C C . THR B 1 87 ? 5.777 5.844 0.05 1 98.56 87 THR B C 1
ATOM 3009 O O . THR B 1 87 ? 5.184 4.867 -0.413 1 98.56 87 THR B O 1
ATOM 3012 N N . ARG B 1 88 ? 5.852 6.094 1.266 1 98.56 88 ARG B N 1
ATOM 3013 C CA . ARG B 1 88 ? 5.496 5.137 2.309 1 98.56 88 ARG B CA 1
ATOM 3014 C C . ARG B 1 88 ? 4.016 4.777 2.236 1 98.56 88 ARG B C 1
ATOM 3016 O O . ARG B 1 88 ? 3.184 5.613 1.878 1 98.56 88 ARG B O 1
ATOM 3023 N N . ILE B 1 89 ? 3.709 3.523 2.594 1 98.62 89 ILE B N 1
ATOM 3024 C CA . ILE B 1 89 ? 2.367 2.998 2.832 1 98.62 89 ILE B CA 1
ATOM 3025 C C . ILE B 1 89 ? 2.217 2.619 4.305 1 98.62 89 ILE B C 1
ATOM 3027 O O . ILE B 1 89 ? 2.85 1.671 4.773 1 98.62 89 ILE B O 1
ATOM 3031 N N . ASN B 1 90 ? 1.451 3.375 5.059 1 97.81 90 ASN B N 1
ATOM 3032 C CA . ASN B 1 90 ? 1.138 3.027 6.441 1 97.81 90 ASN B CA 1
ATOM 3033 C C . ASN B 1 90 ? 0.025 1.986 6.516 1 97.81 90 ASN B C 1
ATOM 3035 O O . ASN B 1 90 ? -0.806 1.891 5.613 1 97.81 90 ASN B O 1
ATOM 3039 N N . VAL B 1 91 ? 0.033 1.238 7.555 1 98.31 91 VAL B N 1
ATOM 3040 C CA . VAL B 1 91 ? -0.955 0.173 7.695 1 98.31 91 VAL B CA 1
ATOM 3041 C C . VAL B 1 91 ? -1.745 0.367 8.984 1 98.31 91 VAL B C 1
ATOM 3043 O O . VAL B 1 91 ? -1.161 0.476 10.07 1 98.31 91 VAL B O 1
ATOM 3046 N N . PHE B 1 92 ? -3.006 0.439 8.875 1 96 92 PHE B N 1
ATOM 3047 C CA . PHE B 1 92 ? -3.945 0.453 9.992 1 96 92 PHE B CA 1
ATOM 3048 C C . PHE B 1 92 ? -4.852 -0.773 9.953 1 96 92 PHE B C 1
ATOM 3050 O O . PHE B 1 92 ? -5.789 -0.832 9.156 1 96 92 PHE B O 1
ATOM 3057 N N . ALA B 1 93 ? -4.59 -1.726 10.797 1 97.44 93 ALA B N 1
ATOM 3058 C CA . ALA B 1 93 ? -5.34 -2.979 10.812 1 97.44 93 ALA B CA 1
ATOM 3059 C C . ALA B 1 93 ? -6.273 -3.039 12.023 1 97.44 93 ALA B C 1
ATOM 3061 O O . ALA B 1 93 ? -5.82 -3.039 13.164 1 97.44 93 ALA B O 1
ATOM 3062 N N . ARG B 1 94 ? -7.508 -3.027 11.781 1 95.81 94 ARG B N 1
ATOM 3063 C CA . ARG B 1 94 ? -8.516 -3.219 12.82 1 95.81 94 ARG B CA 1
ATOM 3064 C C . ARG B 1 94 ? -8.82 -4.699 13.023 1 95.81 94 ARG B C 1
ATOM 3066 O O . ARG B 1 94 ? -9.211 -5.395 12.086 1 95.81 94 ARG B O 1
ATOM 3073 N N . VAL B 1 95 ? -8.633 -5.195 14.203 1 97.56 95 VAL B N 1
ATOM 3074 C CA . VAL B 1 95 ? -8.953 -6.57 14.562 1 97.56 95 VAL B CA 1
ATOM 3075 C C . VAL B 1 95 ? -10.281 -6.613 15.312 1 97.56 95 VAL B C 1
ATOM 3077 O O . VAL B 1 95 ? -10.367 -6.164 16.453 1 97.56 95 VAL B O 1
ATOM 3080 N N . VAL B 1 96 ? -11.25 -7.238 14.797 1 96.75 96 VAL B N 1
ATOM 3081 C CA . VAL B 1 96 ? -12.633 -7.145 15.266 1 96.75 96 VAL B CA 1
ATOM 3082 C C . VAL B 1 96 ? -12.797 -7.938 16.562 1 96.75 96 VAL B C 1
ATOM 3084 O O . VAL B 1 96 ? -13.359 -7.438 17.531 1 96.75 96 VAL B O 1
ATOM 3087 N N . THR B 1 97 ? -12.258 -9.156 16.625 1 97.19 97 THR B N 1
ATOM 3088 C CA . THR B 1 97 ? -12.516 -10.062 17.75 1 97.19 97 THR B CA 1
ATOM 3089 C C . THR B 1 97 ? -11.984 -9.484 19.047 1 97.19 97 THR B C 1
ATOM 3091 O O . THR B 1 97 ? -12.57 -9.688 20.109 1 97.19 97 THR B O 1
ATOM 3094 N N . THR B 1 98 ? -10.891 -8.758 18.984 1 95.94 98 THR B N 1
ATOM 3095 C CA . THR B 1 98 ? -10.281 -8.219 20.188 1 95.94 98 THR B CA 1
ATOM 3096 C C . THR B 1 98 ? -10.547 -6.723 20.312 1 95.94 98 THR B C 1
ATOM 3098 O O . THR B 1 98 ? -10.094 -6.082 21.266 1 95.94 98 THR B O 1
ATOM 3101 N N . ASP B 1 99 ? -11.219 -6.156 19.375 1 94.12 99 ASP B N 1
ATOM 3102 C CA . ASP B 1 99 ? -11.508 -4.727 19.328 1 94.12 99 ASP B CA 1
ATOM 3103 C C . ASP B 1 99 ? -10.234 -3.906 19.516 1 94.12 99 ASP B C 1
ATOM 3105 O O . ASP B 1 99 ? -10.164 -3.051 20.406 1 94.12 99 ASP B O 1
ATOM 3109 N N . THR B 1 100 ? -9.242 -4.152 18.703 1 95.19 100 THR B N 1
ATOM 3110 C CA . THR B 1 100 ? -7.957 -3.463 18.75 1 95.19 100 THR B CA 1
ATOM 3111 C C . THR B 1 100 ? -7.551 -2.982 17.359 1 95.19 100 THR B C 1
ATOM 3113 O O . THR B 1 100 ? -8.109 -3.428 16.359 1 95.19 100 THR B O 1
ATOM 3116 N N . GLU B 1 101 ? -6.695 -2.064 17.359 1 94.81 101 GLU B N 1
ATOM 3117 C CA . GLU B 1 101 ? -6.129 -1.545 16.109 1 94.81 101 GLU B CA 1
ATOM 3118 C C . GLU B 1 101 ? -4.602 -1.538 16.156 1 94.81 101 GLU B C 1
ATOM 3120 O O . GLU B 1 101 ? -4.012 -1.192 17.188 1 94.81 101 GLU B O 1
ATOM 3125 N N . TYR B 1 102 ? -4.02 -1.976 15.141 1 96.81 102 TYR B N 1
ATOM 3126 C CA . TYR B 1 102 ? -2.57 -1.91 14.984 1 96.81 102 TYR B CA 1
ATOM 3127 C C . TYR B 1 102 ? -2.182 -0.878 13.93 1 96.81 102 TYR B C 1
ATOM 3129 O O . TYR B 1 102 ? -2.613 -0.965 12.781 1 96.81 102 TYR B O 1
ATOM 3137 N N . LYS B 1 103 ? -1.392 0.091 14.375 1 96.69 103 LYS B N 1
ATOM 3138 C CA . LYS B 1 103 ? -0.957 1.167 13.492 1 96.69 103 LYS B CA 1
ATOM 3139 C C . LYS B 1 103 ? 0.535 1.062 13.188 1 96.69 103 LYS B C 1
ATOM 3141 O O . LYS B 1 103 ? 1.369 1.275 14.07 1 96.69 103 LYS B O 1
ATOM 3146 N N . LEU B 1 104 ? 0.888 0.635 12 1 98.25 104 LEU B N 1
ATOM 3147 C CA . LEU B 1 104 ? 2.273 0.606 11.539 1 98.25 104 LEU B CA 1
ATOM 3148 C C . LEU B 1 104 ? 2.57 1.797 10.633 1 98.25 104 LEU B C 1
ATOM 3150 O O . LEU B 1 104 ? 2.043 1.885 9.523 1 98.25 104 LEU B O 1
ATOM 3154 N N . VAL B 1 105 ? 3.385 2.695 11.094 1 97.62 105 VAL B N 1
ATOM 3155 C CA . VAL B 1 105 ? 3.758 3.896 10.352 1 97.62 105 VAL B CA 1
ATOM 3156 C C . VAL B 1 105 ? 5.184 3.756 9.82 1 97.62 105 VAL B C 1
ATOM 3158 O O . VAL B 1 105 ? 6.141 3.725 10.594 1 97.62 105 VAL B O 1
ATOM 3161 N N . ASN B 1 106 ? 5.297 3.646 8.492 1 98.44 106 ASN B N 1
ATOM 3162 C CA . ASN B 1 106 ? 6.586 3.404 7.848 1 98.44 106 ASN B CA 1
ATOM 3163 C C . ASN B 1 106 ? 7.375 4.695 7.668 1 98.44 106 ASN B C 1
ATOM 3165 O O . ASN B 1 106 ? 6.793 5.781 7.617 1 98.44 106 ASN B O 1
ATOM 3169 N N . PRO B 1 107 ? 8.672 4.473 7.605 1 97.31 107 PRO B N 1
ATOM 3170 C CA . PRO B 1 107 ? 9.469 5.672 7.34 1 97.31 107 PRO B CA 1
ATOM 3171 C C . PRO B 1 107 ? 9.312 6.176 5.906 1 97.31 107 PRO B C 1
ATOM 3173 O O . PRO B 1 107 ? 9.125 5.379 4.984 1 97.31 107 PRO B O 1
ATOM 3176 N N . GLY B 1 108 ? 9.336 7.469 5.715 1 97.25 108 GLY B N 1
ATOM 3177 C CA . GLY B 1 108 ? 9.32 8.016 4.363 1 97.25 108 GLY B CA 1
ATOM 3178 C C . GLY B 1 108 ? 10.531 7.605 3.549 1 97.25 108 GLY B C 1
ATOM 3179 O O . GLY B 1 108 ? 11.516 7.094 4.094 1 97.25 108 GLY B O 1
ATOM 3180 N N . PRO B 1 109 ? 10.453 7.773 2.225 1 97.69 109 PRO B N 1
ATOM 3181 C CA . PRO B 1 109 ? 11.578 7.422 1.357 1 97.69 109 PRO B CA 1
ATOM 3182 C C . PRO B 1 109 ? 12.789 8.32 1.581 1 97.69 109 PRO B C 1
ATOM 3184 O O . PRO B 1 109 ? 12.68 9.383 2.193 1 97.69 109 PRO B O 1
ATOM 3187 N N . GLN B 1 110 ? 13.953 7.805 1.116 1 97.88 110 GLN B N 1
ATOM 3188 C CA . GLN B 1 110 ? 15.148 8.641 1.08 1 97.88 110 GLN B CA 1
ATOM 3189 C C . GLN B 1 110 ? 15.047 9.695 -0.02 1 97.88 110 GLN B C 1
ATOM 3191 O O . GLN B 1 110 ? 14.891 9.359 -1.195 1 97.88 110 GLN B O 1
ATOM 3196 N N . ILE B 1 111 ? 15.109 10.938 0.328 1 98.62 111 ILE B N 1
ATOM 3197 C CA . ILE B 1 111 ? 15.094 12.039 -0.63 1 98.62 111 ILE B CA 1
ATOM 3198 C C . ILE B 1 111 ? 16.5 12.586 -0.818 1 98.62 111 ILE B C 1
ATOM 3200 O O . ILE B 1 111 ? 17.172 12.961 0.152 1 98.62 111 ILE B O 1
ATOM 3204 N N . SER B 1 112 ? 16.938 12.641 -2.047 1 98.62 112 SER B N 1
ATOM 3205 C CA . SER B 1 112 ? 18.281 13.109 -2.35 1 98.62 112 SER B CA 1
ATOM 3206 C C . SER B 1 112 ? 18.391 14.617 -2.189 1 98.62 112 SER B C 1
ATOM 3208 O O . SER B 1 112 ? 17.391 15.328 -2.275 1 98.62 112 SER B O 1
ATOM 3210 N N . ALA B 1 113 ? 19.625 15.055 -2.012 1 98.19 113 ALA B N 1
ATOM 3211 C CA . ALA B 1 113 ? 19.891 16.484 -1.962 1 98.19 113 ALA B CA 1
ATOM 3212 C C . ALA B 1 113 ? 19.453 17.172 -3.256 1 98.19 113 ALA B C 1
ATOM 3214 O O . ALA B 1 113 ? 18.969 18.312 -3.236 1 98.19 113 ALA B O 1
ATOM 3215 N N . ASP B 1 114 ? 19.641 16.453 -4.324 1 98.44 114 ASP B N 1
ATOM 3216 C CA . ASP B 1 114 ? 19.281 17.016 -5.621 1 98.44 114 ASP B CA 1
ATOM 3217 C C . ASP B 1 114 ? 17.766 17.234 -5.715 1 98.44 114 ASP B C 1
ATOM 3219 O O . ASP B 1 114 ? 17.328 18.312 -6.137 1 98.44 114 ASP B O 1
ATOM 3223 N N . THR B 1 115 ? 17 16.281 -5.336 1 98.62 115 THR B N 1
ATOM 3224 C CA . THR B 1 115 ? 15.547 16.406 -5.359 1 98.62 115 THR B CA 1
ATOM 3225 C C . THR B 1 115 ? 15.086 17.531 -4.438 1 98.62 115 THR B C 1
ATOM 3227 O O . THR B 1 115 ? 14.234 18.328 -4.812 1 98.62 115 THR B O 1
ATOM 3230 N N . LEU B 1 116 ? 15.672 17.562 -3.26 1 98.56 116 LEU B N 1
ATOM 3231 C CA . LEU B 1 116 ? 15.305 18.594 -2.303 1 98.56 116 LEU B CA 1
ATOM 3232 C C . LEU B 1 116 ? 15.664 19.984 -2.832 1 98.56 116 LEU B C 1
ATOM 3234 O O . LEU B 1 116 ? 14.922 20.953 -2.625 1 98.56 116 LEU B O 1
ATOM 3238 N N . ASN B 1 117 ? 16.812 20.062 -3.486 1 98.44 117 ASN B N 1
ATOM 3239 C CA . ASN B 1 117 ? 17.25 21.328 -4.047 1 98.44 117 ASN B CA 1
ATOM 3240 C C . ASN B 1 117 ? 16.312 21.812 -5.148 1 98.44 117 ASN B C 1
ATOM 3242 O O . ASN B 1 117 ? 16.078 23.016 -5.289 1 98.44 117 ASN B O 1
ATOM 3246 N N . GLN B 1 118 ? 15.805 20.938 -5.949 1 98.62 118 GLN B N 1
ATOM 3247 C CA . GLN B 1 118 ? 14.836 21.312 -6.977 1 98.62 118 GLN B CA 1
ATOM 3248 C C . GLN B 1 118 ? 13.578 21.922 -6.355 1 98.62 118 GLN B C 1
ATOM 3250 O O . GLN B 1 118 ? 13.078 22.938 -6.828 1 98.62 118 GLN B O 1
ATOM 3255 N N . LEU B 1 119 ? 13.094 21.281 -5.34 1 98.75 119 LEU B N 1
ATOM 3256 C CA . LEU B 1 119 ? 11.945 21.812 -4.625 1 98.75 119 LEU B CA 1
ATOM 3257 C C . LEU B 1 119 ? 12.266 23.188 -4.039 1 98.75 119 LEU B C 1
ATOM 3259 O O . LEU B 1 119 ? 11.461 24.125 -4.137 1 98.75 119 LEU B O 1
ATOM 3263 N N . TYR B 1 120 ? 13.422 23.266 -3.41 1 98.62 120 TYR B N 1
ATOM 3264 C CA . TYR B 1 120 ? 13.82 24.531 -2.787 1 98.62 120 TYR B CA 1
ATOM 3265 C C . TYR B 1 120 ? 13.883 25.641 -3.816 1 98.62 120 TYR B C 1
ATOM 3267 O O . TYR B 1 120 ? 13.469 26.781 -3.539 1 98.62 120 TYR B O 1
ATOM 3275 N N . GLN B 1 121 ? 14.398 25.359 -4.969 1 98.62 121 GLN B N 1
ATOM 3276 C CA . GLN B 1 121 ? 14.453 26.359 -6.027 1 98.62 121 GLN B CA 1
ATOM 3277 C C . GLN B 1 121 ? 13.062 26.891 -6.375 1 98.62 121 GLN B C 1
ATOM 3279 O O . GLN B 1 121 ? 12.875 28.094 -6.582 1 98.62 121 GLN B O 1
ATOM 3284 N N . GLN B 1 122 ? 12.141 25.984 -6.441 1 98.31 122 GLN B N 1
ATOM 3285 C CA . GLN B 1 122 ? 10.766 26.391 -6.672 1 98.31 122 GLN B CA 1
ATOM 3286 C C . GLN B 1 122 ? 10.266 27.297 -5.547 1 98.31 122 GLN B C 1
ATOM 3288 O O . GLN B 1 122 ? 9.586 28.297 -5.797 1 98.31 122 GLN B O 1
ATOM 3293 N N . LEU B 1 123 ? 10.594 27 -4.34 1 98.69 123 LEU B N 1
ATOM 3294 C CA . LEU B 1 123 ? 10.133 27.75 -3.18 1 98.69 123 LEU B CA 1
ATOM 3295 C C . LEU B 1 123 ? 10.742 29.141 -3.156 1 98.69 123 LEU B C 1
ATOM 3297 O O . LEU B 1 123 ? 10.141 30.078 -2.625 1 98.69 123 LEU B O 1
ATOM 3301 N N . THR B 1 124 ? 11.914 29.281 -3.73 1 98.5 124 THR B N 1
ATOM 3302 C CA . THR B 1 124 ? 12.578 30.578 -3.766 1 98.5 124 THR B CA 1
ATOM 3303 C C . THR B 1 124 ? 11.805 31.562 -4.652 1 98.5 124 THR B C 1
ATOM 3305 O O . THR B 1 124 ? 12.055 32.781 -4.625 1 98.5 124 THR B O 1
ATOM 3308 N N . THR B 1 125 ? 10.891 31.047 -5.41 1 98.31 125 THR B N 1
ATOM 3309 C CA . THR B 1 125 ? 10.148 31.922 -6.32 1 98.31 125 THR B CA 1
ATOM 3310 C C . THR B 1 125 ? 8.938 32.531 -5.621 1 98.31 125 THR B C 1
ATOM 3312 O O . THR B 1 125 ? 8.273 33.406 -6.172 1 98.31 125 THR B O 1
ATOM 3315 N N . LEU B 1 126 ? 8.594 32.125 -4.434 1 98.56 126 LEU B N 1
ATOM 3316 C CA . LEU B 1 126 ? 7.457 32.688 -3.697 1 98.56 126 LEU B CA 1
ATOM 3317 C C . LEU B 1 126 ? 7.723 34.125 -3.295 1 98.56 126 LEU B C 1
ATOM 3319 O O . LEU B 1 126 ? 8.859 34.5 -3.002 1 98.56 126 LEU B O 1
ATOM 3323 N N . GLY B 1 127 ? 6.617 34.875 -3.293 1 98.12 127 GLY B N 1
ATOM 3324 C CA . GLY B 1 127 ? 6.758 36.281 -2.971 1 98.12 127 GLY B CA 1
ATOM 3325 C C . GLY B 1 127 ? 5.75 36.75 -1.943 1 98.12 127 GLY B C 1
ATOM 3326 O O . GLY B 1 127 ? 5.117 35.938 -1.262 1 98.12 127 GLY B O 1
ATOM 3327 N N . SER B 1 128 ? 5.586 38.094 -1.873 1 97.75 128 SER B N 1
ATOM 3328 C CA . SER B 1 128 ? 4.879 38.781 -0.782 1 97.75 128 SER B CA 1
ATOM 3329 C C . SER B 1 128 ? 3.387 38.469 -0.823 1 97.75 128 SER B C 1
ATOM 3331 O O . SER B 1 128 ? 2.689 38.594 0.183 1 97.75 128 SER B O 1
ATOM 3333 N N . ASP B 1 129 ? 2.957 38 -1.977 1 97.75 129 ASP B N 1
ATOM 3334 C CA . ASP B 1 129 ? 1.53 37.719 -2.09 1 97.75 129 ASP B CA 1
ATOM 3335 C C . ASP B 1 129 ? 1.239 36.25 -1.804 1 97.75 129 ASP B C 1
ATOM 3337 O O . ASP B 1 129 ? 0.093 35.812 -1.901 1 97.75 129 ASP B O 1
ATOM 3341 N N . ASP B 1 130 ? 2.291 35.5 -1.418 1 98.75 130 ASP B N 1
ATOM 3342 C CA . ASP B 1 130 ? 2.143 34.031 -1.274 1 98.75 130 ASP B CA 1
ATOM 3343 C C . ASP B 1 130 ? 2.176 33.625 0.195 1 98.75 130 ASP B C 1
ATOM 3345 O O . ASP B 1 130 ? 2.789 34.312 1.021 1 98.75 130 ASP B O 1
ATOM 3349 N N . TRP B 1 131 ? 1.413 32.562 0.522 1 98.88 131 TRP B N 1
ATOM 3350 C CA . TRP B 1 131 ? 1.482 31.844 1.785 1 98.88 131 TRP B CA 1
ATOM 3351 C C . TRP B 1 131 ? 2.068 30.453 1.579 1 98.88 131 TRP B C 1
ATOM 3353 O O . TRP B 1 131 ? 1.757 29.781 0.592 1 98.88 131 TRP B O 1
ATOM 3363 N N . LEU B 1 132 ? 2.971 30.031 2.449 1 98.94 132 LEU B N 1
ATOM 3364 C CA . LEU B 1 132 ? 3.5 28.672 2.439 1 98.94 132 LEU B CA 1
ATOM 3365 C C . LEU B 1 132 ? 3.184 27.969 3.748 1 98.94 132 LEU B C 1
ATOM 3367 O O . LEU B 1 132 ? 3.648 28.375 4.812 1 98.94 132 LEU B O 1
ATOM 3371 N N . CYS B 1 133 ? 2.369 26.953 3.662 1 98.94 133 CYS B N 1
ATOM 3372 C CA . CYS B 1 133 ? 2.039 26.125 4.816 1 98.94 133 CYS B CA 1
ATOM 3373 C C . CYS B 1 133 ? 2.875 24.844 4.832 1 98.94 133 CYS B C 1
ATOM 3375 O O . CYS B 1 133 ? 2.682 23.969 3.992 1 98.94 133 CYS B O 1
ATOM 3377 N N . VAL B 1 134 ? 3.779 24.703 5.766 1 98.69 134 VAL B N 1
ATOM 3378 C CA . VAL B 1 134 ? 4.609 23.516 5.934 1 98.69 134 VAL B CA 1
ATOM 3379 C C . VAL B 1 134 ? 4.043 22.641 7.043 1 98.69 134 VAL B C 1
ATOM 3381 O O . VAL B 1 134 ? 4 23.047 8.211 1 98.69 134 VAL B O 1
ATOM 3384 N N . SER B 1 135 ? 3.607 21.5 6.633 1 96.94 135 SER B N 1
ATOM 3385 C CA . SER B 1 135 ? 2.922 20.656 7.602 1 96.94 135 SER B CA 1
ATOM 3386 C C . SER B 1 135 ? 3.482 19.234 7.59 1 96.94 135 SER B C 1
ATOM 3388 O O . SER B 1 135 ? 3.773 18.688 6.527 1 96.94 135 SER B O 1
ATOM 3390 N N . GLY B 1 136 ? 3.617 18.688 8.82 1 95.88 136 GLY B N 1
ATOM 3391 C CA . GLY B 1 136 ? 3.902 17.266 8.93 1 95.88 136 GLY B CA 1
ATOM 3392 C C . GLY B 1 136 ? 5.371 16.969 9.164 1 95.88 136 GLY B C 1
ATOM 3393 O O . GLY B 1 136 ? 6.141 17.859 9.523 1 95.88 136 GLY B O 1
ATOM 3394 N N . SER B 1 137 ? 5.77 15.68 9.008 1 96.5 137 SER B N 1
ATOM 3395 C CA . SER B 1 137 ? 7.129 15.188 9.195 1 96.5 137 SER B CA 1
ATOM 3396 C C . SER B 1 137 ? 7.914 15.219 7.891 1 96.5 137 SER B C 1
ATOM 3398 O O . SER B 1 137 ? 7.352 15.5 6.828 1 96.5 137 SER B O 1
ATOM 3400 N N . PHE B 1 138 ? 9.172 15.078 8.07 1 98 138 PHE B N 1
ATOM 3401 C CA . PHE B 1 138 ? 10.047 15.078 6.902 1 98 138 PHE B CA 1
ATOM 3402 C C . PHE B 1 138 ? 10.523 13.672 6.578 1 98 138 PHE B C 1
ATOM 3404 O O . PHE B 1 138 ? 10.812 12.883 7.48 1 98 138 PHE B O 1
ATOM 3411 N N . ALA B 1 139 ? 10.562 13.375 5.277 1 98.06 139 ALA B N 1
ATOM 3412 C CA . ALA B 1 139 ? 11.062 12.086 4.82 1 98.06 139 ALA B CA 1
ATOM 3413 C C . ALA B 1 139 ? 12.539 11.914 5.164 1 98.06 139 ALA B C 1
ATOM 3415 O O . ALA B 1 139 ? 13.195 12.875 5.586 1 98.06 139 ALA B O 1
ATOM 3416 N N . GLN B 1 140 ? 13 10.656 4.957 1 97.44 140 GLN B N 1
ATOM 3417 C CA . GLN B 1 140 ? 14.422 10.398 5.152 1 97.44 140 GLN B CA 1
ATOM 3418 C C . GLN B 1 140 ? 15.266 11.234 4.191 1 97.44 140 GLN B C 1
ATOM 3420 O O . GLN B 1 140 ? 14.883 11.43 3.035 1 97.44 140 GLN B O 1
ATOM 3425 N N . GLY B 1 141 ? 16.297 11.773 4.691 1 97.94 141 GLY B N 1
ATOM 3426 C CA . GLY B 1 141 ? 17.156 12.602 3.861 1 97.94 141 GLY B CA 1
ATOM 3427 C C . GLY B 1 141 ? 16.906 14.086 4.039 1 97.94 141 GLY B C 1
ATOM 3428 O O . GLY B 1 141 ? 17.734 14.906 3.621 1 97.94 141 GLY B O 1
ATOM 3429 N N . ILE B 1 142 ? 15.852 14.469 4.633 1 98.38 142 ILE B N 1
ATOM 3430 C CA . ILE B 1 142 ? 15.547 15.875 4.895 1 98.38 142 ILE B CA 1
ATOM 3431 C C . ILE B 1 142 ? 15.742 16.172 6.379 1 98.38 142 ILE B C 1
ATOM 3433 O O . ILE B 1 142 ? 14.969 15.711 7.219 1 98.38 142 ILE B O 1
ATOM 3437 N N . ALA B 1 143 ? 16.703 16.938 6.656 1 97.56 143 ALA B N 1
ATOM 3438 C CA . ALA B 1 143 ? 16.938 17.328 8.039 1 97.56 143 ALA B CA 1
ATOM 3439 C C . ALA B 1 143 ? 15.898 18.328 8.516 1 97.56 143 ALA B C 1
ATOM 3441 O O . ALA B 1 143 ? 15.484 19.219 7.762 1 97.56 143 ALA B O 1
ATOM 3442 N N . PRO B 1 144 ? 15.547 18.219 9.805 1 96.44 144 PRO B N 1
ATOM 3443 C CA . PRO B 1 144 ? 14.578 19.172 10.336 1 96.44 144 PRO B CA 1
ATOM 3444 C C . PRO B 1 144 ? 15.023 20.625 10.164 1 96.44 144 PRO B C 1
ATOM 3446 O O . PRO B 1 144 ? 14.188 21.531 10.094 1 96.44 144 PRO B O 1
ATOM 3449 N N . ALA B 1 145 ? 16.312 20.859 10.008 1 97.25 145 ALA B N 1
ATOM 3450 C CA . ALA B 1 145 ? 16.875 22.203 9.797 1 97.25 145 ALA B CA 1
ATOM 3451 C C . ALA B 1 145 ? 16.344 22.812 8.508 1 97.25 145 ALA B C 1
ATOM 3453 O O . ALA B 1 145 ? 16.453 24.031 8.305 1 97.25 145 ALA B O 1
ATOM 3454 N N . PHE B 1 146 ? 15.781 22.031 7.668 1 98.31 146 PHE B N 1
ATOM 3455 C CA . PHE B 1 146 ? 15.156 22.547 6.453 1 98.31 146 PHE B CA 1
ATOM 3456 C C . PHE B 1 146 ? 14.039 23.516 6.789 1 98.31 146 PHE B C 1
ATOM 3458 O O . PHE B 1 146 ? 13.812 24.484 6.055 1 98.31 146 PHE B O 1
ATOM 3465 N N . LEU B 1 147 ? 13.398 23.312 7.875 1 98 147 LEU B N 1
ATOM 3466 C CA . LEU B 1 147 ? 12.359 24.234 8.328 1 98 147 LEU B CA 1
ATOM 3467 C C . LEU B 1 147 ? 12.938 25.625 8.594 1 98 147 LEU B C 1
ATOM 3469 O O . LEU B 1 147 ? 12.297 26.625 8.289 1 98 147 LEU B O 1
ATOM 3473 N N . LEU B 1 148 ? 14.133 25.656 9.133 1 98.12 148 LEU B N 1
ATOM 3474 C CA . LEU B 1 148 ? 14.797 26.938 9.398 1 98.12 148 LEU B CA 1
ATOM 3475 C C . LEU B 1 148 ? 15.219 27.609 8.102 1 98.12 148 LEU B C 1
ATOM 3477 O O . LEU B 1 148 ? 15.195 28.844 8.008 1 98.12 148 LEU B O 1
ATOM 3481 N N . LYS B 1 149 ? 15.602 26.75 7.176 1 98.19 149 LYS B N 1
ATOM 3482 C CA . LYS B 1 149 ? 15.922 27.297 5.855 1 98.19 149 LYS B CA 1
ATOM 3483 C C . LYS B 1 149 ? 14.711 27.984 5.246 1 98.19 149 LYS B C 1
ATOM 3485 O O . LYS B 1 149 ? 14.836 29.078 4.672 1 98.19 149 LYS B O 1
ATOM 3490 N N . LEU B 1 150 ? 13.57 27.422 5.379 1 98.44 150 LEU B N 1
ATOM 3491 C CA . LEU B 1 150 ? 12.336 28.031 4.895 1 98.44 150 LEU B CA 1
ATOM 3492 C C . LEU B 1 150 ? 11.984 29.281 5.699 1 98.44 150 LEU B C 1
ATOM 3494 O O . LEU B 1 150 ? 11.516 30.266 5.137 1 98.44 150 LEU B O 1
ATOM 3498 N N . GLY B 1 151 ? 12.164 29.188 7.008 1 98.31 151 GLY B N 1
ATOM 3499 C CA . GLY B 1 151 ? 11.969 30.359 7.859 1 98.31 151 GLY B CA 1
ATOM 3500 C C . GLY B 1 151 ? 12.789 31.562 7.43 1 98.31 151 GLY B C 1
ATOM 3501 O O . GLY B 1 151 ? 12.273 32.688 7.379 1 98.31 151 GLY B O 1
ATOM 3502 N N . ALA B 1 152 ? 14 31.266 7.086 1 98.31 152 ALA B N 1
ATOM 3503 C CA . ALA B 1 152 ? 14.883 32.344 6.668 1 98.31 152 ALA B CA 1
ATOM 3504 C C . ALA B 1 152 ? 14.469 32.906 5.312 1 98.31 152 ALA B C 1
ATOM 3506 O O . ALA B 1 152 ? 14.594 34.125 5.059 1 98.31 152 ALA B O 1
ATOM 3507 N N . LEU B 1 153 ? 14 32.094 4.512 1 98.56 153 LEU B N 1
ATOM 3508 C CA . LEU B 1 153 ? 13.586 32.469 3.164 1 98.56 153 LEU B CA 1
ATOM 3509 C C . LEU B 1 153 ? 12.336 33.344 3.201 1 98.56 153 LEU B C 1
ATOM 3511 O O . LEU B 1 153 ? 12.156 34.219 2.352 1 98.56 153 LEU B O 1
ATOM 3515 N N . SER B 1 154 ? 11.461 33.156 4.176 1 98.5 154 SER B N 1
ATOM 3516 C CA . SER B 1 154 ? 10.156 33.812 4.262 1 98.5 154 SER B CA 1
ATOM 3517 C C . SER B 1 154 ? 10.289 35.312 4.332 1 98.5 154 SER B C 1
ATOM 3519 O O . SER B 1 154 ? 9.812 36.031 3.441 1 98.5 154 SER B O 1
ATOM 3521 N N . PRO B 1 155 ? 11 35.844 5.332 1 97.69 155 PRO B N 1
ATOM 3522 C CA . PRO B 1 155 ? 11.148 37.312 5.371 1 97.69 155 PRO B CA 1
ATOM 3523 C C . PRO B 1 155 ? 12 37.844 4.223 1 97.69 155 PRO B C 1
ATOM 3525 O O . PRO B 1 155 ? 11.797 39 3.781 1 97.69 155 PRO B O 1
ATOM 3528 N N . LYS B 1 156 ? 12.938 37 3.732 1 97.81 156 LYS B N 1
ATOM 3529 C CA . LYS B 1 156 ? 13.781 37.438 2.621 1 97.81 156 LYS B CA 1
ATOM 3530 C C . LYS B 1 156 ? 12.953 37.688 1.364 1 97.81 156 LYS B C 1
ATOM 3532 O O . LYS B 1 156 ? 13.148 38.688 0.68 1 97.81 156 LYS B O 1
ATOM 3537 N N . ASN B 1 157 ? 12.008 36.812 1.088 1 98.25 157 ASN B N 1
ATOM 3538 C CA . ASN B 1 157 ? 11.211 36.875 -0.133 1 98.25 157 ASN B CA 1
ATOM 3539 C C . ASN B 1 157 ? 9.852 37.531 0.127 1 98.25 157 ASN B C 1
ATOM 3541 O O . ASN B 1 157 ? 9.156 37.906 -0.812 1 98.25 157 ASN B O 1
ATOM 3545 N N . GLY B 1 158 ? 9.492 37.562 1.393 1 98.38 158 GLY B N 1
ATOM 3546 C CA . GLY B 1 158 ? 8.305 38.312 1.782 1 98.38 158 GLY B CA 1
ATOM 3547 C C . GLY B 1 158 ? 7.066 37.469 1.914 1 98.38 158 GLY B C 1
ATOM 3548 O O . GLY B 1 158 ? 5.988 37.969 2.24 1 98.38 158 GLY B O 1
ATOM 3549 N N . PHE B 1 159 ? 7.16 36.156 1.636 1 98.62 159 PHE B N 1
ATOM 3550 C CA . PHE B 1 159 ? 5.961 35.344 1.739 1 98.62 159 PHE B CA 1
ATOM 3551 C C . PHE B 1 159 ? 5.645 35.031 3.195 1 98.62 159 PHE B C 1
ATOM 3553 O O . PHE B 1 159 ? 6.508 35.156 4.066 1 98.62 159 PHE B O 1
ATOM 3560 N N . GLN B 1 160 ? 4.383 34.656 3.514 1 98.75 160 GLN B N 1
ATOM 3561 C CA . GLN B 1 160 ? 3.928 34.281 4.855 1 98.75 160 GLN B CA 1
ATOM 3562 C C . GLN B 1 160 ? 4.098 32.781 5.113 1 98.75 160 GLN B C 1
ATOM 3564 O O . GLN B 1 160 ? 3.676 31.969 4.301 1 98.75 160 GLN B O 1
ATOM 3569 N N . LEU B 1 161 ? 4.727 32.5 6.211 1 98.81 161 LEU B N 1
ATOM 3570 C CA . LEU B 1 161 ? 5.027 31.109 6.555 1 98.81 161 LEU B CA 1
ATOM 3571 C C . LEU B 1 161 ? 4.07 30.594 7.621 1 98.81 161 LEU B C 1
ATOM 3573 O O . LEU B 1 161 ? 3.816 31.281 8.617 1 98.81 161 LEU B O 1
ATOM 3577 N N . ILE B 1 162 ? 3.439 29.453 7.379 1 98.94 162 ILE B N 1
ATOM 3578 C CA . ILE B 1 162 ? 2.631 28.719 8.344 1 98.94 162 ILE B CA 1
ATOM 3579 C C . ILE B 1 162 ? 3.33 27.406 8.703 1 98.94 162 ILE B C 1
ATOM 3581 O O . ILE B 1 162 ? 3.77 26.672 7.824 1 98.94 162 ILE B O 1
ATOM 3585 N N . ILE B 1 163 ? 3.436 27.109 10.008 1 98.62 163 ILE B N 1
ATOM 3586 C CA . ILE B 1 163 ? 4.18 25.938 10.461 1 98.62 163 ILE B CA 1
ATOM 3587 C C . ILE B 1 163 ? 3.27 25.031 11.289 1 98.62 163 ILE B C 1
ATOM 3589 O O . ILE B 1 163 ? 2.717 25.469 12.305 1 98.62 163 ILE B O 1
ATOM 3593 N N . ASP B 1 164 ? 3.088 23.859 10.875 1 97.94 164 ASP B N 1
ATOM 3594 C CA . ASP B 1 164 ? 2.457 22.766 11.625 1 97.94 164 ASP B CA 1
ATOM 3595 C C . ASP B 1 164 ? 3.346 21.531 11.641 1 97.94 164 ASP B C 1
ATOM 3597 O O . ASP B 1 164 ? 3.17 20.625 10.828 1 97.94 164 ASP B O 1
ATOM 3601 N N . SER B 1 165 ? 4.285 21.484 12.492 1 94.75 165 SER B N 1
ATOM 3602 C CA . SER B 1 165 ? 5.27 20.422 12.602 1 94.75 165 SER B CA 1
ATOM 3603 C C . SER B 1 165 ? 5.625 20.141 14.062 1 94.75 165 SER B C 1
ATOM 3605 O O . SER B 1 165 ? 5.645 21.062 14.883 1 94.75 165 SER B O 1
ATOM 3607 N N . ALA B 1 166 ? 5.977 18.938 14.344 1 92 166 ALA B N 1
ATOM 3608 C CA . ALA B 1 166 ? 6.293 18.531 15.719 1 92 166 ALA B CA 1
ATOM 3609 C C . ALA B 1 166 ? 7.781 18.703 16 1 92 166 ALA B C 1
ATOM 3611 O O . ALA B 1 166 ? 8.234 18.469 17.125 1 92 166 ALA B O 1
ATOM 3612 N N . TYR B 1 167 ? 8.531 19.094 15.016 1 93.25 167 TYR B N 1
ATOM 3613 C CA . TYR B 1 167 ? 9.977 19.203 15.195 1 93.25 167 TYR B CA 1
ATOM 3614 C C . TYR B 1 167 ? 10.32 20.344 16.141 1 93.25 167 TYR B C 1
ATOM 3616 O O . TYR B 1 167 ? 9.703 21.406 16.094 1 93.25 167 TYR B O 1
ATOM 3624 N N . PRO B 1 168 ? 11.406 20.156 16.891 1 92.12 168 PRO B N 1
ATOM 3625 C CA . PRO B 1 168 ? 11.867 21.234 17.766 1 92.12 168 PRO B CA 1
ATOM 3626 C C . PRO B 1 168 ? 12.273 22.484 16.984 1 92.12 168 PRO B C 1
ATOM 3628 O O . PRO B 1 168 ? 12.188 23.594 17.5 1 92.12 168 PRO B O 1
ATOM 3631 N N . GLU B 1 169 ? 12.672 22.312 15.797 1 95 169 GLU B N 1
ATOM 3632 C CA . GLU B 1 169 ? 13.078 23.406 14.93 1 95 169 GLU B CA 1
ATOM 3633 C C . GLU B 1 169 ? 11.93 24.375 14.695 1 95 169 GLU B C 1
ATOM 3635 O O . GLU B 1 169 ? 12.148 25.516 14.281 1 95 169 GLU B O 1
ATOM 3640 N N . ALA B 1 170 ? 10.719 23.938 14.984 1 95.81 170 ALA B N 1
ATOM 3641 C CA . ALA B 1 170 ? 9.57 24.828 14.867 1 95.81 170 ALA B CA 1
ATOM 3642 C C . ALA B 1 170 ? 9.688 26 15.836 1 95.81 170 ALA B C 1
ATOM 3644 O O . ALA B 1 170 ? 9.273 27.125 15.516 1 95.81 170 ALA B O 1
ATOM 3645 N N . VAL B 1 171 ? 10.25 25.75 16.984 1 95.69 171 VAL B N 1
ATOM 3646 C CA . VAL B 1 171 ? 10.422 26.797 17.984 1 95.69 171 VAL B CA 1
ATOM 3647 C C . VAL B 1 171 ? 11.445 27.828 17.5 1 95.69 171 VAL B C 1
ATOM 3649 O O . VAL B 1 171 ? 11.211 29.031 17.562 1 95.69 171 VAL B O 1
ATOM 3652 N N . GLU B 1 172 ? 12.555 27.297 17.016 1 96.81 172 GLU B N 1
ATOM 3653 C CA . GLU B 1 172 ? 13.578 28.188 16.484 1 96.81 172 GLU B CA 1
ATOM 3654 C C . GLU B 1 172 ? 13.047 29.016 15.312 1 96.81 172 GLU B C 1
ATOM 3656 O O . GLU B 1 172 ? 13.453 30.156 15.117 1 96.81 172 GLU B O 1
ATOM 3661 N N . ALA B 1 173 ? 12.172 28.469 14.602 1 97.88 173 ALA B N 1
ATOM 3662 C CA . ALA B 1 173 ? 11.609 29.109 13.414 1 97.88 173 ALA B CA 1
ATOM 3663 C C . ALA B 1 173 ? 10.719 30.281 13.797 1 97.88 173 ALA B C 1
ATOM 3665 O O . ALA B 1 173 ? 10.398 31.125 12.961 1 97.88 173 ALA B O 1
ATOM 3666 N N . LEU B 1 174 ? 10.273 30.359 15.062 1 98.06 174 LEU B N 1
ATOM 3667 C CA . LEU B 1 174 ? 9.438 31.469 15.523 1 98.06 174 LEU B CA 1
ATOM 3668 C C . LEU B 1 174 ? 10.141 32.812 15.312 1 98.06 174 LEU B C 1
ATOM 3670 O O . LEU B 1 174 ? 9.484 33.812 15.07 1 98.06 174 LEU B O 1
ATOM 3674 N N . ALA B 1 175 ? 11.43 32.719 15.383 1 97.75 175 ALA B N 1
ATOM 3675 C CA . ALA B 1 175 ? 12.219 33.938 15.25 1 97.75 175 ALA B CA 1
ATOM 3676 C C . ALA B 1 175 ? 12.016 34.594 13.875 1 97.75 175 ALA B C 1
ATOM 3678 O O . ALA B 1 175 ? 12.273 35.781 13.695 1 97.75 175 ALA B O 1
ATOM 3679 N N . TYR B 1 176 ? 11.531 33.844 12.922 1 98.44 176 TYR B N 1
ATOM 3680 C CA . TYR B 1 176 ? 11.336 34.344 11.562 1 98.44 176 TYR B CA 1
ATOM 3681 C C . TYR B 1 176 ? 9.922 34.875 11.375 1 98.44 176 TYR B C 1
ATOM 3683 O O . TYR B 1 176 ? 9.492 35.125 10.25 1 98.44 176 TYR B O 1
ATOM 3691 N N . LYS B 1 177 ? 9.172 34.938 12.43 1 98.44 177 LYS B N 1
ATOM 3692 C CA . LYS B 1 177 ? 7.863 35.594 12.523 1 98.44 177 LYS B CA 1
ATOM 3693 C C . LYS B 1 177 ? 6.852 34.938 11.594 1 98.44 177 LYS B C 1
ATOM 3695 O O . LYS B 1 177 ? 6.195 35.594 10.797 1 98.44 177 LYS B O 1
ATOM 3700 N N . PRO B 1 178 ? 6.73 33.594 11.742 1 98.81 178 PRO B N 1
ATOM 3701 C CA . PRO B 1 178 ? 5.695 32.938 10.938 1 98.81 178 PRO B CA 1
ATOM 3702 C C . PRO B 1 178 ? 4.309 33.562 11.148 1 98.81 178 PRO B C 1
ATOM 3704 O O . PRO B 1 178 ? 4.004 34.031 12.242 1 98.81 178 PRO B O 1
ATOM 3707 N N . LEU B 1 179 ? 3.525 33.5 10.062 1 98.81 179 LEU B N 1
ATOM 3708 C CA . LEU B 1 179 ? 2.164 34 10.125 1 98.81 179 LEU B CA 1
ATOM 3709 C C . LEU B 1 179 ? 1.338 33.25 11.156 1 98.81 179 LEU B C 1
ATOM 3711 O O . LEU B 1 179 ? 0.543 33.844 11.891 1 98.81 179 LEU B O 1
ATOM 3715 N N . LEU B 1 180 ? 1.504 31.953 11.172 1 98.81 180 LEU B N 1
ATOM 3716 C CA . LEU B 1 180 ? 0.723 31.078 12.047 1 98.81 180 LEU B CA 1
ATOM 3717 C C . LEU B 1 180 ? 1.498 29.812 12.391 1 98.81 180 LEU B C 1
ATOM 3719 O O . LEU B 1 180 ? 2.148 29.219 11.531 1 98.81 180 LEU B O 1
ATOM 3723 N N . VAL B 1 181 ? 1.469 29.406 13.648 1 98.69 181 VAL B N 1
ATOM 3724 C CA . VAL B 1 181 ? 1.946 28.094 14.086 1 98.69 181 VAL B CA 1
ATOM 3725 C C . VAL B 1 181 ? 0.799 27.312 14.719 1 98.69 181 VAL B C 1
ATOM 3727 O O . VAL B 1 181 ? -0.08 27.891 15.359 1 98.69 181 VAL B O 1
ATOM 3730 N N . LYS B 1 182 ? 0.813 26 14.492 1 98.5 182 LYS B N 1
ATOM 3731 C CA . LYS B 1 182 ? -0.318 25.188 14.945 1 98.5 182 LYS B CA 1
ATOM 3732 C C . LYS B 1 182 ? 0.152 24 15.781 1 98.5 182 LYS B C 1
ATOM 3734 O O . LYS B 1 182 ? -0.051 22.844 15.391 1 98.5 182 LYS B O 1
ATOM 3739 N N . PRO B 1 183 ? 0.586 24.109 17.031 1 97.5 183 PRO B N 1
ATOM 3740 C CA . PRO B 1 183 ? 0.909 23 17.922 1 97.5 183 PRO B CA 1
ATOM 3741 C C . PRO B 1 183 ? -0.326 22.406 18.578 1 97.5 183 PRO B C 1
ATOM 3743 O O . PRO B 1 183 ? -1.396 23.016 18.578 1 97.5 183 PRO B O 1
ATOM 3746 N N . ASN B 1 184 ? -0.143 21.203 19.047 1 96 184 ASN B N 1
ATOM 3747 C CA . ASN B 1 184 ? -1.071 20.719 20.062 1 96 184 ASN B CA 1
ATOM 3748 C C . ASN B 1 184 ? -0.549 20.984 21.484 1 96 184 ASN B C 1
ATOM 3750 O O . ASN B 1 184 ? 0.509 21.594 21.641 1 96 184 ASN B O 1
ATOM 3754 N N . ASP B 1 185 ? -1.329 20.578 22.469 1 96.31 185 ASP B N 1
ATOM 3755 C CA . ASP B 1 185 ? -0.969 20.891 23.844 1 96.31 185 ASP B CA 1
ATOM 3756 C C . ASP B 1 185 ? 0.364 20.25 24.219 1 96.31 185 ASP B C 1
ATOM 3758 O O . ASP B 1 185 ? 1.227 20.906 24.812 1 96.31 185 ASP B O 1
ATOM 3762 N N . VAL B 1 186 ? 0.638 19.062 23.781 1 94.69 186 VAL B N 1
ATOM 3763 C CA . VAL B 1 186 ? 1.867 18.359 24.125 1 94.69 186 VAL B CA 1
ATOM 3764 C C . VAL B 1 186 ? 3.057 19.031 23.438 1 94.69 186 VAL B C 1
ATOM 3766 O O . VAL B 1 186 ? 4.105 19.234 24.062 1 94.69 186 VAL B O 1
ATOM 3769 N N . GLU B 1 187 ? 2.889 19.344 22.188 1 95.19 187 GLU B N 1
ATOM 3770 C CA . GLU B 1 187 ? 3.939 20.016 21.438 1 95.19 187 GLU B CA 1
ATOM 3771 C C . GLU B 1 187 ? 4.281 21.359 22.062 1 95.19 187 GLU B C 1
ATOM 3773 O O . GLU B 1 187 ? 5.457 21.703 22.219 1 95.19 187 GLU B O 1
ATOM 3778 N N . LEU B 1 188 ? 3.264 22.078 22.406 1 96.5 188 LEU B N 1
ATOM 3779 C CA . LEU B 1 188 ? 3.477 23.406 23 1 96.5 188 LEU B CA 1
ATOM 3780 C C . LEU B 1 188 ? 4.195 23.297 24.328 1 96.5 188 LEU B C 1
ATOM 3782 O O . LEU B 1 188 ? 5.094 24.078 24.625 1 96.5 188 LEU B O 1
ATOM 3786 N N . MET B 1 189 ? 3.805 22.297 25.156 1 96.62 189 MET B N 1
ATOM 3787 C CA . MET B 1 189 ? 4.504 22.031 26.406 1 96.62 189 MET B CA 1
ATOM 3788 C C . MET B 1 189 ? 5.969 21.719 26.156 1 96.62 189 MET B C 1
ATOM 3790 O O . MET B 1 189 ? 6.852 22.234 26.844 1 96.62 189 MET B O 1
ATOM 3794 N N . ASN B 1 190 ? 6.227 20.969 25.156 1 95.44 190 ASN B N 1
ATOM 3795 C CA . ASN B 1 190 ? 7.586 20.547 24.812 1 95.44 190 ASN B CA 1
ATOM 3796 C C . ASN B 1 190 ? 8.406 21.719 24.281 1 95.44 190 ASN B C 1
ATOM 3798 O O . ASN B 1 190 ? 9.609 21.812 24.547 1 95.44 190 ASN B O 1
ATOM 3802 N N . TRP B 1 191 ? 7.738 22.578 23.484 1 94.38 191 TRP B N 1
ATOM 3803 C CA . TRP B 1 191 ? 8.414 23.734 22.906 1 94.38 191 TRP B CA 1
ATOM 3804 C C . TRP B 1 191 ? 9.125 24.547 23.984 1 94.38 191 TRP B C 1
ATOM 3806 O O . TRP B 1 191 ? 10.211 25.078 23.766 1 94.38 191 TRP B O 1
ATOM 3816 N N . PHE B 1 192 ? 8.539 24.594 25.141 1 94.81 192 PHE B N 1
ATOM 3817 C CA . PHE B 1 192 ? 9.078 25.484 26.156 1 94.81 192 PHE B CA 1
ATOM 3818 C C . PHE B 1 192 ? 9.461 24.703 27.406 1 94.81 192 PHE B C 1
ATOM 3820 O O . PHE B 1 192 ? 9.5 25.266 28.516 1 94.81 192 PHE B O 1
ATOM 3827 N N . HIS B 1 193 ? 9.625 23.375 27.281 1 95.06 193 HIS B N 1
ATOM 3828 C CA . HIS B 1 193 ? 10.086 22.484 28.344 1 95.06 193 HIS B CA 1
ATOM 3829 C C . HIS B 1 193 ? 9.219 22.609 29.594 1 95.06 193 HIS B C 1
ATOM 3831 O O . HIS B 1 193 ? 9.734 22.688 30.703 1 95.06 193 HIS B O 1
ATOM 3837 N N . GLN B 1 194 ? 7.965 22.844 29.312 1 93.62 194 GLN B N 1
ATOM 3838 C CA . GLN B 1 194 ? 7 22.938 30.391 1 93.62 194 GLN B CA 1
ATOM 3839 C C . GLN B 1 194 ? 6.57 21.547 30.875 1 93.62 194 GLN B C 1
ATOM 3841 O O . GLN B 1 194 ? 6.297 20.672 30.062 1 93.62 194 GLN B O 1
ATOM 3846 N N . THR B 1 195 ? 6.594 21.375 32.219 1 93.75 195 THR B N 1
ATOM 3847 C CA . THR B 1 195 ? 6.141 20.125 32.812 1 93.75 195 THR B CA 1
ATOM 3848 C C . THR B 1 195 ? 4.793 20.312 33.5 1 93.75 195 THR B C 1
ATOM 3850 O O . THR B 1 195 ? 4.355 21.438 33.719 1 93.75 195 THR B O 1
ATOM 3853 N N . GLY B 1 196 ? 4.133 19.266 33.781 1 91.38 196 GLY B N 1
ATOM 3854 C CA . GLY B 1 196 ? 2.871 19.344 34.5 1 91.38 196 GLY B CA 1
ATOM 3855 C C . GLY B 1 196 ? 1.661 19.188 33.594 1 91.38 196 GLY B C 1
ATOM 3856 O O . GLY B 1 196 ? 1.742 18.531 32.562 1 91.38 196 GLY B O 1
ATOM 3857 N N . GLU B 1 197 ? 0.598 19.734 34.094 1 92.31 197 GLU B N 1
ATOM 3858 C CA . GLU B 1 197 ? -0.665 19.578 33.375 1 92.31 197 GLU B CA 1
ATOM 3859 C C . GLU B 1 197 ? -0.811 20.625 32.281 1 92.31 197 GLU B C 1
ATOM 3861 O O . GLU B 1 197 ? -0.421 21.781 32.469 1 92.31 197 GLU B O 1
ATOM 3866 N N . ALA B 1 198 ? -1.376 20.297 31.219 1 92.94 198 ALA B N 1
ATOM 3867 C CA . ALA B 1 198 ? -1.655 21.188 30.094 1 92.94 198 ALA B CA 1
ATOM 3868 C C . ALA B 1 198 ? -3.039 21.828 30.234 1 92.94 198 ALA B C 1
ATOM 3870 O O . ALA B 1 198 ? -3.891 21.656 29.359 1 92.94 198 ALA B O 1
ATOM 3871 N N . ASP B 1 199 ? -3.227 22.547 31.281 1 94.81 199 ASP B N 1
ATOM 3872 C CA . ASP B 1 199 ? -4.516 23.219 31.453 1 94.81 199 ASP B CA 1
ATOM 3873 C C . ASP B 1 199 ? -4.582 24.5 30.641 1 94.81 199 ASP B C 1
ATOM 3875 O O . ASP B 1 199 ? -3.59 24.906 30.031 1 94.81 199 ASP B O 1
ATOM 3879 N N . LEU B 1 200 ? -5.754 25.125 30.656 1 95.88 200 LEU B N 1
ATOM 3880 C CA . LEU B 1 200 ? -6 26.281 29.797 1 95.88 200 LEU B CA 1
ATOM 3881 C C . LEU B 1 200 ? -5.082 27.438 30.156 1 95.88 200 LEU B C 1
ATOM 3883 O O . LEU B 1 200 ? -4.555 28.109 29.266 1 95.88 200 LEU B O 1
ATOM 3887 N N . THR B 1 201 ? -4.938 27.734 31.406 1 95.44 201 THR B N 1
ATOM 3888 C CA . THR B 1 201 ? -4.074 28.812 31.844 1 95.44 201 THR B CA 1
ATOM 3889 C C . THR B 1 201 ? -2.645 28.609 31.359 1 95.44 201 THR B C 1
ATOM 3891 O O . THR B 1 201 ? -2.01 29.547 30.875 1 95.44 201 THR B O 1
ATOM 3894 N N . THR B 1 202 ? -2.162 27.391 31.516 1 96.88 202 THR B N 1
ATOM 3895 C CA . THR B 1 202 ? -0.827 27.062 31.031 1 96.88 202 THR B CA 1
ATOM 3896 C C . THR B 1 202 ? -0.731 27.25 29.516 1 96.88 202 THR B C 1
ATOM 3898 O O . THR B 1 202 ? 0.25 27.797 29.016 1 96.88 202 THR B O 1
ATOM 3901 N N . MET B 1 203 ? -1.705 26.812 28.75 1 97.5 203 MET B N 1
ATOM 3902 C CA . MET B 1 203 ? -1.718 26.922 27.297 1 97.5 203 MET B CA 1
ATOM 3903 C C . MET B 1 203 ? -1.68 28.391 26.875 1 97.5 203 MET B C 1
ATOM 3905 O O . MET B 1 203 ? -0.968 28.75 25.938 1 97.5 203 MET B O 1
ATOM 3909 N N . ILE B 1 204 ? -2.443 29.219 27.578 1 97.12 204 ILE B N 1
ATOM 3910 C CA . ILE B 1 204 ? -2.477 30.641 27.266 1 97.12 204 ILE B CA 1
ATOM 3911 C C . ILE B 1 204 ? -1.108 31.266 27.531 1 97.12 204 ILE B C 1
ATOM 3913 O O . ILE B 1 204 ? -0.591 32.031 26.719 1 97.12 204 ILE B O 1
ATOM 3917 N N . THR B 1 205 ? -0.513 30.875 28.625 1 97 205 THR B N 1
ATOM 3918 C CA . THR B 1 205 ? 0.805 31.391 28.984 1 97 205 THR B CA 1
ATOM 3919 C C . THR B 1 205 ? 1.841 31 27.938 1 97 205 THR B C 1
ATOM 3921 O O . THR B 1 205 ? 2.615 31.844 27.484 1 97 205 THR B O 1
ATOM 3924 N N . LEU B 1 206 ? 1.824 29.719 27.609 1 97.62 206 LEU B N 1
ATOM 3925 C CA . LEU B 1 206 ? 2.785 29.234 26.641 1 97.62 206 LEU B CA 1
ATOM 3926 C C . LEU B 1 206 ? 2.506 29.828 25.25 1 97.62 206 LEU B C 1
ATOM 3928 O O . LEU B 1 206 ? 3.434 30.078 24.484 1 97.62 206 LEU B O 1
ATOM 3932 N N . GLY B 1 207 ? 1.227 30.062 24.938 1 97.44 207 GLY B N 1
ATOM 3933 C CA . GLY B 1 207 ? 0.872 30.75 23.719 1 97.44 207 GLY B CA 1
ATOM 3934 C C . GLY B 1 207 ? 1.456 32.156 23.625 1 97.44 207 GLY B C 1
ATOM 3935 O O . GLY B 1 207 ? 1.96 32.562 22.578 1 97.44 207 GLY B O 1
ATOM 3936 N N . HIS B 1 208 ? 1.379 32.875 24.734 1 97.12 208 HIS B N 1
ATOM 3937 C CA . HIS B 1 208 ? 1.968 34.219 24.766 1 97.12 208 HIS B CA 1
ATOM 3938 C C . HIS B 1 208 ? 3.477 34.156 24.562 1 97.12 208 HIS B C 1
ATOM 3940 O O . HIS B 1 208 ? 4.051 35.031 23.906 1 97.12 208 HIS B O 1
ATOM 3946 N N . ARG B 1 209 ? 4.094 33.094 25.109 1 97.5 209 ARG B N 1
ATOM 3947 C CA . ARG B 1 209 ? 5.531 32.938 24.906 1 97.5 209 ARG B CA 1
ATOM 3948 C C . ARG B 1 209 ? 5.848 32.719 23.422 1 97.5 209 ARG B C 1
ATOM 3950 O O . ARG B 1 209 ? 6.859 33.219 22.922 1 97.5 209 ARG B O 1
ATOM 3957 N N . ALA B 1 210 ? 5.035 31.969 22.781 1 98.06 210 ALA B N 1
ATOM 3958 C CA . ALA B 1 210 ? 5.227 31.75 21.344 1 98.06 210 ALA B CA 1
ATOM 3959 C C . ALA B 1 210 ? 5.074 33.062 20.562 1 98.06 210 ALA B C 1
ATOM 3961 O O . ALA B 1 210 ? 5.828 33.312 19.625 1 98.06 210 ALA B O 1
ATOM 3962 N N . LEU B 1 211 ? 4.07 33.906 20.969 1 98.12 211 LEU B N 1
ATOM 3963 C CA . LEU B 1 211 ? 3.875 35.188 20.328 1 98.12 211 LEU B CA 1
ATOM 3964 C C . LEU B 1 211 ? 5.082 36.094 20.562 1 98.12 211 LEU B C 1
ATOM 3966 O O . LEU B 1 211 ? 5.555 36.781 19.641 1 98.12 211 LEU B O 1
ATOM 3970 N N . GLU B 1 212 ? 5.551 36.062 21.75 1 97.88 212 GLU B N 1
ATOM 3971 C CA . GLU B 1 212 ? 6.719 36.875 22.094 1 97.88 212 GLU B CA 1
ATOM 3972 C C . GLU B 1 212 ? 7.953 36.406 21.312 1 97.88 212 GLU B C 1
ATOM 3974 O O . GLU B 1 212 ? 8.805 37.219 20.969 1 97.88 212 GLU B O 1
ATOM 3979 N N . ALA B 1 213 ? 7.965 35.125 21.094 1 97.75 213 ALA B N 1
ATOM 3980 C CA . ALA B 1 213 ? 9.102 34.562 20.391 1 97.75 213 ALA B CA 1
ATOM 3981 C C . ALA B 1 213 ? 9.031 34.875 18.891 1 97.75 213 ALA B C 1
ATOM 3983 O O . ALA B 1 213 ? 10.008 34.656 18.172 1 97.75 213 ALA B O 1
ATOM 3984 N N . GLY B 1 214 ? 7.828 35.281 18.422 1 98.19 214 GLY B N 1
ATOM 3985 C CA . GLY B 1 214 ? 7.828 35.812 17.062 1 98.19 214 GLY B CA 1
ATOM 3986 C C . GLY B 1 214 ? 6.598 35.406 16.266 1 98.19 214 GLY B C 1
ATOM 3987 O O . GLY B 1 214 ? 6.305 35.969 15.227 1 98.19 214 GLY B O 1
ATOM 3988 N N . ALA B 1 215 ? 5.863 34.375 16.719 1 98.5 215 ALA B N 1
ATOM 3989 C CA . ALA B 1 215 ? 4.668 33.969 15.992 1 98.5 215 ALA B CA 1
ATOM 3990 C C . ALA B 1 215 ? 3.652 35.125 15.914 1 98.5 215 ALA B C 1
ATOM 3992 O O . ALA B 1 215 ? 3.414 35.812 16.906 1 98.5 215 ALA B O 1
ATOM 3993 N N . GLN B 1 216 ? 3.07 35.312 14.727 1 98.69 216 GLN B N 1
ATOM 3994 C CA . GLN B 1 216 ? 2.037 36.312 14.594 1 98.69 216 GLN B CA 1
ATOM 3995 C C . GLN B 1 216 ? 0.691 35.812 15.102 1 98.69 216 GLN B C 1
ATOM 3997 O O . GLN B 1 216 ? -0.107 36.562 15.641 1 98.69 216 GLN B O 1
ATOM 4002 N N . ASN B 1 217 ? 0.411 34.562 14.844 1 98.69 217 ASN B N 1
ATOM 4003 C CA . ASN B 1 217 ? -0.764 33.812 15.297 1 98.69 217 ASN B CA 1
ATOM 4004 C C . ASN B 1 217 ? -0.393 32.438 15.812 1 98.69 217 ASN B C 1
ATOM 4006 O O . ASN B 1 217 ? 0.549 31.812 15.312 1 98.69 217 ASN B O 1
ATOM 4010 N N . ILE B 1 218 ? -1.13 31.938 16.781 1 98.69 218 ILE B N 1
ATOM 4011 C CA . ILE B 1 218 ? -0.959 30.562 17.25 1 98.69 218 ILE B CA 1
ATOM 4012 C C . ILE B 1 218 ? -2.324 29.906 17.391 1 98.69 218 ILE B C 1
ATOM 4014 O O . ILE B 1 218 ? -3.262 30.5 17.922 1 98.69 218 ILE B O 1
ATOM 4018 N N . LEU B 1 219 ? -2.502 28.797 16.766 1 98.81 219 LEU B N 1
ATOM 4019 C CA . LEU B 1 219 ? -3.672 27.938 16.859 1 98.81 219 LEU B CA 1
ATOM 4020 C C . LEU B 1 219 ? -3.328 26.625 17.562 1 98.81 219 LEU B C 1
ATOM 4022 O O . LEU B 1 219 ? -2.619 25.781 17.016 1 98.81 219 LEU B O 1
ATOM 4026 N N . VAL B 1 220 ? -3.82 26.406 18.766 1 98.44 220 VAL B N 1
ATOM 4027 C CA . VAL B 1 220 ? -3.477 25.25 19.578 1 98.44 220 VAL B CA 1
ATOM 4028 C C . VAL B 1 220 ? -4.645 24.266 19.594 1 98.44 220 VAL B C 1
ATOM 4030 O O . VAL B 1 220 ? -5.754 24.609 20 1 98.44 220 VAL B O 1
ATOM 4033 N N . SER B 1 221 ? -4.406 23.109 19.109 1 97.56 221 SER B N 1
ATOM 4034 C CA . SER B 1 221 ? -5.414 22.062 19.234 1 97.56 221 SER B CA 1
ATOM 4035 C C . SER B 1 221 ? -5.379 21.422 20.609 1 97.56 221 SER B C 1
ATOM 4037 O O . SER B 1 221 ? -4.312 21.031 21.094 1 97.56 221 SER B O 1
ATOM 4039 N N . LEU B 1 222 ? -6.488 21.297 21.25 1 95.88 222 LEU B N 1
ATOM 4040 C CA . LEU B 1 222 ? -6.574 20.797 22.609 1 95.88 222 LEU B CA 1
ATOM 4041 C C . LEU B 1 222 ? -7.383 19.5 22.656 1 95.88 222 LEU B C 1
ATOM 4043 O O . LEU B 1 222 ? -8 19.188 23.672 1 95.88 222 LEU B O 1
ATOM 4047 N N . GLY B 1 223 ? -7.512 18.828 21.547 1 92.19 223 GLY B N 1
ATOM 4048 C CA . GLY B 1 223 ? -8.258 17.578 21.484 1 92.19 223 GLY B CA 1
ATOM 4049 C C . GLY B 1 223 ? -9.719 17.734 21.859 1 92.19 223 GLY B C 1
ATOM 4050 O O . GLY B 1 223 ? -10.422 18.594 21.312 1 92.19 223 GLY B O 1
ATOM 4051 N N . ALA B 1 224 ? -10.102 16.938 22.844 1 92.19 224 ALA B N 1
ATOM 4052 C CA . ALA B 1 224 ? -11.492 16.938 23.281 1 92.19 224 ALA B CA 1
ATOM 4053 C C . ALA B 1 224 ? -11.844 18.219 24.016 1 92.19 224 ALA B C 1
ATOM 4055 O O . ALA B 1 224 ? -13.016 18.516 24.234 1 92.19 224 ALA B O 1
ATOM 4056 N N . ALA B 1 225 ? -10.859 19.016 24.328 1 94.69 225 ALA B N 1
ATOM 4057 C CA . ALA B 1 225 ? -11.109 20.266 25.031 1 94.69 225 ALA B CA 1
ATOM 4058 C C . ALA B 1 225 ? -11.336 21.406 24.047 1 94.69 225 ALA B C 1
ATOM 4060 O O . ALA B 1 225 ? -11.727 22.516 24.453 1 94.69 225 ALA B O 1
ATOM 4061 N N . GLY B 1 226 ? -11.094 21.203 22.797 1 97.38 226 GLY B N 1
ATOM 4062 C CA . GLY B 1 226 ? -11.336 22.234 21.797 1 97.38 226 GLY B CA 1
ATOM 4063 C C . GLY B 1 226 ? -10.062 22.812 21.219 1 97.38 226 GLY B C 1
ATOM 4064 O O . GLY B 1 226 ? -9.195 22.078 20.734 1 97.38 226 GLY B O 1
ATOM 4065 N N . ALA B 1 227 ? -10.031 24.172 21.203 1 98.5 227 ALA B N 1
ATOM 4066 C CA . ALA B 1 227 ? -8.875 24.844 20.594 1 98.5 227 ALA B CA 1
ATOM 4067 C C . ALA B 1 227 ? -8.703 26.25 21.172 1 98.5 227 ALA B C 1
ATOM 4069 O O . ALA B 1 227 ? -9.641 26.812 21.734 1 98.5 227 ALA B O 1
ATOM 4070 N N . LEU B 1 228 ? -7.531 26.703 21.094 1 98.5 228 LEU B N 1
ATOM 4071 C CA . LEU B 1 228 ? -7.113 28.031 21.516 1 98.5 228 LEU B CA 1
ATOM 4072 C C . LEU B 1 228 ? -6.457 28.781 20.375 1 98.5 228 LEU B C 1
ATOM 4074 O O . LEU B 1 228 ? -5.602 28.234 19.672 1 98.5 228 LEU B O 1
ATOM 4078 N N . PHE B 1 229 ? -6.98 29.984 20.062 1 98.75 229 PHE B N 1
ATOM 4079 C CA . PHE B 1 229 ? -6.344 30.875 19.109 1 98.75 229 PHE B CA 1
ATOM 4080 C C . PHE B 1 229 ? -5.879 32.156 19.797 1 98.75 229 PHE B C 1
ATOM 4082 O O . PHE B 1 229 ? -6.602 32.719 20.625 1 98.75 229 PHE B O 1
ATOM 4089 N N . MET B 1 230 ? -4.648 32.531 19.469 1 98.5 230 MET B N 1
ATOM 4090 C CA . MET B 1 230 ? -4.133 33.781 20.031 1 98.5 230 MET B CA 1
ATOM 4091 C C . MET B 1 230 ? -3.355 34.594 19 1 98.5 230 MET B C 1
ATOM 4093 O O . MET B 1 230 ? -2.666 34 18.156 1 98.5 230 MET B O 1
ATOM 4097 N N . ASN B 1 231 ? -3.484 35.844 19.016 1 98.19 231 ASN B N 1
ATOM 4098 C CA . ASN B 1 231 ? -2.535 36.781 18.469 1 98.19 231 ASN B CA 1
ATOM 4099 C C . ASN B 1 231 ? -2.328 38 19.391 1 98.19 231 ASN B C 1
ATOM 4101 O O . ASN B 1 231 ? -2.668 37.938 20.578 1 98.19 231 ASN B O 1
ATOM 4105 N N . GLN B 1 232 ? -1.649 39 18.906 1 95.5 232 GLN B N 1
ATOM 4106 C CA . GLN B 1 232 ? -1.328 40.125 19.766 1 95.5 232 GLN B CA 1
ATOM 4107 C C . GLN B 1 232 ? -2.594 40.844 20.25 1 95.5 232 GLN B C 1
ATOM 4109 O O . GLN B 1 232 ? -2.59 41.5 21.281 1 95.5 232 GLN B O 1
ATOM 4114 N N . ASP B 1 233 ? -3.686 40.625 19.609 1 95.94 233 ASP B N 1
ATOM 4115 C CA . ASP B 1 233 ? -4.879 41.438 19.844 1 95.94 233 ASP B CA 1
ATOM 4116 C C . ASP B 1 233 ? -5.938 40.625 20.594 1 95.94 233 ASP B C 1
ATOM 4118 O O . ASP B 1 233 ? -6.758 41.219 21.312 1 95.94 233 ASP B O 1
ATOM 4122 N N . VAL B 1 234 ? -5.926 39.344 20.391 1 97.44 234 VAL B N 1
ATOM 4123 C CA . VAL B 1 234 ? -7.066 38.625 20.953 1 97.44 234 VAL B CA 1
ATOM 4124 C C . VAL B 1 234 ? -6.629 37.219 21.375 1 97.44 234 VAL B C 1
ATOM 4126 O O . VAL B 1 234 ? -5.656 36.688 20.844 1 97.44 234 VAL B O 1
ATOM 4129 N N . THR B 1 235 ? -7.238 36.688 22.375 1 98.31 235 THR B N 1
ATOM 4130 C CA . THR B 1 235 ? -7.207 35.281 22.812 1 98.31 235 THR B CA 1
ATOM 4131 C C . THR B 1 235 ? -8.609 34.688 22.781 1 98.31 235 THR B C 1
ATOM 4133 O O . THR B 1 235 ? -9.508 35.156 23.484 1 98.31 235 THR B O 1
ATOM 4136 N N . LEU B 1 236 ? -8.758 33.719 21.891 1 98.69 236 LEU B N 1
ATOM 4137 C CA . LEU B 1 236 ? -10.039 33.031 21.75 1 98.69 236 LEU B CA 1
ATOM 4138 C C . LEU B 1 236 ? -9.93 31.578 22.156 1 98.69 236 LEU B C 1
ATOM 4140 O O . LEU B 1 236 ? -8.93 30.906 21.859 1 98.69 236 LEU B O 1
ATOM 4144 N N . VAL B 1 237 ? -10.898 31.078 22.922 1 98.44 237 VAL B N 1
ATOM 4145 C CA . VAL B 1 237 ? -10.992 29.688 23.312 1 98.44 237 VAL B CA 1
ATOM 4146 C C . VAL B 1 237 ? -12.336 29.109 22.891 1 98.44 237 VAL B C 1
ATOM 4148 O O . VAL B 1 237 ? -13.375 29.75 23.062 1 98.44 237 VAL B O 1
ATOM 4151 N N . GLY B 1 238 ? -12.297 28 22.25 1 98.5 238 GLY B N 1
ATOM 4152 C CA . GLY B 1 238 ? -13.516 27.297 21.891 1 98.5 238 GLY B CA 1
ATOM 4153 C C . GLY B 1 238 ? -13.547 25.875 22.406 1 98.5 238 GLY B C 1
ATOM 4154 O O . GLY B 1 238 ? -12.539 25.172 22.375 1 98.5 238 GLY B O 1
ATOM 4155 N N . ASN B 1 239 ? -14.766 25.453 22.859 1 98.06 239 ASN B N 1
ATOM 4156 C CA . ASN B 1 239 ? -14.922 24.062 23.281 1 98.06 239 ASN B CA 1
ATOM 4157 C C . ASN B 1 239 ? -15.172 23.141 22.094 1 98.06 239 ASN B C 1
ATOM 4159 O O . ASN B 1 239 ? -15.656 23.578 21.062 1 98.06 239 ASN B O 1
ATOM 4163 N N . ALA B 1 240 ? -14.805 21.828 22.25 1 97.44 240 ALA B N 1
ATOM 4164 C CA . ALA B 1 240 ? -15.133 20.828 21.234 1 97.44 240 ALA B CA 1
ATOM 4165 C C . ALA B 1 240 ? -16.547 20.297 21.438 1 97.44 240 ALA B C 1
ATOM 4167 O O . ALA B 1 240 ? -17.031 20.172 22.562 1 97.44 240 ALA B O 1
ATOM 4168 N N . PRO B 1 241 ? -17.234 20 20.344 1 97.06 241 PRO B N 1
ATOM 4169 C CA . PRO B 1 241 ? -18.531 19.312 20.484 1 97.06 241 PRO B CA 1
ATOM 4170 C C . PRO B 1 241 ? -18.375 17.859 20.922 1 97.06 241 PRO B C 1
ATOM 4172 O O . PRO B 1 241 ? -17.281 17.312 20.891 1 97.06 241 PRO B O 1
ATOM 4175 N N . LYS B 1 242 ? -19.5 17.297 21.359 1 94.75 242 LYS B N 1
ATOM 4176 C CA . LYS B 1 242 ? -19.531 15.875 21.703 1 94.75 242 LYS B CA 1
ATOM 4177 C C . LYS B 1 242 ? -19.734 15.008 20.469 1 94.75 242 LYS B C 1
ATOM 4179 O O . LYS B 1 242 ? -20.734 15.164 19.75 1 94.75 242 LYS B O 1
ATOM 4184 N N . ILE B 1 243 ? -18.734 14.203 20.234 1 92.31 243 ILE B N 1
ATOM 4185 C CA . ILE B 1 243 ? -18.844 13.312 19.094 1 92.31 243 ILE B CA 1
ATOM 4186 C C . ILE B 1 243 ? -18.391 11.906 19.469 1 92.31 243 ILE B C 1
ATOM 4188 O O . ILE B 1 243 ? -17.703 11.727 20.469 1 92.31 243 ILE B O 1
ATOM 4192 N N . ALA B 1 244 ? -18.797 10.828 18.672 1 89.25 244 ALA B N 1
ATOM 4193 C CA . ALA B 1 244 ? -18.203 9.5 18.734 1 89.25 244 ALA B CA 1
ATOM 4194 C C . ALA B 1 244 ? -16.938 9.422 17.859 1 89.25 244 ALA B C 1
ATOM 4196 O O . ALA B 1 244 ? -17.031 9.375 16.641 1 89.25 244 ALA B O 1
ATOM 4197 N N . VAL B 1 245 ? -15.875 9.406 18.516 1 83.25 245 VAL B N 1
ATOM 4198 C CA . VAL B 1 245 ? -14.602 9.477 17.812 1 83.25 245 VAL B CA 1
ATOM 4199 C C . VAL B 1 245 ? -14.336 8.156 17.078 1 83.25 245 VAL B C 1
ATOM 4201 O O . VAL B 1 245 ? -14.43 7.082 17.688 1 83.25 245 VAL B O 1
ATOM 4204 N N . LEU B 1 246 ? -14.055 8.281 15.844 1 75.38 246 LEU B N 1
ATOM 4205 C CA . LEU B 1 246 ? -13.703 7.117 15.031 1 75.38 246 LEU B CA 1
ATOM 4206 C C . LEU B 1 246 ? -12.219 7.125 14.688 1 75.38 246 LEU B C 1
ATOM 4208 O O . LEU B 1 246 ? -11.555 6.09 14.773 1 75.38 246 LEU B O 1
ATOM 4212 N N . ASN B 1 247 ? -11.734 8.258 14.242 1 77.5 247 ASN B N 1
ATOM 4213 C CA . ASN B 1 247 ? -10.359 8.445 13.789 1 77.5 247 ASN B CA 1
ATOM 4214 C C . ASN B 1 247 ? -9.906 9.891 13.977 1 77.5 247 ASN B C 1
ATOM 4216 O O . ASN B 1 247 ? -10.508 10.812 13.43 1 77.5 247 ASN B O 1
ATOM 4220 N N . THR B 1 248 ? -8.812 9.992 14.648 1 77.69 248 THR B N 1
ATOM 4221 C CA . THR B 1 248 ? -8.391 11.367 14.898 1 77.69 248 THR B CA 1
ATOM 4222 C C . THR B 1 248 ? -7.434 11.844 13.812 1 77.69 248 THR B C 1
ATOM 4224 O O . THR B 1 248 ? -7.082 13.023 13.766 1 77.69 248 THR B O 1
ATOM 4227 N N . ALA B 1 249 ? -7.035 10.891 13.023 1 80.81 249 ALA B N 1
ATOM 4228 C CA . ALA B 1 249 ? -6.125 11.258 11.938 1 80.81 249 ALA B CA 1
ATOM 4229 C C . ALA B 1 249 ? -6.762 12.297 11.016 1 80.81 249 ALA B C 1
ATOM 4231 O O . ALA B 1 249 ? -7.914 12.148 10.609 1 80.81 249 ALA B O 1
ATOM 4232 N N . GLY B 1 250 ? -6.039 13.414 10.797 1 92 250 GLY B N 1
ATOM 4233 C CA . GLY B 1 250 ? -6.496 14.453 9.883 1 92 250 GLY B CA 1
ATOM 4234 C C . GLY B 1 250 ? -7.297 15.539 10.57 1 92 250 GLY B C 1
ATOM 4235 O O . GLY B 1 250 ? -7.523 16.609 9.992 1 92 250 GLY B O 1
ATOM 4236 N N . ALA B 1 251 ? -7.73 15.289 11.812 1 94.5 251 ALA B N 1
ATOM 4237 C CA . ALA B 1 251 ? -8.555 16.266 12.516 1 94.5 251 ALA B CA 1
ATOM 4238 C C . ALA B 1 251 ? -7.809 17.594 12.688 1 94.5 251 ALA B C 1
ATOM 4240 O O . ALA B 1 251 ? -8.367 18.656 12.422 1 94.5 251 ALA B O 1
ATOM 4241 N N . GLY B 1 252 ? -6.594 17.469 13.125 1 96.12 252 GLY B N 1
ATOM 4242 C CA . GLY B 1 252 ? -5.777 18.672 13.273 1 96.12 252 GLY B CA 1
ATOM 4243 C C . GLY B 1 252 ? -5.512 19.375 11.953 1 96.12 252 GLY B C 1
ATOM 4244 O O . GLY B 1 252 ? -5.523 20.609 11.891 1 96.12 252 GLY B O 1
ATOM 4245 N N . ASP B 1 253 ? -5.25 18.625 10.898 1 97.56 253 ASP B N 1
ATOM 4246 C CA . ASP B 1 253 ? -5.031 19.188 9.57 1 97.56 253 ASP B CA 1
ATOM 4247 C C . ASP B 1 253 ? -6.277 19.922 9.07 1 97.56 253 ASP B C 1
ATOM 4249 O O . ASP B 1 253 ? -6.176 20.984 8.453 1 97.56 253 ASP B O 1
ATOM 4253 N N . THR B 1 254 ? -7.395 19.281 9.352 1 98.06 254 THR B N 1
ATOM 4254 C CA . THR B 1 254 ? -8.672 19.875 8.969 1 98.06 254 THR B CA 1
ATOM 4255 C C . THR B 1 254 ? -8.898 21.203 9.703 1 98.06 254 THR B C 1
ATOM 4257 O O . THR B 1 254 ? -9.328 22.188 9.102 1 98.06 254 THR B O 1
ATOM 4260 N N . MET B 1 255 ? -8.609 21.156 10.969 1 98.38 255 MET B N 1
ATOM 4261 C CA . MET B 1 255 ? -8.727 22.375 11.75 1 98.38 255 MET B CA 1
ATOM 4262 C C . MET B 1 255 ? -7.844 23.484 11.172 1 98.38 255 MET B C 1
ATOM 4264 O O . MET B 1 255 ? -8.297 24.609 10.977 1 98.38 255 MET B O 1
ATOM 4268 N N . LEU B 1 256 ? -6.641 23.141 10.898 1 98.75 256 LEU B N 1
ATOM 4269 C CA . LEU B 1 256 ? -5.691 24.094 10.344 1 98.75 256 LEU B CA 1
ATOM 4270 C C . LEU B 1 256 ? -6.168 24.625 8.992 1 98.75 256 LEU B C 1
ATOM 4272 O O . LEU B 1 256 ? -6.219 25.828 8.773 1 98.75 256 LEU B O 1
ATOM 4276 N N . GLY B 1 257 ? -6.504 23.719 8.078 1 98.88 257 GLY B N 1
ATOM 4277 C CA . GLY B 1 257 ? -6.961 24.125 6.754 1 98.88 257 GLY B CA 1
ATOM 4278 C C . GLY B 1 257 ? -8.172 25.031 6.797 1 98.88 257 GLY B C 1
ATOM 4279 O O . GLY B 1 257 ? -8.234 26.031 6.07 1 98.88 257 GLY B O 1
ATOM 4280 N N . THR B 1 258 ? -9.117 24.703 7.633 1 98.81 258 THR B N 1
ATOM 4281 C CA . THR B 1 258 ? -10.328 25.5 7.773 1 98.81 258 THR B CA 1
ATOM 4282 C C . THR B 1 258 ? -10.016 26.875 8.336 1 98.81 258 THR B C 1
ATOM 4284 O O . THR B 1 258 ? -10.516 27.891 7.832 1 98.81 258 THR B O 1
ATOM 4287 N N . PHE B 1 259 ? -9.234 26.922 9.312 1 98.88 259 PHE B N 1
ATOM 4288 C CA . PHE B 1 259 ? -8.867 28.203 9.914 1 98.88 259 PHE B CA 1
ATOM 4289 C C . PHE B 1 259 ? -8.102 29.062 8.914 1 98.88 259 PHE B C 1
ATOM 4291 O O . PHE B 1 259 ? -8.375 30.266 8.789 1 98.88 259 PHE B O 1
ATOM 4298 N N . LEU B 1 260 ? -7.129 28.469 8.203 1 98.88 260 LEU B N 1
ATOM 4299 C CA . LEU B 1 260 ? -6.348 29.188 7.207 1 98.88 260 LEU B CA 1
ATOM 4300 C C . LEU B 1 260 ? -7.25 29.781 6.133 1 98.88 260 LEU B C 1
ATOM 4302 O O . LEU B 1 260 ? -7.023 30.906 5.684 1 98.88 260 LEU B O 1
ATOM 4306 N N . ALA B 1 261 ? -8.227 29.016 5.723 1 98.81 261 ALA B N 1
ATOM 4307 C CA . ALA B 1 261 ? -9.164 29.516 4.723 1 98.81 261 ALA B CA 1
ATOM 4308 C C . ALA B 1 261 ? -9.875 30.766 5.223 1 98.81 261 ALA B C 1
ATOM 4310 O O . ALA B 1 261 ? -9.953 31.781 4.508 1 98.81 261 ALA B O 1
ATOM 4311 N N . GLY B 1 262 ? -10.406 30.703 6.441 1 98.69 262 GLY B N 1
ATOM 4312 C CA . GLY B 1 262 ? -11.062 31.859 7.02 1 98.69 262 GLY B CA 1
ATOM 4313 C C . GLY B 1 262 ? -10.148 33.062 7.168 1 98.69 262 GLY B C 1
ATOM 4314 O O . GLY B 1 262 ? -10.539 34.188 6.883 1 98.69 262 GLY B O 1
ATOM 4315 N N . LEU B 1 263 ? -8.953 32.781 7.629 1 98.5 263 LEU B N 1
ATOM 4316 C CA . LEU B 1 263 ? -7.965 33.844 7.77 1 98.5 263 LEU B CA 1
ATOM 4317 C C . LEU B 1 263 ? -7.656 34.469 6.422 1 98.5 263 LEU B C 1
ATOM 4319 O O . LEU B 1 263 ? -7.605 35.688 6.305 1 98.5 263 LEU B O 1
ATOM 4323 N N . TYR B 1 264 ? -7.438 33.625 5.398 1 98.5 264 TYR B N 1
ATOM 4324 C CA . TYR B 1 264 ? -7.102 34.062 4.047 1 98.5 264 TYR B CA 1
ATOM 4325 C C . TYR B 1 264 ? -8.234 34.875 3.441 1 98.5 264 TYR B C 1
ATOM 4327 O O . TYR B 1 264 ? -7.984 35.844 2.693 1 98.5 264 TYR B O 1
ATOM 4335 N N . GLN B 1 265 ? -9.445 34.562 3.857 1 98.31 265 GLN B N 1
ATOM 4336 C CA . GLN B 1 265 ? -10.633 35.219 3.318 1 98.31 265 GLN B CA 1
ATOM 4337 C C . GLN B 1 265 ? -11.07 36.375 4.199 1 98.31 265 GLN B C 1
ATOM 4339 O O . GLN B 1 265 ? -12.102 37 3.945 1 98.31 265 GLN B O 1
ATOM 4344 N N . HIS B 1 266 ? -10.422 36.625 5.223 1 98 266 HIS B N 1
ATOM 4345 C CA . HIS B 1 266 ? -10.648 37.75 6.137 1 98 266 HIS B CA 1
ATOM 4346 C C . HIS B 1 266 ? -12 37.625 6.836 1 98 266 HIS B C 1
ATOM 4348 O O . HIS B 1 266 ? -12.711 38.594 7.004 1 98 266 HIS B O 1
ATOM 4354 N N . HIS B 1 267 ? -12.297 36.406 7.164 1 98.19 267 HIS B N 1
ATOM 4355 C CA . HIS B 1 267 ? -13.484 36.156 7.973 1 98.19 267 HIS B CA 1
ATOM 4356 C C . HIS B 1 267 ? -13.234 36.5 9.438 1 98.19 267 HIS B C 1
ATOM 4358 O O . HIS B 1 267 ? -12.086 36.656 9.852 1 98.19 267 HIS B O 1
ATOM 4364 N N . ASP B 1 268 ? -14.352 36.688 10.188 1 98.25 268 ASP B N 1
ATOM 4365 C CA . ASP B 1 268 ? -14.258 36.938 11.625 1 98.25 268 ASP B CA 1
ATOM 4366 C C . ASP B 1 268 ? -13.492 35.812 12.32 1 98.25 268 ASP B C 1
ATOM 4368 O O . ASP B 1 268 ? -13.758 34.625 12.078 1 98.25 268 ASP B O 1
ATOM 4372 N N . LEU B 1 269 ? -12.562 36.188 13.188 1 98.31 269 LEU B N 1
ATOM 4373 C CA . LEU B 1 269 ? -11.664 35.188 13.797 1 98.31 269 LEU B CA 1
ATOM 4374 C C . LEU B 1 269 ? -12.43 34.219 14.688 1 98.31 269 LEU B C 1
ATOM 4376 O O . LEU B 1 269 ? -12.125 33.031 14.711 1 98.31 269 LEU B O 1
ATOM 4380 N N . ALA B 1 270 ? -13.375 34.719 15.398 1 98.31 270 ALA B N 1
ATOM 4381 C CA . ALA B 1 270 ? -14.156 33.875 16.281 1 98.31 270 ALA B CA 1
ATOM 4382 C C . ALA B 1 270 ? -14.969 32.844 15.492 1 98.31 270 ALA B C 1
ATOM 4384 O O . ALA B 1 270 ? -15.008 31.656 15.836 1 98.31 270 ALA B O 1
ATOM 4385 N N . GLU B 1 271 ? -15.609 33.312 14.461 1 98.06 271 GLU B N 1
ATOM 4386 C CA . GLU B 1 271 ? -16.391 32.438 13.594 1 98.06 271 GLU B CA 1
ATOM 4387 C C . GLU B 1 271 ? -15.492 31.438 12.891 1 98.06 271 GLU B C 1
ATOM 4389 O O . GLU B 1 271 ? -15.883 30.281 12.688 1 98.06 271 GLU B O 1
ATOM 4394 N N . THR B 1 272 ? -14.336 31.906 12.477 1 98.56 272 THR B N 1
ATOM 4395 C CA . THR B 1 272 ? -13.359 31.031 11.828 1 98.56 272 THR B CA 1
ATOM 4396 C C . THR B 1 272 ? -12.914 29.922 12.773 1 98.56 272 THR B C 1
ATOM 4398 O O . THR B 1 272 ? -12.859 28.75 12.383 1 98.56 272 THR B O 1
ATOM 4401 N N . LEU B 1 273 ? -12.617 30.266 14.023 1 98.81 273 LEU B N 1
ATOM 4402 C CA . LEU B 1 273 ? -12.211 29.281 15.008 1 98.81 273 LEU B CA 1
ATOM 4403 C C . LEU B 1 273 ? -13.336 28.281 15.273 1 98.81 273 LEU B C 1
ATOM 4405 O O . LEU B 1 273 ? -13.086 27.078 15.367 1 98.81 273 LEU B O 1
ATOM 4409 N N . LYS B 1 274 ? -14.508 28.812 15.352 1 98.62 274 LYS B N 1
ATOM 4410 C CA . LYS B 1 274 ? -15.68 27.969 15.594 1 98.62 274 LYS B CA 1
ATOM 4411 C C . LYS B 1 274 ? -15.828 26.922 14.5 1 98.62 274 LYS B C 1
ATOM 4413 O O . LYS B 1 274 ? -15.992 25.734 14.797 1 98.62 274 LYS B O 1
ATOM 4418 N N . LEU B 1 275 ? -15.766 27.375 13.312 1 98.5 275 LEU B N 1
ATOM 4419 C CA . LEU B 1 275 ? -15.906 26.469 12.18 1 98.5 275 LEU B CA 1
ATOM 4420 C C . LEU B 1 275 ? -14.75 25.469 12.133 1 98.5 275 LEU B C 1
ATOM 4422 O O . LEU B 1 275 ? -14.945 24.297 11.797 1 98.5 275 LEU B O 1
ATOM 4426 N N . ALA B 1 276 ? -13.539 25.906 12.383 1 98.75 276 ALA B N 1
ATOM 4427 C CA . ALA B 1 276 ? -12.359 25.047 12.383 1 98.75 276 ALA B CA 1
ATOM 4428 C C . ALA B 1 276 ? -12.5 23.922 13.391 1 98.75 276 ALA B C 1
ATOM 4430 O O . ALA B 1 276 ? -12.164 22.766 13.102 1 98.75 276 ALA B O 1
ATOM 4431 N N . ILE B 1 277 ? -13.008 24.234 14.586 1 98.38 277 ILE B N 1
ATOM 4432 C CA . ILE B 1 277 ? -13.219 23.234 15.625 1 98.38 277 ILE B CA 1
ATOM 4433 C C . ILE B 1 277 ? -14.273 22.234 15.164 1 98.38 277 ILE B C 1
ATOM 4435 O O . ILE B 1 277 ? -14.086 21.031 15.289 1 98.38 277 ILE B O 1
ATOM 4439 N N . ALA B 1 278 ? -15.336 22.766 14.594 1 98.19 278 ALA B N 1
ATOM 4440 C CA . ALA B 1 278 ? -16.406 21.891 14.102 1 98.19 278 ALA B CA 1
ATOM 4441 C C . ALA B 1 278 ? -15.891 20.953 13.008 1 98.19 278 ALA B C 1
ATOM 4443 O O . ALA B 1 278 ? -16.203 19.766 13.016 1 98.19 278 ALA B O 1
ATOM 4444 N N . ALA B 1 279 ? -15.172 21.531 12.109 1 98.06 279 ALA B N 1
ATOM 4445 C CA . ALA B 1 279 ? -14.641 20.766 10.992 1 98.06 279 ALA B CA 1
ATOM 4446 C C . ALA B 1 279 ? -13.68 19.688 11.477 1 98.06 279 ALA B C 1
ATOM 4448 O O . ALA B 1 279 ? -13.742 18.547 11.016 1 98.06 279 ALA B O 1
ATOM 4449 N N . GLY B 1 280 ? -12.742 20.062 12.344 1 97.56 280 GLY B N 1
ATOM 4450 C CA . GLY B 1 280 ? -11.852 19.062 12.93 1 97.56 280 GLY B CA 1
ATOM 4451 C C . GLY B 1 280 ? -12.586 17.938 13.625 1 97.56 280 GLY B C 1
ATOM 4452 O O . GLY B 1 280 ? -12.234 16.766 13.461 1 97.56 280 GLY B O 1
ATOM 4453 N N . SER B 1 281 ? -13.586 18.281 14.367 1 96.75 281 SER B N 1
ATOM 4454 C CA . SER B 1 281 ? -14.391 17.297 15.078 1 96.75 281 SER B CA 1
ATOM 4455 C C . SER B 1 281 ? -15.164 16.406 14.117 1 96.75 281 SER B C 1
ATOM 4457 O O . SER B 1 281 ? -15.297 15.203 14.344 1 96.75 281 SER B O 1
ATOM 4459 N N . ASP B 1 282 ? -15.672 17 1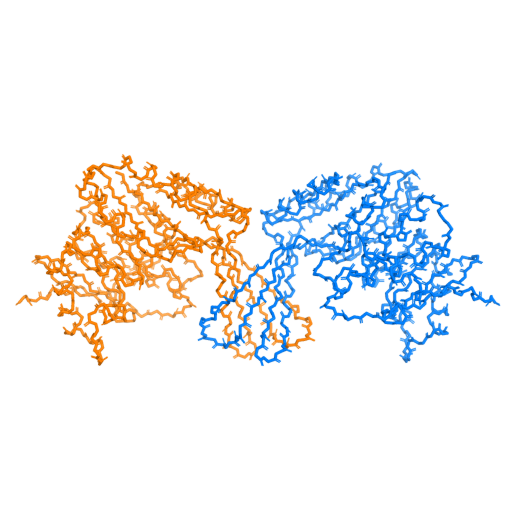3.086 1 96.38 282 ASP B N 1
ATOM 4460 C CA . ASP B 1 282 ? -16.391 16.234 12.062 1 96.38 282 ASP B CA 1
ATOM 4461 C C . ASP B 1 282 ? -15.461 15.211 11.406 1 96.38 282 ASP B C 1
ATOM 4463 O O . ASP B 1 282 ? -15.883 14.094 11.125 1 96.38 282 ASP B O 1
ATOM 4467 N N . THR B 1 283 ? -14.25 15.594 11.125 1 95.25 283 THR B N 1
ATOM 4468 C CA . THR B 1 283 ? -13.25 14.68 10.586 1 95.25 283 THR B CA 1
ATOM 4469 C C . THR B 1 283 ? -13 13.523 11.547 1 95.25 283 THR B C 1
ATOM 4471 O O . THR B 1 283 ? -12.875 12.367 11.117 1 95.25 283 THR B O 1
ATOM 4474 N N . ALA B 1 284 ? -13.008 13.75 12.82 1 92.31 284 ALA B N 1
ATOM 4475 C CA . ALA B 1 284 ? -12.68 12.75 13.836 1 92.31 284 ALA B CA 1
ATOM 4476 C C . ALA B 1 284 ? -13.766 11.68 13.914 1 92.31 284 ALA B C 1
ATOM 4478 O O . ALA B 1 284 ? -13.531 10.594 14.453 1 92.31 284 ALA B O 1
ATOM 4479 N N . ARG B 1 285 ? -14.906 11.969 13.438 1 91.31 285 ARG B N 1
ATOM 4480 C CA . ARG B 1 285 ? -15.984 10.984 13.523 1 91.31 285 ARG B CA 1
ATOM 4481 C C . ARG B 1 285 ? -16.203 10.305 12.18 1 91.31 285 ARG B C 1
ATOM 4483 O O . ARG B 1 285 ? -17.188 9.586 11.992 1 91.31 285 ARG B O 1
ATOM 4490 N N . GLN B 1 286 ? -15.312 10.617 11.219 1 87 286 GLN B N 1
ATOM 4491 C CA . GLN B 1 286 ? -15.391 10.055 9.875 1 87 286 GLN B CA 1
ATOM 4492 C C . GLN B 1 286 ? -14.125 9.289 9.523 1 87 286 GLN B C 1
ATOM 4494 O O . GLN B 1 286 ? -13.102 9.414 10.211 1 87 286 GLN B O 1
ATOM 4499 N N . ALA B 1 287 ? -14.211 8.5 8.438 1 78.56 287 ALA B N 1
ATOM 4500 C CA . ALA B 1 287 ? -13.078 7.707 7.973 1 78.56 287 ALA B CA 1
ATOM 4501 C C . ALA B 1 287 ? -12.047 8.578 7.27 1 78.56 287 ALA B C 1
ATOM 4503 O O . ALA B 1 287 ? -10.859 8.25 7.238 1 78.56 287 ALA B O 1
ATOM 4504 N N . TRP B 1 288 ? -12.531 9.688 6.77 1 83.88 288 TRP B N 1
ATOM 4505 C CA . TRP B 1 288 ? -11.688 10.625 6.031 1 83.88 288 TRP B CA 1
ATOM 4506 C C . TRP B 1 288 ? -11.984 12.062 6.441 1 83.88 288 TRP B C 1
ATOM 4508 O O . TRP B 1 288 ? -12.875 12.305 7.262 1 83.88 288 TRP B O 1
ATOM 4518 N N . ILE B 1 289 ? -11.211 12.969 5.887 1 92.5 289 ILE B N 1
ATOM 4519 C CA . ILE B 1 289 ? -11.391 14.375 6.234 1 92.5 289 ILE B CA 1
ATOM 4520 C C . ILE B 1 289 ? -12.781 14.836 5.797 1 92.5 289 ILE B C 1
ATOM 4522 O O . ILE B 1 289 ? -13.312 14.359 4.797 1 92.5 289 ILE B O 1
ATOM 4526 N N . THR B 1 290 ? -13.336 15.766 6.441 1 94.38 290 THR B N 1
ATOM 4527 C CA . THR B 1 290 ? -14.711 16.234 6.324 1 94.38 290 THR B CA 1
ATOM 4528 C C . THR B 1 290 ? -14.961 16.828 4.941 1 94.38 290 THR B C 1
ATOM 4530 O O . THR B 1 290 ? -14.055 17.406 4.328 1 94.38 290 THR B O 1
ATOM 4533 N N . ASP B 1 291 ? -16.172 16.734 4.52 1 94.56 291 ASP B N 1
ATOM 4534 C CA . ASP B 1 291 ? -16.656 17.5 3.377 1 94.56 291 ASP B CA 1
ATOM 4535 C C . ASP B 1 291 ? -17.562 18.641 3.83 1 94.56 291 ASP B C 1
ATOM 4537 O O . ASP B 1 291 ? -18.219 19.297 3.006 1 94.56 291 ASP B O 1
ATOM 4541 N N . PHE B 1 292 ? -17.734 18.844 5.094 1 96.12 292 PHE B N 1
ATOM 4542 C CA . PHE B 1 292 ? -18.438 19.938 5.75 1 96.12 292 PHE B CA 1
ATOM 4543 C C . PHE B 1 292 ? -19.953 19.734 5.672 1 96.12 292 PHE B C 1
ATOM 4545 O O . PHE B 1 292 ? -20.719 20.625 6.066 1 96.12 292 PHE B O 1
ATOM 4552 N N . SER B 1 293 ? -20.391 18.594 5.191 1 93.88 293 SER B N 1
ATOM 4553 C CA . SER B 1 293 ? -21.812 18.359 5.012 1 93.88 293 SER B CA 1
ATOM 4554 C C . SER B 1 293 ? -22.531 18.25 6.352 1 93.88 293 SER B C 1
ATOM 4556 O O . SER B 1 293 ? -23.719 18.531 6.453 1 93.88 293 SER B O 1
ATOM 4558 N N . ASN B 1 294 ? -21.828 17.922 7.379 1 90.88 294 ASN B N 1
ATOM 4559 C CA . ASN B 1 294 ? -22.469 17.656 8.664 1 90.88 294 ASN B CA 1
ATOM 4560 C C . ASN B 1 294 ? -21.891 18.562 9.766 1 90.88 294 ASN B C 1
ATOM 4562 O O . ASN B 1 294 ? -22.031 18.25 10.953 1 90.88 294 ASN B O 1
ATOM 4566 N N . THR B 1 295 ? -21.25 19.609 9.398 1 94.44 295 THR B N 1
ATOM 4567 C CA . THR B 1 295 ? -20.594 20.484 10.367 1 94.44 295 THR B CA 1
ATOM 4568 C C . THR B 1 295 ? -21.609 21.359 11.086 1 94.44 295 THR B C 1
ATOM 4570 O O . THR B 1 295 ? -21.391 21.766 12.227 1 94.44 295 THR B O 1
ATOM 4573 N N . ASP B 1 296 ? -22.75 21.656 10.523 1 93.69 296 ASP B N 1
ATOM 4574 C CA . ASP B 1 296 ? -23.75 22.562 11.078 1 93.69 296 ASP B CA 1
ATOM 4575 C C . ASP B 1 296 ? -24.266 22.062 12.43 1 93.69 296 ASP B C 1
ATOM 4577 O O . ASP B 1 296 ? -24.438 22.844 13.359 1 93.69 296 ASP B O 1
ATOM 4581 N N . GLU B 1 297 ? -24.469 20.781 12.484 1 94.06 297 GLU B N 1
ATOM 4582 C CA . GLU B 1 297 ? -24.984 20.219 13.719 1 94.06 297 GLU B CA 1
ATOM 4583 C C . GLU B 1 297 ? -23.984 20.375 14.859 1 94.06 297 GLU B C 1
ATOM 4585 O O . GLU B 1 297 ? -24.375 20.453 16.031 1 94.06 297 GLU B O 1
ATOM 4590 N N . LEU B 1 298 ? -22.75 20.438 14.547 1 96.88 298 LEU B N 1
ATOM 4591 C CA . LEU B 1 298 ? -21.703 20.562 15.555 1 96.88 298 LEU B CA 1
ATOM 4592 C C . LEU B 1 298 ? -21.531 22.016 15.984 1 96.88 298 LEU B C 1
ATOM 4594 O O . LEU B 1 298 ? -21.188 22.297 17.141 1 96.88 298 LEU B O 1
ATOM 4598 N N . LEU B 1 299 ? -21.812 22.953 15.117 1 97.44 299 LEU B N 1
ATOM 4599 C CA . LEU B 1 299 ? -21.594 24.375 15.367 1 97.44 299 LEU B CA 1
ATOM 4600 C C . LEU B 1 299 ? -22.438 24.844 16.562 1 97.44 299 LEU B C 1
ATOM 4602 O O . LEU B 1 299 ? -21.984 25.688 17.328 1 97.44 299 LEU B O 1
ATOM 4606 N N . GLY B 1 300 ? -23.594 24.25 16.703 1 95.69 300 GLY B N 1
ATOM 4607 C CA . GLY B 1 300 ? -24.484 24.641 17.781 1 95.69 300 GLY B CA 1
ATOM 4608 C C . GLY B 1 300 ? -23.938 24.297 19.156 1 95.69 300 GLY B C 1
ATOM 4609 O O . GLY B 1 300 ? -24.344 24.891 20.156 1 95.69 300 GLY B O 1
ATOM 4610 N N . GLN B 1 301 ? -22.984 23.438 19.234 1 97.56 301 GLN B N 1
ATOM 4611 C CA . GLN B 1 301 ? -22.438 22.969 20.516 1 97.56 301 GLN B CA 1
ATOM 4612 C C . GLN B 1 301 ? -21.172 23.734 20.875 1 97.56 301 GLN B C 1
ATOM 4614 O O . GLN B 1 301 ? -20.609 23.547 21.969 1 97.56 301 GLN B O 1
ATOM 4619 N N . ILE B 1 302 ? -20.734 24.578 20.031 1 98.38 302 ILE B N 1
ATOM 4620 C CA . ILE B 1 302 ? -19.422 25.203 20.219 1 98.38 302 ILE B CA 1
ATOM 4621 C C . ILE B 1 302 ? -19.609 26.672 20.609 1 98.38 302 ILE B C 1
ATOM 4623 O O . ILE B 1 302 ? -20.344 27.406 19.938 1 98.38 302 ILE B O 1
ATOM 4627 N N . LYS B 1 303 ? -19.031 27.062 21.656 1 98.19 303 LYS B N 1
ATOM 4628 C CA . LYS B 1 303 ? -19 28.453 22.125 1 98.19 303 LYS B CA 1
ATOM 4629 C C . LYS B 1 303 ? -17.578 29 22.125 1 98.19 303 LYS B C 1
ATOM 4631 O O . LYS B 1 303 ? -16.641 28.344 22.594 1 98.19 303 LYS B O 1
ATOM 4636 N N . ILE B 1 304 ? -17.406 30.141 21.5 1 98.44 304 ILE B N 1
ATOM 4637 C CA . ILE B 1 304 ? -16.109 30.828 21.484 1 98.44 304 ILE B CA 1
ATOM 4638 C C . ILE B 1 304 ? -16.094 31.906 22.562 1 98.44 304 ILE B C 1
ATOM 4640 O O . ILE B 1 304 ? -17 32.75 22.625 1 98.44 304 ILE B O 1
ATOM 4644 N N . ARG B 1 305 ? -15.094 31.875 23.406 1 97.75 305 ARG B N 1
ATOM 4645 C CA . ARG B 1 305 ? -14.914 32.875 24.453 1 97.75 305 ARG B CA 1
ATOM 4646 C C . ARG B 1 305 ? -13.664 33.719 24.203 1 97.75 305 ARG B C 1
ATOM 4648 O O . ARG B 1 305 ? -12.633 33.188 23.781 1 97.75 305 ARG B O 1
ATOM 4655 N N . LYS B 1 306 ? -13.844 34.969 24.328 1 96.88 306 LYS B N 1
ATOM 4656 C CA . LYS B 1 306 ? -12.695 35.875 24.312 1 96.88 306 LYS B CA 1
ATOM 4657 C C . LYS B 1 306 ? -12.109 36.031 25.703 1 96.88 306 LYS B C 1
ATOM 4659 O O . LYS B 1 306 ? -12.812 36.406 26.641 1 96.88 306 LYS B O 1
ATOM 4664 N N . MET B 1 307 ? -10.891 35.688 25.781 1 93 307 MET B N 1
ATOM 4665 C CA . MET B 1 307 ? -10.234 35.781 27.078 1 93 307 MET B CA 1
ATOM 4666 C C . MET B 1 307 ? -9.672 37.188 27.312 1 93 307 MET B C 1
ATOM 4668 O O . MET B 1 307 ? -9.195 37.812 26.359 1 93 307 MET B O 1
ATOM 4672 N N . GLU B 1 308 ? -10.016 37.75 28.453 1 77.88 308 GLU B N 1
ATOM 4673 C CA . GLU B 1 308 ? -9.508 39.062 28.812 1 77.88 308 GLU B CA 1
ATOM 4674 C C . GLU B 1 308 ? -8.016 39.031 29.109 1 77.88 308 GLU B C 1
ATOM 4676 O O . GLU B 1 308 ? -7.508 38.031 29.641 1 77.88 308 GLU B O 1
ATOM 4681 N N . GLY B 1 309 ? -7.168 39.906 28.391 1 59.53 309 GLY B N 1
ATOM 4682 C CA . GLY B 1 309 ? -5.75 40.062 28.672 1 59.53 309 GLY B CA 1
ATOM 4683 C C . GLY B 1 309 ? -5.457 40.438 30.109 1 59.53 309 GLY B C 1
ATOM 4684 O O . GLY B 1 309 ? -6.336 40.906 30.828 1 59.53 309 GLY B O 1
#

InterPro domains:
  IPR011611 Carbohydrate kinase PfkB [PF00294] (11-282)
  IPR017583 Tagatose/fructose phosphokinase [PIRSF000535] (1-305)
  IPR017583 Tagatose/fructose phosphokinase [PTHR46566] (1-308)
  IPR017583 Tagatose/fructose phosphokinase [TIGR03168] (2-305)
  IPR017583 Tagatose/fructose phosphokinase [cd01164] (1-290)
  IPR022463 Fructose 1-phosphate kinase [TIGR03828] (2-305)
  IPR029056 Ribokinase-like [G3DSA:3.40.1190.20] (1-309)
  IPR029056 Ribokinase-like [SSF53613] (1-285)

Sequence (618 aa):
MIYTLTLNPAIDLFIKTQQMAPNTVNRTDSYDVQANGKGVNVSCILKRRGVDNTALGVGAGFTLDYIADFLTQQGVPNHFYKDAGFTRINVFARVVTTDTEYKLVNPGPQISADTLNQLYQQLTTLGSDDWLCVSGSFAQGIAPAFLLKLGALSPKNGFQLIIDSAYPEAVEALAYKPLLVKPNDVELMNWFHQTGEADLTTMITLGHRALEAGAQNILVSLGAAGALFMNQDVTLVGNAPKIAVLNTAGAGDTMLGTFLAGLYQHHDLAETLKLAIAAGSDTARQAWITDFSNTDELLGQIKIRKMEGMIYTLTLNPAIDLFIKTQQMAPNTVNRTDSYDVQANGKGVNVSCILKRRGVDNTALGVGAGFTLDYIADFLTQQGVPNHFYKDAGFTRINVFARVVTTDTEYKLVNPGPQISADTLNQLYQQLTTLGSDDWLCVSGSFAQGIAPAFLLKLGALSPKNGFQLIIDSAYPEAVEALAYKPLLVKPNDVELMNWFHQTGEADLTTMITLGHRALEAGAQNILVSLGAAGALFMNQDVTLVGNAPKIAVLNTAGAGDTMLGTFLAGLYQHHDLAETLKLAIAAGSDTARQAWITDFSNTDELLGQIKIRKMEG

Solvent-accessible surface area (backbone atoms only — not comparable to full-atom values): 30718 Å² total; per-residue (Å²): 83,41,32,23,31,19,47,39,37,32,34,39,36,38,33,39,21,60,60,82,53,69,77,39,84,24,74,34,74,41,71,50,78,40,74,44,30,47,13,54,46,21,45,52,38,19,44,76,68,72,35,77,48,36,40,34,34,39,43,7,41,72,55,34,51,50,42,55,48,49,34,47,74,71,69,33,52,68,54,66,44,69,37,72,62,44,28,20,64,25,39,39,38,36,28,59,77,75,70,42,34,37,32,41,42,49,54,37,35,62,43,48,71,65,50,51,48,54,52,49,58,58,58,68,66,47,31,65,72,25,35,41,35,40,23,47,60,65,17,38,73,50,59,70,65,53,56,40,54,50,27,58,45,21,66,74,44,42,25,39,35,28,43,33,51,85,52,72,50,53,57,67,27,19,67,47,43,25,50,31,37,47,40,37,55,67,50,49,31,57,70,68,72,52,78,81,76,84,45,70,69,52,48,52,52,51,48,49,50,44,40,73,45,28,26,51,25,39,41,34,43,46,66,84,60,18,37,38,38,37,43,94,85,48,36,38,40,31,46,38,53,93,74,71,77,70,31,64,74,53,12,67,31,32,22,50,16,40,31,49,38,26,59,77,68,66,45,60,66,63,61,24,50,48,50,10,50,23,39,13,52,45,5,14,53,30,97,50,70,57,86,63,84,68,26,68,77,35,46,79,59,42,54,73,42,75,55,82,132,84,40,32,24,31,20,44,39,37,33,34,40,35,37,34,38,22,58,60,81,54,70,76,40,84,24,74,35,74,41,71,49,77,40,75,43,30,47,14,53,45,21,46,53,38,19,42,76,68,72,35,76,47,36,39,34,34,38,44,7,42,70,53,33,51,49,42,55,49,49,35,49,75,71,70,32,52,68,55,67,43,70,37,71,62,45,28,21,63,24,39,38,38,37,28,58,77,76,69,43,34,36,34,41,42,48,54,37,35,62,42,48,70,66,49,52,46,55,50,48,57,58,57,67,68,47,31,65,72,24,35,42,35,42,22,47,60,65,16,38,72,52,58,69,64,53,56,42,53,50,28,57,45,21,67,74,44,40,24,40,36,29,44,33,52,85,52,72,50,54,59,67,27,19,67,47,43,25,49,32,37,47,41,38,55,67,51,50,29,57,70,68,72,52,79,81,76,84,44,70,69,52,49,52,52,53,47,51,51,43,39,72,47,28,26,51,24,40,42,33,43,46,66,83,61,17,37,37,39,37,43,95,84,48,36,38,38,30,46,40,54,92,72,70,78,68,30,66,73,52,12,67,32,34,22,50,16,39,31,50,38,26,58,76,67,67,47,59,66,63,61,24,50,48,50,10,48,22,37,13,53,46,7,14,52,31,99,49,70,58,86,64,84,69,26,68,76,37,46,78,58,42,53,74,42,74,55,82,130

Organism: Lacticaseibacillus paracasei (strain ATCC 334 / BCRC 17002 / CCUG 31169 / CIP 107868 / KCTC 3260 / NRRL B-441) (NCBI:txid321967)

Radius of gyration: 29.15 Å; Cα contacts (8 Å, |Δi|>4): 1491; chains: 2; bounding box: 50×90×66 Å

pLDDT: mean 96.65, std 4.05, range [59.53, 98.94]